Protein 5YYC (pdb70)

Secondary structure (DSSP, 8-state):
-----SSS-EEEE-HHHHHHHHHHHHHTSSSTTSEEEEE-HHHHHTT-HHHHHHHHHHTT--EEEESSHHHHHHHHHTT--S-EEE-S---GGGHHHHHHTT-EEEE-SHHHHHHHHHHHTT-SSPEEEEEEB-SSS-SSSB-SHHHHHHHHHHHHTSTTEEEEEEE---S-TT-TT-SHHHHHHHHHHHHHHHHHHTT---SEEEEE-HHHHHH-GGG-TTEEEE-GGGGT--SSTT---SS-----EEEEEE-SEEEEE-TT-EESGGG-EE-SS-EEEEEES--GGGT--GGGTTT-EEEETTEEEEEES---SS-EEEE-TT-TT--TT-EEEE-HHHHHHHTT--HHHHHHHS-TTSPEEE--/-----SSS-EEEE-HHHHHHHHHHHHHHSSSTTSEEEEE-HHHHHTT-HHHHHHHHHHTT--EEEESSHHHHHHHHHTT--S-EEE-S---GGGHHHHHHTT-EEEE-SHHHHHHHHHHHTS-SSPEEEEEEB-SSS-SSSB-SHHHHHHHHHHHHTSTTEEEEEEE---S-TT-TT-SHHHHHHHHHHHHHHHHHHTT---SEEEEE-HHHHHH-GGG-TTEEEE-GGGGT--SSTT---SS-----EEEEEE-SEEEEE-TT-EESGGG-EE-SS-EEEEEES--GGGT--GGGTTT-EEEETTEEEEEES---SS-EEEE-TT-TT--TT-EEEE-HHHHHHHTT--HHHHHHHS-TTSPEEE--

Organism: Alkalihalophilus pseudofirmus (strain ATCC BAA-2126 / JCM 17055 / OF4) (NCBI:txid398511)

CATH classification: 2.40.37.10 (+1 more: 3.20.20.10)

InterPro domains:
  IPR000821 Alanine racemase [MF_01201] (8-366)
  IPR000821 Alanine racemase [PR00992] (33-49)
  IPR000821 Alanine racemase [PR00992] (69-87)
  IPR000821 Alanine racemase [PR00992] (130-142)
  IPR000821 Alanine racemase [PR00992] (165-176)
  IPR000821 Alanine racemase [PR00992] (208-235)
  IPR000821 Alanine racemase [PR00992] (264-279)
  IPR000821 Alanine racemase [PR00992] (281-296)
  IPR000821 Alanine racemase [PR00992] (302-319)
  IPR000821 Alanine racemase [PTHR30511] (6-368)
  IPR000821 Alanine racemase [TIGR00492] (8-366)
  IPR001608 Alanine racemase, N-terminal [PF01168] (13-235)
  IPR009006 Alanine racemase/group IV decarboxylase, C-terminal [G3DSA:2.40.37.10] (12-366)
  IPR009006 Alanine racemase/group IV decarboxylase, C-terminal [SSF50621] (241-368)
  IPR011079 Alanine racemase, C-terminal [PF00842] (248-366)
  IPR011079 Alanine racemase, C-terminal [SM01005] (248-367)
  IPR020622 Alanine racemase, pyridoxal-phosphate attachment site [PS00395] (38-48)
  IPR029066 PLP-binding barrel [G3DSA:3.20.20.10] (15-230)
  IPR029066 PLP-binding barrel [SSF51419] (13-238)

Sequence (736 aa):
MKTSSFRNTYAQISLQALKENAASFKASLQSPACRLMAVVKGDGYGHGAVAAASSALNGGADYLGVAILDEAIELRDAGVEAPILVLGYTSPHALREAISRNITLTVFSTDVRDALLEVASEAESPIKVHIKTETGMGRVGVQTKEELLDVMTPLYHHNNIEVEGIFTHFAEADNLQSTYTDEQFARFLSFIEAIEKDDMHVPIKHCCNSAGTLFHKDKHLDMVRVGISLYGLRPDVSLEFPIELTQAMRLFSSIVSLRKLPEGSSISYGRTHKLSSEKVVATMPIGYADGLSRALSNKGFVTLHGQKAPILGRVCMDQTMIDVTDIPDAALGDHVEFPIDEMAELTGTINYEIVCAVSKRVPRYYEEMKTSSFRNTYAQISLQALKENAASFKASLQSPACRLMAVVKGDGYGHGAVAAASSALNGGADYLGVAILDEAIELRDAGVEAPILVLGYTSPHALREAISRNITLTVFSTDVRDALLEVASEAESPIKVHIKTETGMGRVGVQTKEELLDVMTPLYHHNNIEVEGIFTHFAEADNLQSTYTDEQFARFLSFIEAIEKDDMHVPIKHCCNSAGTLFHKDKHLDMVRVGISLYGLRPDVSLEFPIELTQAMRLFSSIVSLRKLPEGSSISYGRTHKLSSEKVVATMPIGYADGLSRALSNKGFVTLHGQKAPILGRVCMDQTMIDVTDIPDAALGDHVEFPIDEMAELTGTINYEIVCAVSKRVPRYYEE

B-factor: mean 27.38, std 13.4, range [13.58, 125.63]

Structure (mmCIF, N/CA/C/O backbone):
data_5YYC
#
_entry.id   5YYC
#
_cell.length_a   97.301
_cell.length_b   97.314
_cell.length_c   112.569
_cell.angle_alpha   90.00
_cell.angle_beta   90.00
_cell.angle_gamma   90.00
#
_symmetry.space_group_name_H-M   'P 21 21 21'
#
loop_
_entity.id
_entity.type
_entity.pdbx_description
1 polymer 'Alanine racemase'
2 non-polymer "PYRIDOXAL-5'-PHOSPHATE"
3 water water
#
loop_
_atom_site.group_PDB
_atom_site.id
_atom_site.type_symbol
_atom_site.label_atom_id
_atom_site.label_alt_id
_atom_site.label_comp_id
_atom_site.label_asym_id
_atom_site.label_entity_id
_atom_site.label_seq_id
_atom_site.pdbx_PDB_ins_code
_atom_site.Cartn_x
_atom_site.Cartn_y
_atom_site.Cartn_z
_atom_site.occupancy
_atom_site.B_iso_or_equiv
_atom_site.auth_seq_id
_atom_site.auth_comp_id
_atom_site.auth_asym_id
_atom_site.auth_atom_id
_atom_site.pdbx_PDB_model_num
ATOM 1 N N . MET A 1 1 ? -17.188 38.616 -9.520 1.00 45.05 1 MET A N 1
ATOM 2 C CA . MET A 1 1 ? -17.125 37.184 -9.249 1.00 40.24 1 MET A CA 1
ATOM 3 C C . MET A 1 1 ? -18.306 36.439 -9.819 1.00 29.57 1 MET A C 1
ATOM 4 O O . MET A 1 1 ? -19.450 36.764 -9.516 1.00 28.79 1 MET A O 1
ATOM 9 N N . LYS A 1 2 ? -18.030 35.409 -10.605 1.00 26.82 2 LYS A N 1
ATOM 10 C CA . LYS A 1 2 ? -19.098 34.566 -11.103 1.00 25.82 2 LYS A CA 1
ATOM 11 C C . LYS A 1 2 ? -19.687 33.757 -9.944 1.00 21.83 2 LYS A C 1
ATOM 12 O O . LYS A 1 2 ? -18.953 33.100 -9.205 1.00 23.97 2 LYS A O 1
ATOM 18 N N . THR A 1 3 ? -21.004 33.830 -9.767 1.00 20.25 3 THR A N 1
ATOM 19 C CA . THR A 1 3 ? -21.653 33.182 -8.630 1.00 19.16 3 THR A CA 1
ATOM 20 C C . THR A 1 3 ? -22.891 32.381 -9.029 1.00 23.32 3 THR A C 1
ATOM 21 O O . THR A 1 3 ? -23.644 31.932 -8.173 1.00 23.93 3 THR A O 1
ATOM 25 N N . SER A 1 4 ? -23.095 32.193 -10.329 1.00 22.65 4 SER A N 1
ATOM 26 C CA . SER A 1 4 ? -24.158 31.314 -10.801 1.00 24.40 4 SER A CA 1
ATOM 27 C C . SER A 1 4 ? -23.719 30.680 -12.114 1.00 23.06 4 SER A C 1
ATOM 28 O O . SER A 1 4 ? -22.819 31.186 -12.789 1.00 20.80 4 SER A O 1
ATOM 31 N N . SER A 1 5 ? -24.342 29.567 -12.465 1.00 20.82 5 SER A N 1
ATOM 32 C CA . SER A 1 5 ? -23.941 28.835 -13.660 1.00 17.60 5 SER A CA 1
ATOM 33 C C . SER A 1 5 ? -25.013 27.824 -14.013 1.00 21.52 5 SER A C 1
ATOM 34 O O . SER A 1 5 ? -25.749 27.375 -13.142 1.00 19.94 5 SER A O 1
ATOM 37 N N . PHE A 1 6 ? -25.097 27.465 -15.288 1.00 18.43 6 PHE A N 1
ATOM 38 C CA . PHE A 1 6 ? -26.008 26.404 -15.707 1.00 18.07 6 PHE A CA 1
ATOM 39 C C . PHE A 1 6 ? -25.302 25.047 -15.702 1.00 21.12 6 PHE A C 1
ATOM 40 O O . PHE A 1 6 ? -25.922 24.020 -15.966 1.00 21.40 6 PHE A O 1
ATOM 48 N N . ARG A 1 7 ? -24.008 25.059 -15.381 1.00 17.80 7 ARG A N 1
ATOM 49 C CA . ARG A 1 7 ? -23.168 23.858 -15.367 1.00 14.90 7 ARG A CA 1
ATOM 50 C C . ARG A 1 7 ? -22.806 23.469 -13.936 1.00 18.65 7 ARG A C 1
ATOM 51 O O . ARG A 1 7 ? -22.404 24.329 -13.150 1.00 18.17 7 ARG A O 1
ATOM 59 N N . ASN A 1 8 ? -22.925 22.184 -13.600 1.00 18.80 8 ASN A N 1
ATOM 60 C CA . ASN A 1 8 ? -22.564 21.733 -12.256 1.00 18.10 8 ASN A CA 1
ATOM 61 C C . ASN A 1 8 ? -21.067 21.461 -12.111 1.00 18.96 8 ASN A C 1
ATOM 62 O O . ASN A 1 8 ? -20.633 20.326 -11.934 1.00 19.81 8 ASN A O 1
ATOM 67 N N . THR A 1 9 ? -20.301 22.543 -12.209 1.00 17.65 9 THR A N 1
ATOM 68 C CA . THR A 1 9 ? -18.881 22.596 -11.887 1.00 18.61 9 THR A CA 1
ATOM 69 C C . THR A 1 9 ? -18.738 23.859 -11.056 1.00 16.55 9 THR A C 1
ATOM 70 O O . THR A 1 9 ? -19.148 24.920 -11.498 1.00 16.19 9 THR A O 1
ATOM 74 N N . TYR A 1 10 ? -18.235 23.748 -9.833 1.00 15.94 10 TYR A N 1
ATOM 75 C CA . TYR A 1 10 ? -18.329 24.880 -8.913 1.00 17.20 10 TYR A CA 1
ATOM 76 C C . TYR A 1 10 ? -17.368 24.760 -7.746 1.00 18.97 10 TYR A C 1
ATOM 77 O O . TYR A 1 10 ? -16.967 23.656 -7.372 1.00 18.80 10 TYR A O 1
ATOM 86 N N . ALA A 1 11 ? -17.008 25.909 -7.177 1.00 18.22 11 ALA A N 1
ATOM 87 C CA . ALA A 1 11 ? -16.267 25.949 -5.923 1.00 17.57 11 ALA A CA 1
ATOM 88 C C . ALA A 1 11 ? -17.185 26.388 -4.799 1.00 21.06 11 ALA A C 1
ATOM 89 O O . ALA A 1 11 ? -17.738 27.479 -4.833 1.00 22.33 11 ALA A O 1
ATOM 91 N N . GLN A 1 12 ? -17.361 25.521 -3.808 1.00 17.76 12 GLN A N 1
ATOM 92 C CA . GLN A 1 12 ? -18.146 25.862 -2.647 1.00 18.61 12 GLN A CA 1
ATOM 93 C C . GLN A 1 12 ? -17.237 26.531 -1.623 1.00 22.65 12 GLN A C 1
ATOM 94 O O . GLN A 1 12 ? -16.208 25.970 -1.240 1.00 21.27 12 GLN A O 1
ATOM 100 N N . ILE A 1 13 ? -17.606 27.739 -1.212 1.00 18.59 13 ILE A N 1
ATOM 101 C CA . ILE A 1 13 ? -16.800 28.515 -0.266 1.00 18.69 13 ILE A CA 1
ATOM 102 C C . ILE A 1 13 ? -17.543 28.706 1.050 1.00 21.26 13 ILE A C 1
ATOM 103 O O . ILE A 1 13 ? -18.611 29.307 1.062 1.00 22.23 13 ILE A O 1
ATOM 108 N N . SER A 1 14 ? -16.981 28.218 2.156 1.00 18.06 14 SER A N 1
ATOM 109 C CA . SER A 1 14 ? -17.616 28.402 3.464 1.00 19.98 14 SER A CA 1
ATOM 110 C C . SER A 1 14 ? -17.186 29.720 4.095 1.00 22.89 14 SER A C 1
ATOM 111 O O . SER A 1 14 ? -16.056 29.852 4.536 1.00 20.37 14 SER A O 1
ATOM 114 N N . LEU A 1 15 ? -18.105 30.682 4.163 1.00 19.68 15 LEU A N 1
ATOM 115 C CA . LEU A 1 15 ? -17.819 31.966 4.809 1.00 23.05 15 LEU A CA 1
ATOM 116 C C . LEU A 1 15 ? -17.658 31.796 6.313 1.00 21.10 15 LEU A C 1
ATOM 117 O O . LEU A 1 15 ? -16.883 32.507 6.961 1.00 22.31 15 LEU A O 1
ATOM 122 N N . GLN A 1 16 ? -18.397 30.853 6.881 1.00 21.54 16 GLN A N 1
ATOM 123 C CA . GLN A 1 16 ? -18.270 30.591 8.310 1.00 21.31 16 GLN A CA 1
ATOM 124 C C . GLN A 1 16 ? -16.870 30.057 8.607 1.00 22.24 16 GLN A C 1
ATOM 125 O O . GLN A 1 16 ? -16.287 30.393 9.627 1.00 22.20 16 GLN A O 1
ATOM 131 N N . ALA A 1 17 ? -16.327 29.235 7.713 1.00 19.93 17 ALA A N 1
ATOM 132 C CA . ALA A 1 17 ? -14.968 28.725 7.917 1.00 21.67 17 ALA A CA 1
ATOM 133 C C . ALA A 1 17 ? -13.974 29.877 7.961 1.00 23.13 17 ALA A C 1
ATOM 134 O O . ALA A 1 17 ? -13.121 29.931 8.847 1.00 21.50 17 ALA A O 1
ATOM 136 N N . LEU A 1 18 ? -14.094 30.799 7.005 1.00 19.27 18 LEU A N 1
ATOM 137 C CA . LEU A 1 18 ? -13.205 31.949 6.934 1.00 19.85 18 LEU A CA 1
ATOM 138 C C . LEU A 1 18 ? -13.309 32.803 8.190 1.00 22.06 18 LEU A C 1
ATOM 139 O O . LEU A 1 18 ? -12.299 33.206 8.767 1.00 19.39 18 LEU A O 1
ATOM 144 N N . LYS A 1 19 ? -14.539 33.091 8.609 1.00 20.47 19 LYS A N 1
ATOM 145 C CA . LYS A 1 19 ? -14.751 33.874 9.823 1.00 17.32 19 LYS A CA 1
ATOM 146 C C . LYS A 1 19 ? -14.141 33.185 11.037 1.00 21.77 19 LYS A C 1
ATOM 147 O O . LYS A 1 19 ? -13.422 33.812 11.823 1.00 22.37 19 LYS A O 1
ATOM 153 N N . GLU A 1 20 ? -14.428 31.895 11.191 1.00 20.88 20 GLU A N 1
ATOM 154 C CA . GLU A 1 20 ? -13.914 31.141 12.334 1.00 21.51 20 GLU A CA 1
ATOM 155 C C . GLU A 1 20 ? -12.394 30.976 12.297 1.00 22.11 20 GLU A C 1
ATOM 156 O O . GLU A 1 20 ? -11.743 30.943 13.353 1.00 21.49 20 GLU A O 1
ATOM 162 N N . ASN A 1 21 ? -11.827 30.878 11.095 1.00 21.13 21 ASN A N 1
ATOM 163 C CA . ASN A 1 21 ? -10.376 30.786 10.968 1.00 21.30 21 ASN A CA 1
ATOM 164 C C . ASN A 1 21 ? -9.717 32.092 11.402 1.00 21.57 21 ASN A C 1
ATOM 165 O O . ASN A 1 21 ? -8.693 32.083 12.092 1.00 18.41 21 ASN A O 1
ATOM 170 N N . ALA A 1 22 ? -10.306 33.218 11.010 1.00 19.43 22 ALA A N 1
ATOM 171 C CA . ALA A 1 22 ? -9.782 34.502 11.452 1.00 19.86 22 ALA A CA 1
ATOM 172 C C . ALA A 1 22 ? -9.860 34.600 12.977 1.00 21.43 22 ALA A C 1
ATOM 173 O O . ALA A 1 22 ? -8.910 35.039 13.628 1.00 23.74 22 ALA A O 1
ATOM 175 N N . ALA A 1 23 ? -10.995 34.198 13.549 1.00 20.84 23 ALA A N 1
ATOM 176 C CA . ALA A 1 23 ? -11.149 34.241 15.007 1.00 21.39 23 ALA A CA 1
ATOM 177 C C . ALA A 1 23 ? -10.140 33.331 15.704 1.00 22.98 23 ALA A C 1
ATOM 178 O O . ALA A 1 23 ? -9.576 33.687 16.740 1.00 21.68 23 ALA A O 1
ATOM 180 N N . SER A 1 24 ? -9.908 32.157 15.128 1.00 22.00 24 SER A N 1
ATOM 181 C CA . SER A 1 24 ? -8.960 31.208 15.698 1.00 22.31 24 SER A CA 1
ATOM 182 C C . SER A 1 24 ? -7.541 31.784 15.681 1.00 21.47 24 SER A C 1
ATOM 183 O O . SER A 1 24 ? -6.801 31.650 16.653 1.00 22.55 24 SER A O 1
ATOM 186 N N . PHE A 1 25 ? -7.171 32.428 14.577 1.00 20.03 25 PHE A N 1
ATOM 187 C CA . PHE A 1 25 ? -5.864 33.067 14.504 1.00 20.25 25 PHE A CA 1
ATOM 188 C C . PHE A 1 25 ? -5.734 34.221 15.484 1.00 22.51 25 PHE A C 1
ATOM 189 O O . PHE A 1 25 ? -4.708 34.353 16.150 1.00 22.18 25 PHE A O 1
ATOM 197 N N . LYS A 1 26 ? -6.765 35.059 15.560 1.00 20.65 26 LYS A N 1
ATOM 198 C CA . LYS A 1 26 ? -6.741 36.211 16.455 1.00 23.25 26 LYS A CA 1
ATOM 199 C C . LYS A 1 26 ? -6.530 35.781 17.900 1.00 22.89 26 LYS A C 1
ATOM 200 O O . LYS A 1 26 ? -5.765 36.408 18.652 1.00 24.64 26 LYS A O 1
ATOM 206 N N . ALA A 1 27 ? -7.198 34.697 18.282 1.00 20.69 27 ALA A N 1
ATOM 207 C CA . ALA A 1 27 ? -7.101 34.183 19.646 1.00 23.10 27 ALA A CA 1
ATOM 208 C C . ALA A 1 27 ? -5.696 33.651 19.950 1.00 28.29 27 ALA A C 1
ATOM 209 O O . ALA A 1 27 ? -5.286 33.588 21.109 1.00 24.34 27 ALA A O 1
ATOM 211 N N . SER A 1 28 ? -4.963 33.277 18.908 1.00 21.54 28 SER A N 1
ATOM 212 C CA . SER A 1 28 ? -3.681 32.596 19.084 1.00 25.15 28 SER A CA 1
ATOM 213 C C . SER A 1 28 ? -2.506 33.555 19.193 1.00 26.17 28 SER A C 1
ATOM 214 O O . SER A 1 28 ? -1.385 33.125 19.451 1.00 24.21 28 SER A O 1
ATOM 217 N N . LEU A 1 29 ? -2.750 34.846 18.987 1.00 20.96 29 LEU A N 1
ATOM 218 C CA . LEU A 1 29 ? -1.648 35.789 18.877 1.00 21.82 29 LEU A CA 1
ATOM 219 C C . LEU A 1 29 ? -0.981 36.004 20.221 1.00 25.51 29 LEU A C 1
ATOM 220 O O . LEU A 1 29 ? -1.608 35.860 21.270 1.00 23.25 29 LEU A O 1
ATOM 225 N N . GLN A 1 30 ? 0.304 36.342 20.167 1.00 24.08 30 GLN A N 1
ATOM 226 C CA . GLN A 1 30 ? 1.146 36.455 21.354 1.00 26.62 30 GLN A CA 1
ATOM 227 C C . GLN A 1 30 ? 0.584 37.435 22.384 1.00 30.97 30 GLN A C 1
ATOM 228 O O . GLN A 1 30 ? 0.606 37.162 23.582 1.00 33.76 30 GLN A O 1
ATOM 234 N N . SER A 1 31 ? 0.079 38.569 21.908 1.00 31.88 31 SER A N 1
ATOM 235 C CA . SER A 1 31 ? -0.504 39.587 22.776 1.00 37.41 31 SER A CA 1
ATOM 236 C C . SER A 1 31 ? -1.791 40.138 22.170 1.00 39.63 31 SER A C 1
ATOM 237 O O . SER A 1 31 ? -1.958 40.129 20.950 1.00 32.51 31 SER A O 1
ATOM 240 N N . PRO A 1 32 ? -2.707 40.630 23.019 1.00 46.55 32 PRO A N 1
ATOM 241 C CA . PRO A 1 32 ? -3.966 41.195 22.517 1.00 44.86 32 PRO A CA 1
ATOM 242 C C . PRO A 1 32 ? -3.761 42.474 21.703 1.00 33.45 32 PRO A C 1
ATOM 243 O O . PRO A 1 32 ? -4.644 42.851 20.941 1.00 39.69 32 PRO A O 1
ATOM 247 N N . ALA A 1 33 ? -2.617 43.130 21.869 1.00 33.00 33 ALA A N 1
ATOM 248 C CA . ALA A 1 33 ? -2.292 44.306 21.070 1.00 34.97 33 ALA A CA 1
ATOM 249 C C . ALA A 1 33 ? -1.866 43.939 19.645 1.00 35.93 33 ALA A C 1
ATOM 250 O O . ALA A 1 33 ? -1.845 44.792 18.757 1.00 33.51 33 ALA A O 1
ATOM 252 N N . CYS A 1 34 ? -1.496 42.679 19.429 1.00 26.87 34 CYS A N 1
ATOM 253 C CA . CYS A 1 34 ? -1.029 42.261 18.110 1.00 23.55 34 CYS A CA 1
ATOM 254 C C . CYS A 1 34 ? -2.182 42.249 17.101 1.00 22.24 34 CYS A C 1
ATOM 255 O O . CYS A 1 34 ? -3.236 41.660 17.358 1.00 24.85 34 CYS A O 1
ATOM 258 N N . ARG A 1 35 ? -1.975 42.882 15.950 1.00 23.35 35 ARG A N 1
ATOM 259 C CA . ARG A 1 35 ? -3.015 42.972 14.932 1.00 21.58 35 ARG A CA 1
ATOM 260 C C . ARG A 1 35 ? -3.032 41.764 14.010 1.00 20.32 35 ARG A C 1
ATOM 261 O O . ARG A 1 35 ? -1.986 41.242 13.639 1.00 19.51 35 ARG A O 1
ATOM 269 N N . LEU A 1 36 ? -4.229 41.326 13.630 1.00 17.28 36 LEU A N 1
ATOM 270 C CA . LEU A 1 36 ? -4.344 40.287 12.608 1.00 17.02 36 LEU A CA 1
ATOM 271 C C . LEU A 1 36 ? -4.604 40.917 11.245 1.00 18.94 36 LEU A C 1
ATOM 272 O O . LEU A 1 36 ? -5.671 41.507 11.024 1.00 20.91 36 LEU A O 1
ATOM 277 N N . MET A 1 37 ? -3.633 40.812 10.340 1.00 16.20 37 MET A N 1
ATOM 278 C CA . MET A 1 37 ? -3.882 41.192 8.951 1.00 17.34 37 MET A CA 1
ATOM 279 C C . MET A 1 37 ? -4.349 39.967 8.175 1.00 19.99 37 MET A C 1
ATOM 280 O O . MET A 1 37 ? -3.682 38.935 8.172 1.00 20.49 37 MET A O 1
ATOM 285 N N . ALA A 1 38 ? -5.515 40.073 7.544 1.00 16.22 38 ALA A N 1
ATOM 286 C CA . ALA A 1 38 ? -5.999 39.022 6.657 1.00 15.39 38 ALA A CA 1
ATOM 287 C C . ALA A 1 38 ? -5.475 39.299 5.259 1.00 18.94 38 ALA A C 1
ATOM 288 O O . ALA A 1 38 ? -5.748 40.353 4.685 1.00 19.22 38 ALA A O 1
ATOM 290 N N . VAL A 1 39 ? -4.716 38.357 4.712 1.00 17.32 39 VAL A N 1
ATOM 291 C CA . VAL A 1 39 ? -4.126 38.565 3.395 1.00 16.54 39 VAL A CA 1
ATOM 292 C C . VAL A 1 39 ? -5.076 37.983 2.349 1.00 17.51 39 VAL A C 1
ATOM 293 O O . VAL A 1 39 ? -5.370 36.788 2.352 1.00 18.23 39 VAL A O 1
ATOM 297 N N . VAL A 1 40 ? -5.608 38.857 1.522 1.00 16.51 40 VAL A N 1
ATOM 298 C CA . VAL A 1 40 ? -6.614 38.518 0.544 1.00 17.19 40 VAL A CA 1
ATOM 299 C C . VAL A 1 40 ? -6.218 38.819 -0.916 1.00 19.61 40 VAL A C 1
ATOM 300 O O . VAL A 1 40 ? -7.034 39.010 -1.747 1.00 19.70 40 VAL A O 1
ATOM 304 N N . LYS A 1 41 ? -4.935 38.835 -1.165 1.00 19.46 41 LYS A N 1
ATOM 305 C CA . LYS A 1 41 ? -4.431 38.950 -2.496 1.00 20.54 41 LYS A CA 1
ATOM 306 C C . LYS A 1 41 ? -4.870 37.793 -3.358 1.00 21.08 41 LYS A C 1
ATOM 307 O O . LYS A 1 41 ? -5.375 36.856 -2.882 1.00 18.93 41 LYS A O 1
ATOM 313 N N . GLY A 1 42 ? -4.669 37.921 -4.650 1.00 18.23 42 GLY A N 1
ATOM 314 C CA . GLY A 1 42 ? -5.126 36.925 -5.567 1.00 20.77 42 GLY A CA 1
ATOM 315 C C . GLY A 1 42 ? -6.602 36.610 -5.460 1.00 20.87 42 GLY A C 1
ATOM 316 O O . GLY A 1 42 ? -6.988 35.482 -5.476 1.00 20.76 42 GLY A O 1
ATOM 317 N N . ASP A 1 43 ? -7.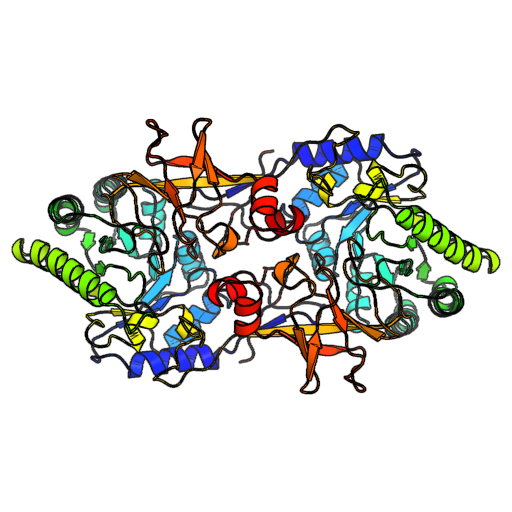395 37.651 -5.363 1.00 17.64 43 ASP A N 1
ATOM 318 C CA . ASP A 1 43 ? -8.810 37.525 -5.242 1.00 19.79 43 ASP A CA 1
ATOM 319 C C . ASP A 1 43 ? -9.164 36.608 -4.081 1.00 20.33 43 ASP A C 1
ATOM 320 O O . ASP A 1 43 ? -9.908 35.703 -4.201 1.00 16.59 43 ASP A O 1
ATOM 325 N N . GLY A 1 44 ? -8.588 36.908 -2.934 1.00 18.24 44 GLY A N 1
ATOM 326 C CA . GLY A 1 44 ? -8.835 36.073 -1.771 1.00 15.76 44 GLY A CA 1
ATOM 327 C C . GLY A 1 44 ? -8.353 34.641 -1.988 1.00 17.04 44 GLY A C 1
ATOM 328 O O . GLY A 1 44 ? -9.040 33.681 -1.611 1.00 17.87 44 GLY A O 1
ATOM 329 N N . TYR A 1 45 ? -7.175 34.498 -2.592 1.00 16.13 45 TYR A N 1
ATOM 330 C CA . TYR A 1 45 ? -6.598 33.183 -2.877 1.00 19.02 45 TYR A CA 1
ATOM 331 C C . TYR A 1 45 ? -7.611 32.320 -3.642 1.00 17.37 45 TYR A C 1
ATOM 332 O O . TYR A 1 45 ? -7.798 31.138 -3.343 1.00 18.34 45 TYR A O 1
ATOM 341 N N . GLY A 1 46 ? -8.295 32.939 -4.598 1.00 18.78 46 GLY A N 1
ATOM 342 C CA . GLY A 1 46 ? -9.272 32.244 -5.418 1.00 19.50 46 GLY A CA 1
ATOM 343 C C . GLY A 1 46 ? -10.631 32.030 -4.763 1.00 19.88 46 GLY A C 1
ATOM 344 O O . GLY A 1 46 ? -11.513 31.426 -5.377 1.00 19.82 46 GLY A O 1
ATOM 345 N N . HIS A 1 47 ? -10.805 32.500 -3.524 1.00 16.18 47 HIS A N 1
ATOM 346 C CA . HIS A 1 47 ? -12.074 32.332 -2.817 1.00 20.76 47 HIS A CA 1
ATOM 347 C C . HIS A 1 47 ? -13.012 33.491 -3.065 1.00 21.30 47 HIS A C 1
ATOM 348 O O . HIS A 1 47 ? -14.218 33.384 -2.805 1.00 20.61 47 HIS A O 1
ATOM 355 N N . GLY A 1 48 ? -12.453 34.605 -3.536 1.00 20.20 48 GLY A N 1
ATOM 356 C CA . GLY A 1 48 ? -13.205 35.848 -3.664 1.00 19.71 48 GLY A CA 1
ATOM 357 C C . GLY A 1 48 ? -12.730 36.878 -2.654 1.00 20.41 48 GLY A C 1
ATOM 358 O O . GLY A 1 48 ? -12.899 36.703 -1.442 1.00 20.64 48 GLY A O 1
ATOM 359 N N . ALA A 1 49 ? -12.141 37.959 -3.156 1.00 19.68 49 ALA A N 1
ATOM 360 C CA . ALA A 1 49 ? -11.518 38.972 -2.304 1.00 21.54 49 ALA A CA 1
ATOM 361 C C . ALA A 1 49 ? -12.505 39.617 -1.345 1.00 20.49 49 ALA A C 1
ATOM 362 O O . ALA A 1 49 ? -12.218 39.767 -0.161 1.00 19.47 49 ALA A O 1
ATOM 364 N N . VAL A 1 50 ? -13.661 40.019 -1.861 1.00 20.23 50 VAL A N 1
ATOM 365 C CA . VAL A 1 50 ? -14.616 40.727 -1.019 1.00 22.42 50 VAL A CA 1
ATOM 366 C C . VAL A 1 50 ? -15.193 39.788 0.035 1.00 21.62 50 VAL A C 1
ATOM 367 O O . VAL A 1 50 ? -15.322 40.164 1.201 1.00 23.92 50 VAL A O 1
ATOM 371 N N . ALA A 1 51 ? -15.518 38.561 -0.371 1.00 19.65 51 ALA A N 1
ATOM 372 C CA . ALA A 1 51 ? -16.062 37.580 0.566 1.00 22.27 51 ALA A CA 1
ATOM 373 C C . ALA A 1 51 ? -15.045 37.243 1.651 1.00 21.22 51 ALA A C 1
ATOM 374 O O . ALA A 1 51 ? -15.383 37.168 2.831 1.00 21.59 51 ALA A O 1
ATOM 376 N N . ALA A 1 52 ? -13.796 37.042 1.253 1.00 22.08 52 ALA A N 1
ATOM 377 C CA . ALA A 1 52 ? -12.759 36.693 2.222 1.00 21.78 52 ALA A CA 1
ATOM 378 C C . ALA A 1 52 ? -12.480 37.854 3.184 1.00 21.83 52 ALA A C 1
ATOM 379 O O . ALA A 1 52 ? -12.349 37.646 4.390 1.00 21.38 52 ALA A O 1
ATOM 381 N N . ALA A 1 53 ? -12.374 39.070 2.646 1.00 20.35 53 ALA A N 1
ATOM 382 C CA . ALA A 1 53 ? -12.127 40.241 3.481 1.00 21.72 53 ALA A CA 1
ATOM 383 C C . ALA A 1 53 ? -13.264 40.445 4.469 1.00 23.43 53 ALA A C 1
ATOM 384 O O . ALA A 1 53 ? -13.024 40.670 5.651 1.00 21.62 53 ALA A O 1
ATOM 386 N N . SER A 1 54 ? -14.501 40.377 3.979 1.00 18.78 54 SER A N 1
ATOM 387 C CA . SER A 1 54 ? -15.668 40.613 4.836 1.00 21.40 54 SER A CA 1
ATOM 388 C C . SER A 1 54 ? -15.725 39.601 5.972 1.00 21.39 54 SER A C 1
ATOM 389 O O . SER A 1 54 ? -15.973 39.948 7.140 1.00 21.73 54 SER A O 1
ATOM 392 N N . SER A 1 55 ? -15.499 38.341 5.614 1.00 21.65 55 SER A N 1
ATOM 393 C CA . SER A 1 55 ? -15.547 37.255 6.583 1.00 22.87 55 SER A CA 1
ATOM 394 C C . SER A 1 55 ? -14.450 37.394 7.622 1.00 21.65 55 SER A C 1
ATOM 395 O O . SER A 1 55 ? -14.680 37.200 8.814 1.00 23.23 55 SER A O 1
ATOM 398 N N . ALA A 1 56 ? -13.247 37.708 7.156 1.00 21.80 56 ALA A N 1
ATOM 399 C CA . ALA A 1 56 ? -12.106 37.837 8.044 1.00 23.29 56 ALA A CA 1
ATOM 400 C C . ALA A 1 56 ? -12.289 38.983 9.034 1.00 23.14 56 ALA A C 1
ATOM 401 O O . ALA A 1 56 ? -11.970 38.840 10.213 1.00 23.26 56 ALA A O 1
ATOM 403 N N . LEU A 1 57 ? -12.791 40.121 8.556 1.00 21.42 57 LEU A N 1
ATOM 404 C CA . LEU A 1 57 ? -13.091 41.251 9.446 1.00 20.69 57 LEU A CA 1
ATOM 405 C C . LEU A 1 57 ? -14.137 40.859 10.484 1.00 22.96 57 LEU A C 1
ATOM 406 O O . LEU A 1 57 ? -14.020 41.209 11.666 1.00 23.43 57 LEU A O 1
ATOM 411 N N . ASN A 1 58 ? -15.152 40.121 10.047 1.00 23.27 58 ASN A N 1
ATOM 412 C CA . ASN A 1 58 ? -16.207 39.684 10.963 1.00 22.95 58 ASN A CA 1
ATOM 413 C C . ASN A 1 58 ? -15.660 38.753 12.030 1.00 27.32 58 ASN A C 1
ATOM 414 O O . ASN A 1 58 ? -16.226 38.647 13.113 1.00 28.36 58 ASN A O 1
ATOM 419 N N . GLY A 1 59 ? -14.552 38.086 11.715 1.00 23.67 59 GLY A N 1
ATOM 420 C CA . GLY A 1 59 ? -13.911 37.173 12.645 1.00 21.86 59 GLY A CA 1
ATOM 421 C C . GLY A 1 59 ? -12.828 37.821 13.492 1.00 25.51 59 GLY A C 1
ATOM 422 O O . GLY A 1 59 ? -12.232 37.164 14.340 1.00 28.46 59 GLY A O 1
ATOM 423 N N . GLY A 1 60 ? -12.565 39.106 13.270 1.00 23.71 60 GLY A N 1
ATOM 424 C CA . GLY A 1 60 ? -11.641 39.829 14.124 1.00 25.68 60 GLY A CA 1
ATOM 425 C C . GLY A 1 60 ? -10.382 40.379 13.474 1.00 30.14 60 GLY A C 1
ATOM 426 O O . GLY A 1 60 ? -9.540 40.944 14.164 1.00 26.84 60 GLY A O 1
ATOM 427 N N . ALA A 1 61 ? -10.238 40.228 12.158 1.00 26.64 61 ALA A N 1
ATOM 428 C CA . ALA A 1 61 ? -9.085 40.810 11.470 1.00 20.46 61 ALA A CA 1
ATOM 429 C C . ALA A 1 61 ? -9.103 42.332 11.622 1.00 24.60 61 ALA A C 1
ATOM 430 O O . ALA A 1 61 ? -10.176 42.945 11.712 1.00 22.68 61 ALA A O 1
ATOM 432 N N . ASP A 1 62 ? -7.906 42.918 11.688 1.00 21.20 62 ASP A N 1
ATOM 433 C CA . ASP A 1 62 ? -7.705 44.342 11.943 1.00 23.59 62 ASP A CA 1
ATOM 434 C C . ASP A 1 62 ? -7.250 45.104 10.699 1.00 22.24 62 ASP A C 1
ATOM 435 O O . ASP A 1 62 ? -7.358 46.330 10.637 1.00 23.34 62 ASP A O 1
ATOM 440 N N . TYR A 1 63 ? -6.714 44.379 9.722 1.00 20.18 63 TYR A N 1
ATOM 441 C CA . TYR A 1 63 ? -6.089 45.003 8.561 1.00 20.69 63 TYR A CA 1
ATOM 442 C C . TYR A 1 63 ? -6.274 44.032 7.405 1.00 18.06 63 TYR A C 1
ATOM 443 O O . TYR A 1 63 ? -6.385 42.825 7.620 1.00 19.80 63 TYR A O 1
ATOM 452 N N . LEU A 1 64 ? -6.295 44.546 6.184 1.00 18.04 64 LEU A N 1
ATOM 453 C CA . LEU A 1 64 ? -6.289 43.676 5.013 1.00 18.18 64 LEU A CA 1
ATOM 454 C C . LEU A 1 64 ? -5.003 43.871 4.229 1.00 18.95 64 LEU A C 1
ATOM 455 O O . LEU A 1 64 ? -4.480 44.988 4.152 1.00 19.50 64 LEU A O 1
ATOM 460 N N . GLY A 1 65 ? -4.507 42.790 3.632 1.00 16.45 65 GLY A N 1
ATOM 461 C CA . GLY A 1 65 ? -3.358 42.881 2.752 1.00 16.05 65 GLY A CA 1
ATOM 462 C C . GLY A 1 65 ? -3.681 42.407 1.349 1.00 18.38 65 GLY A C 1
ATOM 463 O O . GLY A 1 65 ? -4.324 41.366 1.158 1.00 18.01 65 GLY A O 1
ATOM 464 N N . VAL A 1 66 ? -3.254 43.187 0.357 1.00 18.50 66 VAL A N 1
ATOM 465 C CA . VAL A 1 66 ? -3.372 42.763 -1.036 1.00 17.25 66 VAL A CA 1
ATOM 466 C C . VAL A 1 66 ? -2.008 42.854 -1.716 1.00 19.73 66 VAL A C 1
ATOM 467 O O . VAL A 1 66 ? -1.069 43.448 -1.174 1.00 18.55 66 VAL A O 1
ATOM 471 N N . ALA A 1 67 ? -1.903 42.278 -2.911 1.00 17.56 67 ALA A N 1
ATOM 472 C CA . ALA A 1 67 ? -0.639 42.292 -3.650 1.00 16.74 67 ALA A CA 1
ATOM 473 C C . ALA A 1 67 ? -0.393 43.586 -4.416 1.00 18.71 67 ALA A C 1
ATOM 474 O O . ALA A 1 67 ? 0.744 44.075 -4.473 1.00 18.86 67 ALA A O 1
ATOM 476 N N . ILE A 1 68 ? -1.452 44.114 -5.033 1.00 18.46 68 ILE A N 1
ATOM 477 C CA . ILE A 1 68 ? -1.331 45.257 -5.940 1.00 16.32 68 ILE A CA 1
ATOM 478 C C . ILE A 1 68 ? -2.465 46.252 -5.726 1.00 16.09 68 ILE A C 1
ATOM 479 O O . ILE A 1 68 ? -3.506 45.903 -5.175 1.00 18.46 68 ILE A O 1
ATOM 484 N N . LEU A 1 69 ? -2.263 47.488 -6.172 1.00 14.85 69 LEU A N 1
ATOM 485 C CA . LEU A 1 69 ? -3.263 48.544 -6.001 1.00 15.50 69 LEU A CA 1
ATOM 486 C C . LEU A 1 69 ? -4.630 48.177 -6.603 1.00 19.32 69 LEU A C 1
ATOM 487 O O . LEU A 1 69 ? -5.674 48.534 -6.032 1.00 19.05 69 LEU A O 1
ATOM 492 N N . ASP A 1 70 ? -4.638 47.478 -7.748 1.00 17.71 70 ASP A N 1
ATOM 493 C CA . ASP A 1 70 ? -5.902 47.101 -8.393 1.00 16.85 70 ASP A CA 1
ATOM 494 C C . ASP A 1 70 ? -6.799 46.392 -7.392 1.00 18.21 70 ASP A C 1
ATOM 495 O O . ASP A 1 70 ? -8.007 46.613 -7.352 1.00 17.63 70 ASP A O 1
ATOM 500 N N . GLU A 1 71 ? -6.194 45.508 -6.601 1.00 17.13 71 GLU A N 1
ATOM 501 C CA . GLU A 1 71 ? -6.952 44.699 -5.650 1.00 17.33 71 GLU A CA 1
ATOM 502 C C . GLU A 1 71 ? -7.487 45.554 -4.509 1.00 19.70 71 GLU A C 1
ATOM 503 O O . GLU A 1 71 ? -8.592 45.326 -4.006 1.00 18.70 71 GLU A O 1
ATOM 509 N N . ALA A 1 72 ? -6.704 46.542 -4.094 1.00 16.71 72 ALA A N 1
ATOM 510 C CA . ALA A 1 72 ? -7.155 47.455 -3.051 1.00 18.06 72 ALA A CA 1
ATOM 511 C C . ALA A 1 72 ? -8.329 48.308 -3.539 1.00 21.10 72 ALA A C 1
ATOM 512 O O . ALA A 1 72 ? -9.285 48.550 -2.807 1.00 19.46 72 ALA A O 1
ATOM 514 N N . ILE A 1 73 ? -8.244 48.775 -4.778 1.00 18.79 73 ILE A N 1
ATOM 515 C CA . ILE A 1 73 ? -9.315 49.580 -5.348 1.00 19.05 73 ILE A CA 1
ATOM 516 C C . ILE A 1 73 ? -10.593 48.744 -5.463 1.00 20.16 73 ILE A C 1
ATOM 517 O O . ILE A 1 73 ? -11.689 49.229 -5.189 1.00 20.95 73 ILE A O 1
ATOM 522 N N . GLU A 1 74 ? -10.448 47.483 -5.857 1.00 20.63 74 GLU A N 1
ATOM 523 C CA . GLU A 1 74 ? -11.601 46.593 -5.938 1.00 24.75 74 GLU A CA 1
ATOM 524 C C . GLU A 1 74 ? -12.334 46.477 -4.597 1.00 23.28 74 GLU A C 1
ATOM 525 O O . GLU A 1 74 ? -13.571 46.547 -4.547 1.00 22.79 74 GLU A O 1
ATOM 531 N N . LEU A 1 75 ? -11.578 46.281 -3.519 1.00 18.47 75 LEU A N 1
ATOM 532 C CA . LEU A 1 75 ? -12.170 46.222 -2.181 1.00 19.24 75 LEU A CA 1
ATOM 533 C C . LEU A 1 75 ? -12.887 47.519 -1.815 1.00 23.72 75 LEU A C 1
ATOM 534 O O . LEU A 1 75 ? -14.001 47.494 -1.290 1.00 21.14 75 LEU A O 1
ATOM 539 N N . ARG A 1 76 ? -12.246 48.654 -2.080 1.00 23.42 76 ARG A N 1
ATOM 540 C CA . ARG A 1 76 ? -12.862 49.942 -1.782 1.00 22.17 76 ARG A CA 1
ATOM 541 C C . ARG A 1 76 ? -14.139 50.150 -2.598 1.00 23.59 76 ARG A C 1
ATOM 542 O O . ARG A 1 76 ? -15.128 50.689 -2.092 1.00 23.82 76 ARG A O 1
ATOM 550 N N . ASP A 1 77 ? -14.119 49.726 -3.857 1.00 21.00 77 ASP A N 1
ATOM 551 C CA . ASP A 1 77 ? -15.295 49.893 -4.713 1.00 25.24 77 ASP A CA 1
ATOM 552 C C . ASP A 1 77 ? -16.463 49.019 -4.252 1.00 28.40 77 ASP A C 1
ATOM 553 O O . ASP A 1 77 ? -17.619 49.351 -4.499 1.00 27.60 77 ASP A O 1
ATOM 558 N N . ALA A 1 78 ? -16.157 47.907 -3.588 1.00 23.08 78 ALA A N 1
ATOM 559 C CA . ALA A 1 78 ? -17.189 47.027 -3.038 1.00 24.50 78 ALA A CA 1
ATOM 560 C C . ALA A 1 78 ? -17.682 47.512 -1.679 1.00 27.87 78 ALA A C 1
ATOM 561 O O . ALA A 1 78 ? -18.568 46.902 -1.077 1.00 31.75 78 ALA A O 1
ATOM 563 N N . GLY A 1 79 ? -17.096 48.595 -1.185 1.00 23.68 79 GLY A N 1
ATOM 564 C CA . GLY A 1 79 ? -17.560 49.208 0.047 1.00 24.98 79 GLY A CA 1
ATOM 565 C C . GLY A 1 79 ? -16.808 48.791 1.296 1.00 26.61 79 GLY A C 1
ATOM 566 O O . GLY A 1 79 ? -17.242 49.082 2.407 1.00 26.43 79 GLY A O 1
ATOM 567 N N . VAL A 1 80 ? -15.684 48.104 1.121 1.00 23.15 80 VAL A N 1
ATOM 568 C CA . VAL A 1 80 ? -14.830 47.749 2.255 1.00 23.99 80 VAL A CA 1
ATOM 569 C C . VAL A 1 80 ? -14.080 48.984 2.743 1.00 25.35 80 VAL A C 1
ATOM 570 O O . VAL A 1 80 ? -13.423 49.670 1.961 1.00 29.39 80 VAL A O 1
ATOM 574 N N . GLU A 1 81 ? -14.181 49.273 4.035 1.00 21.32 81 GLU A N 1
ATOM 575 C CA . GLU A 1 81 ? -13.629 50.508 4.586 1.00 25.54 81 GLU A CA 1
ATOM 576 C C . GLU A 1 81 ? -12.456 50.262 5.533 1.00 25.22 81 GLU A C 1
ATOM 577 O O . GLU A 1 81 ? -11.829 51.206 6.018 1.00 26.78 81 GLU A O 1
ATOM 583 N N . ALA A 1 82 ? -12.153 48.992 5.778 1.00 25.81 82 ALA A N 1
ATOM 584 C CA . ALA A 1 82 ? -11.058 48.606 6.667 1.00 24.58 82 ALA A CA 1
ATOM 585 C C . ALA A 1 82 ? -9.702 49.043 6.102 1.00 23.48 82 ALA A C 1
ATOM 586 O O . ALA A 1 82 ? -9.579 49.263 4.901 1.00 23.48 82 ALA A O 1
ATOM 588 N N . PRO A 1 83 ? -8.681 49.163 6.966 1.00 22.21 83 PRO A N 1
ATOM 589 C CA . PRO A 1 83 ? -7.357 49.495 6.424 1.00 20.48 83 PRO A CA 1
ATOM 590 C C . PRO A 1 83 ? -6.880 48.423 5.455 1.00 18.34 83 PRO A C 1
ATOM 591 O O . PRO A 1 83 ? -7.101 47.230 5.686 1.00 18.89 83 PRO A O 1
ATOM 595 N N . ILE A 1 84 ? -6.249 48.863 4.373 1.00 18.00 84 ILE A N 1
ATOM 596 C CA . ILE A 1 84 ? -5.705 47.968 3.361 1.00 16.69 84 ILE A CA 1
ATOM 597 C C . ILE A 1 84 ? -4.262 48.350 3.079 1.00 17.91 84 ILE A C 1
ATOM 598 O O . ILE A 1 84 ? -3.974 49.521 2.807 1.00 20.31 84 ILE A O 1
ATOM 603 N N . LEU A 1 85 ? -3.366 47.370 3.142 1.00 18.24 85 LEU A N 1
ATOM 604 C CA . LEU A 1 85 ? -1.971 47.572 2.759 1.00 17.28 85 LEU A CA 1
ATOM 605 C C . LEU A 1 85 ? -1.690 46.857 1.449 1.00 18.89 85 LEU A C 1
ATOM 606 O O . LEU A 1 85 ? -1.960 45.664 1.330 1.00 18.23 85 LEU A O 1
ATOM 611 N N . VAL A 1 86 ? -1.159 47.588 0.471 1.00 17.84 86 VAL A N 1
ATOM 612 C CA . VAL A 1 86 ? -0.608 46.965 -0.729 1.00 16.99 86 VAL A CA 1
ATOM 613 C C . VAL A 1 86 ? 0.784 46.462 -0.352 1.00 17.35 86 VAL A C 1
ATOM 614 O O . VAL A 1 86 ? 1.644 47.260 0.039 1.00 18.51 86 VAL A O 1
ATOM 618 N N . LEU A 1 87 ? 0.984 45.146 -0.434 1.00 16.51 87 LEU A N 1
ATOM 619 C CA . LEU A 1 87 ? 2.211 44.494 0.037 1.00 16.07 87 LEU A CA 1
ATOM 620 C C . LEU A 1 87 ? 3.351 44.572 -0.958 1.00 20.41 87 LEU A C 1
ATOM 621 O O . LEU A 1 87 ? 4.528 44.518 -0.579 1.00 19.69 87 LEU A O 1
ATOM 626 N N . GLY A 1 88 ? 2.999 44.655 -2.237 1.00 17.62 88 GLY A N 1
ATOM 627 C CA . GLY A 1 88 ? 3.989 44.723 -3.296 1.00 17.66 88 GLY A CA 1
ATOM 628 C C . GLY A 1 88 ? 4.275 46.146 -3.755 1.00 18.13 88 GLY A C 1
ATOM 629 O O . GLY A 1 88 ? 3.983 47.124 -3.062 1.00 18.11 88 GLY A O 1
ATOM 630 N N . TYR A 1 89 ? 4.841 46.264 -4.950 1.00 18.32 89 TYR A N 1
ATOM 631 C CA . TYR A 1 89 ? 5.214 47.570 -5.504 1.00 19.31 89 TYR A CA 1
ATOM 632 C C . TYR A 1 89 ? 4.010 48.357 -6.017 1.00 19.34 89 TYR A C 1
ATOM 633 O O . TYR A 1 89 ? 3.095 47.786 -6.605 1.00 18.78 89 TYR A O 1
ATOM 642 N N . THR A 1 90 ? 4.020 49.664 -5.772 1.00 16.43 90 THR A N 1
ATOM 643 C CA . THR A 1 90 ? 3.086 50.607 -6.396 1.00 15.46 90 THR A CA 1
ATOM 644 C C . THR A 1 90 ? 3.912 51.674 -7.084 1.00 21.13 90 THR A C 1
ATOM 645 O O . THR A 1 90 ? 4.779 52.272 -6.458 1.00 20.65 90 THR A O 1
ATOM 649 N N . SER A 1 91 ? 3.648 51.917 -8.363 1.00 17.39 91 SER A N 1
ATOM 650 C CA . SER A 1 91 ? 4.485 52.834 -9.132 1.00 19.60 91 SER A CA 1
ATOM 651 C C . SER A 1 91 ? 4.142 54.298 -8.855 1.00 22.12 91 SER A C 1
ATOM 652 O O . SER A 1 91 ? 3.058 54.598 -8.363 1.00 20.23 91 SER A O 1
ATOM 655 N N . PRO A 1 92 ? 5.073 55.219 -9.167 1.00 20.55 92 PRO A N 1
ATOM 656 C CA . PRO A 1 92 ? 4.805 56.643 -8.932 1.00 20.95 92 PRO A CA 1
ATOM 657 C C . PRO A 1 92 ? 3.505 57.157 -9.550 1.00 21.82 92 PRO A C 1
ATOM 658 O O . PRO A 1 92 ? 2.853 57.998 -8.918 1.00 21.34 92 PRO A O 1
ATOM 662 N N . HIS A 1 93 ? 3.117 56.669 -10.728 1.00 18.91 93 HIS A N 1
ATOM 663 C CA . HIS A 1 93 ? 1.954 57.243 -11.420 1.00 18.82 93 HIS A CA 1
ATOM 664 C C . HIS A 1 93 ? 0.637 56.851 -10.735 1.00 22.28 93 HIS A C 1
ATOM 665 O O . HIS A 1 93 ? -0.410 57.452 -11.004 1.00 23.17 93 HIS A O 1
ATOM 672 N N . ALA A 1 94 ? 0.701 55.856 -9.854 1.00 19.34 94 ALA A N 1
ATOM 673 C CA . ALA A 1 94 ? -0.489 55.302 -9.204 1.00 20.39 94 ALA A CA 1
ATOM 674 C C . ALA A 1 94 ? -0.720 55.862 -7.799 1.00 22.63 94 ALA A C 1
ATOM 675 O O . ALA A 1 94 ? -1.745 55.575 -7.176 1.00 22.28 94 ALA A O 1
ATOM 677 N N . LEU A 1 95 ? 0.228 56.655 -7.301 1.00 19.63 95 LEU A N 1
ATOM 678 C CA . LEU A 1 95 ? 0.205 57.070 -5.896 1.00 19.50 95 LEU A CA 1
ATOM 679 C C . LEU A 1 95 ? -0.993 57.956 -5.537 1.00 22.33 95 LEU A C 1
ATOM 680 O O . LEU A 1 95 ? -1.603 57.779 -4.482 1.00 25.43 95 LEU A O 1
ATOM 685 N N . ARG A 1 96 ? -1.322 58.913 -6.399 1.00 19.01 96 ARG A N 1
ATOM 686 C CA . ARG A 1 96 ? -2.447 59.809 -6.118 1.00 22.98 96 ARG A CA 1
ATOM 687 C C . ARG A 1 96 ? -3.764 59.037 -6.025 1.00 22.71 96 ARG A C 1
ATOM 688 O O . ARG A 1 96 ? -4.584 59.301 -5.135 1.00 23.44 96 ARG A O 1
ATOM 696 N N . GLU A 1 97 ? -3.961 58.076 -6.928 1.00 22.41 97 GLU A N 1
ATOM 697 C CA . GLU A 1 97 ? -5.146 57.217 -6.867 1.00 23.76 97 GLU A CA 1
ATOM 698 C C . GLU A 1 97 ? -5.195 56.450 -5.541 1.00 22.83 97 GLU A C 1
ATOM 699 O O . GLU A 1 97 ? -6.245 56.366 -4.896 1.00 24.80 9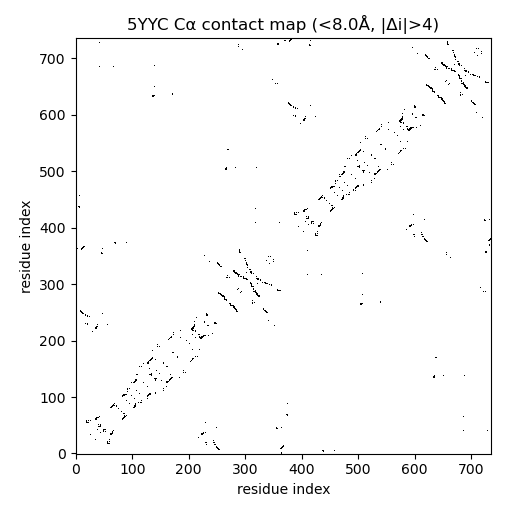7 GLU A O 1
ATOM 705 N N . ALA A 1 98 ? -4.062 55.880 -5.139 1.00 20.05 98 ALA A N 1
ATOM 706 C CA . ALA A 1 98 ? -4.006 55.116 -3.902 1.00 21.42 98 ALA A CA 1
ATOM 707 C C . ALA A 1 98 ? -4.347 55.989 -2.702 1.00 21.73 98 ALA A C 1
ATOM 708 O O . ALA A 1 98 ? -5.119 55.585 -1.824 1.00 22.82 98 ALA A O 1
ATOM 710 N N . ILE A 1 99 ? -3.772 57.185 -2.654 1.00 21.86 99 ILE A N 1
ATOM 711 C CA . ILE A 1 99 ? -3.968 58.017 -1.474 1.00 23.35 99 ILE A CA 1
ATOM 712 C C . ILE A 1 99 ? -5.401 58.546 -1.453 1.00 23.98 99 ILE A C 1
ATOM 713 O O . ILE A 1 99 ? -5.976 58.753 -0.384 1.00 24.66 99 ILE A O 1
ATOM 718 N N . SER A 1 100 ? -5.999 58.716 -2.624 1.00 22.70 100 SER A N 1
ATOM 719 C CA . SER A 1 100 ? -7.360 59.235 -2.674 1.00 26.71 100 SER A CA 1
ATOM 720 C C . SER A 1 100 ? -8.372 58.193 -2.170 1.00 28.26 100 SER A C 1
ATOM 721 O O . SER A 1 100 ? -9.459 58.553 -1.726 1.00 27.94 100 SER A O 1
ATOM 724 N N . ARG A 1 101 ? -8.007 56.911 -2.228 1.00 26.46 101 ARG A N 1
ATOM 725 C CA . ARG A 1 101 ? -8.881 55.838 -1.744 1.00 28.91 101 ARG A CA 1
ATOM 726 C C . ARG A 1 101 ? -8.433 55.300 -0.384 1.00 27.01 101 ARG A C 1
ATOM 727 O O . ARG A 1 101 ? -8.847 54.210 0.018 1.00 26.15 101 ARG A O 1
ATOM 735 N N . ASN A 1 102 ? -7.575 56.052 0.300 1.00 20.67 102 ASN A N 1
ATOM 736 C CA . ASN A 1 102 ? -7.121 55.721 1.654 1.00 21.18 102 ASN A CA 1
ATOM 737 C C . ASN A 1 102 ? -6.478 54.337 1.738 1.00 23.05 102 ASN A C 1
ATOM 738 O O . ASN A 1 102 ? -6.789 53.530 2.616 1.00 22.89 102 ASN A O 1
ATOM 743 N N . ILE A 1 103 ? -5.574 54.079 0.803 1.00 19.80 103 ILE A N 1
ATOM 744 C CA . ILE A 1 103 ? -4.869 52.812 0.741 1.00 20.05 103 ILE A CA 1
ATOM 745 C C . ILE A 1 103 ? -3.461 53.001 1.273 1.00 22.56 103 ILE A C 1
ATOM 746 O O . ILE A 1 103 ? -2.768 53.951 0.907 1.00 20.77 103 ILE A O 1
ATOM 751 N N . THR A 1 104 ? -3.056 52.118 2.178 1.00 19.14 104 THR A N 1
ATOM 752 C CA . THR A 1 104 ? -1.715 52.159 2.747 1.00 20.01 104 THR A CA 1
ATOM 753 C C . THR A 1 104 ? -0.741 51.541 1.753 1.00 18.62 104 THR A C 1
ATOM 754 O O . THR A 1 104 ? -1.049 50.515 1.154 1.00 19.21 104 THR A O 1
ATOM 758 N N . LEU A 1 105 ? 0.417 52.173 1.573 1.00 18.08 105 LEU A N 1
ATOM 759 C CA . LEU A 1 105 ? 1.351 51.755 0.528 1.00 19.66 105 LEU A CA 1
ATOM 760 C C . LEU A 1 105 ? 2.677 51.233 1.054 1.00 18.65 105 LEU A C 1
ATOM 761 O O . LEU A 1 105 ? 3.258 51.788 1.980 1.00 21.59 105 LEU A O 1
ATOM 766 N N . THR A 1 106 ? 3.158 50.162 0.435 1.00 15.63 106 THR A N 1
ATOM 767 C CA . THR A 1 106 ? 4.519 49.698 0.679 1.00 17.66 106 THR A CA 1
ATOM 768 C C . THR A 1 106 ? 5.490 50.497 -0.188 1.00 20.28 106 THR A C 1
ATOM 769 O O . THR A 1 106 ? 5.218 50.756 -1.363 1.00 18.64 106 THR A O 1
ATOM 773 N N . VAL A 1 107 ? 6.609 50.902 0.413 1.00 18.01 107 VAL A N 1
ATOM 774 C CA . VAL A 1 107 ? 7.633 51.673 -0.267 1.00 17.15 107 VAL A CA 1
ATOM 775 C C . VAL A 1 107 ? 8.977 51.012 -0.011 1.00 20.55 107 VAL A C 1
ATOM 776 O O . VAL A 1 107 ? 9.269 50.638 1.122 1.00 18.45 107 VAL A O 1
ATOM 780 N N . PHE A 1 108 ? 9.795 50.862 -1.049 1.00 20.46 108 PHE A N 1
ATOM 781 C CA . PHE A 1 108 ? 11.165 50.389 -0.835 1.00 19.59 108 PHE A CA 1
ATOM 782 C C . PHE A 1 108 ? 12.174 50.969 -1.831 1.00 22.95 108 PHE A C 1
ATOM 783 O O . PHE A 1 108 ? 13.303 50.492 -1.916 1.00 23.45 108 PHE A O 1
ATOM 791 N N . SER A 1 109 ? 11.784 52.003 -2.573 1.00 19.05 109 SER A N 1
ATOM 792 C CA . SER A 1 109 ? 12.669 52.539 -3.605 1.00 19.67 109 SER A CA 1
ATOM 793 C C . SER A 1 109 ? 12.550 54.060 -3.723 1.00 19.86 109 SER A C 1
ATOM 794 O O . SER A 1 109 ? 11.559 54.664 -3.292 1.00 20.42 109 SER A O 1
ATOM 797 N N . THR A 1 110 ? 13.580 54.683 -4.293 1.00 21.06 110 THR A N 1
ATOM 798 C CA . THR A 1 110 ? 13.668 56.136 -4.296 1.00 19.50 110 THR A CA 1
ATOM 799 C C . THR A 1 110 ? 12.734 56.798 -5.298 1.00 21.21 110 THR A C 1
ATOM 800 O O . THR A 1 110 ? 12.349 57.952 -5.102 1.00 21.79 110 THR A O 1
ATOM 804 N N . ASP A 1 111 ? 12.382 56.099 -6.377 1.00 21.05 111 ASP A N 1
ATOM 805 C CA . ASP A 1 111 ? 11.455 56.681 -7.353 1.00 21.47 111 ASP A CA 1
ATOM 806 C C . ASP A 1 111 ? 10.113 56.990 -6.678 1.00 23.29 111 ASP A C 1
ATOM 807 O O . ASP A 1 111 ? 9.530 58.069 -6.854 1.00 22.13 111 ASP A O 1
ATOM 812 N N . VAL A 1 112 ? 9.642 56.034 -5.891 1.00 19.78 112 VAL A N 1
ATOM 813 C CA . VAL A 1 112 ? 8.380 56.166 -5.179 1.00 18.43 112 VAL A CA 1
ATOM 814 C C . VAL A 1 112 ? 8.543 57.110 -3.999 1.00 20.12 112 VAL A C 1
ATOM 815 O O . VAL A 1 112 ? 7.666 57.948 -3.739 1.00 21.86 112 VAL A O 1
ATOM 819 N N . ARG A 1 113 ? 9.653 56.987 -3.274 1.00 17.96 113 ARG A N 1
ATOM 820 C CA . ARG A 1 113 ? 9.937 57.968 -2.215 1.00 20.19 113 ARG A CA 1
ATOM 821 C C . ARG A 1 113 ? 9.831 59.405 -2.727 1.00 22.12 113 ARG A C 1
ATOM 822 O O . ARG A 1 113 ? 9.151 60.246 -2.132 1.00 20.56 113 ARG A O 1
ATOM 830 N N . ASP A 1 114 ? 10.503 59.698 -3.834 1.00 20.06 114 ASP A N 1
ATOM 831 C CA . ASP A 1 114 ? 10.555 61.083 -4.290 1.00 18.99 114 ASP A CA 1
ATOM 832 C C . ASP A 1 114 ? 9.223 61.573 -4.838 1.00 20.57 114 ASP A C 1
ATOM 833 O O . ASP A 1 114 ? 8.888 62.747 -4.683 1.00 23.95 114 ASP A O 1
ATOM 838 N N . ALA A 1 115 ? 8.471 60.688 -5.481 1.00 21.44 115 ALA A N 1
ATOM 839 C CA . ALA A 1 115 ? 7.156 61.071 -5.984 1.00 21.74 115 ALA A CA 1
ATOM 840 C C . ALA A 1 115 ? 6.230 61.370 -4.814 1.00 23.10 115 ALA A C 1
ATOM 841 O O . ALA A 1 115 ? 5.474 62.346 -4.818 1.00 23.70 115 ALA A O 1
ATOM 843 N N . LEU A 1 116 ? 6.299 60.507 -3.806 1.00 21.74 116 LEU A N 1
ATOM 844 C CA . LEU A 1 116 ? 5.502 60.666 -2.594 1.00 25.81 116 LEU A CA 1
ATOM 845 C C . LEU A 1 116 ? 5.766 62.003 -1.893 1.00 28.05 116 LEU A C 1
ATOM 846 O O . LEU A 1 116 ? 4.829 62.650 -1.423 1.00 26.01 116 LEU A O 1
ATOM 851 N N . LEU A 1 117 ? 7.032 62.416 -1.826 1.00 22.33 117 LEU A N 1
ATOM 852 C CA . LEU A 1 117 ? 7.376 63.689 -1.205 1.00 24.35 117 LEU A CA 1
ATOM 853 C C . LEU A 1 117 ? 6.739 64.864 -1.943 1.00 26.76 117 LEU A C 1
ATOM 854 O O . LEU A 1 117 ? 6.377 65.863 -1.326 1.00 25.46 117 LEU A O 1
ATOM 859 N N . GLU A 1 118 ? 6.602 64.752 -3.261 1.00 26.59 118 GLU A N 1
ATOM 860 C CA . GLU A 1 118 ? 5.974 65.827 -4.027 1.00 29.16 118 GLU A CA 1
ATOM 861 C C . GLU A 1 118 ? 4.452 65.784 -3.883 1.00 27.20 118 GLU A C 1
ATOM 862 O O . GLU A 1 118 ? 3.800 66.818 -3.794 1.00 31.46 118 GLU A O 1
ATOM 868 N N . VAL A 1 119 ? 3.896 64.578 -3.869 1.00 25.60 119 VAL A N 1
ATOM 869 C CA . VAL A 1 119 ? 2.449 64.387 -3.827 1.00 28.76 119 VAL A CA 1
ATOM 870 C C . VAL A 1 119 ? 1.877 64.685 -2.440 1.00 31.37 119 VAL A C 1
ATOM 871 O O . VAL A 1 119 ? 0.798 65.268 -2.314 1.00 30.89 119 VAL A O 1
ATOM 875 N N . ALA A 1 120 ? 2.614 64.294 -1.405 1.00 26.95 120 ALA A N 1
ATOM 876 C CA . ALA A 1 120 ? 2.147 64.441 -0.029 1.00 34.38 120 ALA A CA 1
ATOM 877 C C . ALA A 1 120 ? 1.903 65.899 0.296 1.00 45.05 120 ALA A C 1
ATOM 878 O O . ALA A 1 120 ? 0.984 66.240 1.034 1.00 44.00 120 ALA A O 1
ATOM 880 N N . SER A 1 121 ? 2.731 66.758 -0.285 1.00 54.74 121 SER A N 1
ATOM 881 C CA . SER A 1 121 ? 2.608 68.197 -0.111 1.00 63.04 121 SER A CA 1
ATOM 882 C C . SER A 1 121 ? 1.269 68.729 -0.635 1.00 66.12 121 SER A C 1
ATOM 883 O O . SER A 1 121 ? 1.003 69.920 -0.542 1.00 63.35 121 SER A O 1
ATOM 886 N N . GLU A 1 122 ? 0.438 67.840 -1.182 1.00 78.15 122 GLU A N 1
ATOM 887 C CA . GLU A 1 122 ? -0.835 68.213 -1.792 1.00 80.46 122 GLU A CA 1
ATOM 888 C C . GLU A 1 122 ? -1.978 67.242 -1.452 1.00 77.80 122 GLU A C 1
ATOM 889 O O . GLU A 1 122 ? -2.745 66.858 -2.335 1.00 83.92 122 GLU A O 1
ATOM 895 N N . ALA A 1 123 ? -2.098 66.846 -0.187 1.00 72.01 123 ALA A N 1
ATOM 896 C CA . ALA A 1 123 ? -3.146 65.900 0.209 1.00 67.74 123 ALA A CA 1
ATOM 897 C C . ALA A 1 123 ? -3.833 66.293 1.523 1.00 72.58 123 ALA A C 1
ATOM 898 O O . ALA A 1 123 ? -3.274 67.044 2.323 1.00 71.07 123 ALA A O 1
ATOM 900 N N . GLU A 1 124 ? -5.037 65.767 1.746 1.00 75.85 124 GLU A N 1
ATOM 901 C CA . GLU A 1 124 ? -5.852 66.174 2.890 1.00 79.70 124 GLU A CA 1
ATOM 902 C C . GLU A 1 124 ? -5.336 65.596 4.210 1.00 78.87 124 GLU A C 1
ATOM 903 O O . GLU A 1 124 ? -4.745 66.316 5.015 1.00 87.14 124 GLU A O 1
ATOM 909 N N . SER A 1 125 ? -5.563 64.305 4.435 1.00 64.63 125 SER A N 1
ATOM 910 C CA . SER A 1 125 ? -5.075 63.647 5.646 1.00 55.48 125 SER A CA 1
ATOM 911 C C . SER A 1 125 ? -3.721 63.000 5.362 1.00 46.48 125 SER A C 1
ATOM 912 O O . SER A 1 125 ? -3.374 62.786 4.202 1.00 45.46 125 SER A O 1
ATOM 915 N N . PRO A 1 126 ? -2.942 62.709 6.416 1.00 43.96 126 PRO A N 1
ATOM 916 C CA . PRO A 1 126 ? -1.634 62.083 6.190 1.00 43.01 126 PRO A CA 1
ATOM 917 C C . PRO A 1 126 ? -1.698 60.774 5.413 1.00 41.02 126 PRO A C 1
ATOM 918 O O . PRO A 1 126 ? -2.582 59.941 5.610 1.00 45.38 126 PRO A O 1
ATOM 922 N N . ILE A 1 127 ? -0.733 60.625 4.519 1.00 29.92 127 ILE A N 1
ATOM 923 C CA . ILE A 1 127 ? -0.518 59.411 3.747 1.00 25.91 127 ILE A CA 1
ATOM 924 C C . ILE A 1 127 ? 0.173 58.373 4.617 1.00 27.05 127 ILE A C 1
ATOM 925 O O . ILE A 1 127 ? 1.115 58.711 5.330 1.00 29.45 127 ILE A O 1
ATOM 930 N N . LYS A 1 128 ? -0.294 57.126 4.571 1.00 23.36 128 LYS A N 1
ATOM 931 C CA . LYS A 1 128 ? 0.309 56.055 5.357 1.00 21.12 128 LYS A CA 1
ATOM 932 C C . LYS A 1 128 ? 1.152 55.135 4.491 1.00 21.08 128 LYS A C 1
ATOM 933 O O . LYS A 1 128 ? 0.698 54.679 3.441 1.00 21.22 128 LYS A O 1
ATOM 939 N N . VAL A 1 129 ? 2.371 54.847 4.945 1.00 18.65 129 VAL A N 1
ATOM 940 C CA . VAL A 1 129 ? 3.253 53.938 4.225 1.00 21.18 129 VAL A CA 1
ATOM 941 C C . VAL A 1 129 ? 3.894 52.938 5.181 1.00 20.81 129 VAL A C 1
ATOM 942 O O . VAL A 1 129 ? 4.035 53.203 6.385 1.00 19.24 129 VAL A O 1
ATOM 946 N N . HIS A 1 130 ? 4.233 51.775 4.634 1.00 18.85 130 HIS A N 1
ATOM 947 C CA . HIS A 1 130 ? 5.058 50.789 5.316 1.00 20.27 130 HIS A CA 1
ATOM 948 C C . HIS A 1 130 ? 6.326 50.620 4.493 1.00 20.53 130 HIS A C 1
ATOM 949 O O . HIS A 1 130 ? 6.272 50.589 3.261 1.00 22.09 130 HIS A O 1
ATOM 956 N N . ILE A 1 131 ? 7.468 50.519 5.163 1.00 17.39 131 ILE A N 1
ATOM 957 C CA . ILE A 1 131 ? 8.723 50.300 4.461 1.00 17.97 131 ILE A CA 1
ATOM 958 C C . ILE A 1 131 ? 9.065 48.814 4.441 1.00 19.21 131 ILE A C 1
ATOM 959 O O . ILE A 1 131 ? 9.049 48.167 5.488 1.00 18.48 131 ILE A O 1
ATOM 964 N N . LYS A 1 132 ? 9.368 48.288 3.256 1.00 17.19 132 LYS A N 1
ATOM 965 C CA . LYS A 1 132 ? 9.780 46.888 3.093 1.00 18.72 132 LYS A CA 1
ATOM 966 C C . LYS A 1 132 ? 11.281 46.732 3.240 1.00 21.85 132 LYS A C 1
ATOM 967 O O . LYS A 1 132 ? 12.057 47.475 2.622 1.00 20.51 132 LYS A O 1
ATOM 973 N N . THR A 1 133 ? 11.690 45.764 4.057 1.00 18.09 133 THR A N 1
ATOM 974 C CA . THR A 1 133 ? 13.110 45.476 4.213 1.00 17.79 133 THR A CA 1
ATOM 975 C C . THR A 1 133 ? 13.429 44.074 3.727 1.00 20.34 133 THR A C 1
ATOM 976 O O . THR A 1 133 ? 12.642 43.149 3.921 1.00 18.45 133 THR A O 1
ATOM 980 N N . GLU A 1 134 ? 14.603 43.935 3.115 1.00 18.90 134 GLU A N 1
ATOM 981 C CA . GLU A 1 134 ? 15.115 42.650 2.628 1.00 20.62 134 GLU A CA 1
ATOM 982 C C . GLU A 1 134 ? 15.910 41.931 3.714 1.00 22.47 134 GLU A C 1
ATOM 983 O O . GLU A 1 134 ? 16.930 42.451 4.165 1.00 20.27 134 GLU A O 1
ATOM 989 N N . THR A 1 135 ? 15.470 40.737 4.116 1.00 17.33 135 THR A N 1
ATOM 990 C CA . THR A 1 135 ? 16.212 39.973 5.117 1.00 20.33 135 THR A CA 1
ATOM 991 C C . THR A 1 135 ? 16.538 38.545 4.687 1.00 20.43 135 THR A C 1
ATOM 992 O O . THR A 1 135 ? 17.037 37.762 5.492 1.00 21.25 135 THR A O 1
ATOM 996 N N . GLY A 1 136 ? 16.240 38.184 3.443 1.00 18.32 136 GLY A N 1
ATOM 997 C CA . GLY A 1 136 ? 16.600 36.852 3.002 1.00 19.94 136 GLY A CA 1
ATOM 998 C C . GLY A 1 136 ? 15.645 36.167 2.045 1.00 20.65 136 GLY A C 1
ATOM 999 O O . GLY A 1 136 ? 15.947 35.089 1.549 1.00 22.36 136 GLY A O 1
ATOM 1000 N N . MET A 1 137 ? 14.499 36.779 1.780 1.00 17.69 137 MET A N 1
ATOM 1001 C CA . MET A 1 137 ? 13.583 36.239 0.772 1.00 20.14 137 MET A CA 1
ATOM 1002 C C . MET A 1 137 ? 14.141 36.469 -0.643 1.00 23.78 137 MET A C 1
ATOM 1003 O O . MET A 1 137 ? 13.847 35.708 -1.577 1.00 23.11 137 MET A O 1
ATOM 1008 N N . GLY A 1 138 ? 14.955 37.511 -0.793 1.00 22.88 138 GLY A N 1
ATOM 1009 C CA . GLY A 1 138 ? 15.606 37.795 -2.065 1.00 24.37 138 GLY A CA 1
ATOM 1010 C C . GLY A 1 138 ? 14.602 38.267 -3.100 1.00 28.42 138 GLY A C 1
ATOM 1011 O O . GLY A 1 138 ? 14.693 37.916 -4.276 1.00 25.59 138 GLY A O 1
ATOM 1012 N N . ARG A 1 139 ? 13.643 39.076 -2.660 1.00 22.58 139 ARG A N 1
ATOM 1013 C CA . ARG A 1 139 ? 12.514 39.455 -3.510 1.00 21.90 139 ARG A CA 1
ATOM 1014 C C . ARG A 1 139 ? 12.450 40.976 -3.696 1.00 26.58 139 ARG A C 1
ATOM 1015 O O . ARG A 1 139 ? 12.866 41.501 -4.728 1.00 23.69 139 ARG A O 1
ATOM 1023 N N . VAL A 1 140 ? 11.950 41.681 -2.687 1.00 22.44 140 VAL A N 1
ATOM 1024 C CA . VAL A 1 140 ? 12.008 43.141 -2.677 1.00 18.77 140 VAL A CA 1
ATOM 1025 C C . VAL A 1 140 ? 12.386 43.636 -1.287 1.00 19.85 140 VAL A C 1
ATOM 1026 O O . VAL A 1 140 ? 12.318 42.879 -0.317 1.00 22.38 140 VAL A O 1
ATOM 1030 N N . GLY A 1 141 ? 12.778 44.906 -1.203 1.00 21.55 141 GLY A N 1
ATOM 1031 C CA . GLY A 1 141 ? 13.035 45.546 0.073 1.00 17.69 141 GLY A CA 1
ATOM 1032 C C . GLY A 1 141 ? 14.394 46.213 0.110 1.00 20.04 141 GLY A C 1
ATOM 1033 O O . GLY A 1 141 ? 15.319 45.822 -0.613 1.00 22.26 141 GLY A O 1
ATOM 1034 N N . VAL A 1 142 ? 14.523 47.237 0.946 1.00 18.57 142 VAL A N 1
ATOM 1035 C CA . VAL A 1 142 ? 15.822 47.888 1.105 1.00 19.82 142 VAL A CA 1
ATOM 1036 C C . VAL A 1 142 ? 16.813 46.888 1.709 1.00 22.17 142 VAL A C 1
ATOM 1037 O O . VAL A 1 142 ? 16.424 46.007 2.477 1.00 20.36 142 VAL A O 1
ATOM 1041 N N . GLN A 1 143 ? 18.090 47.023 1.365 1.00 18.77 143 GLN A N 1
ATOM 1042 C CA . GLN A 1 143 ? 19.053 45.956 1.647 1.00 23.10 143 GLN A CA 1
ATOM 1043 C C . GLN A 1 143 ? 20.031 46.254 2.770 1.00 22.43 143 GLN A C 1
ATOM 1044 O O . GLN A 1 143 ? 20.617 45.335 3.347 1.00 23.84 143 GLN A O 1
ATOM 1050 N N . THR A 1 144 ? 20.238 47.533 3.059 1.00 21.52 144 THR A N 1
ATOM 1051 C CA . THR A 1 144 ? 21.215 47.938 4.067 1.00 20.39 144 THR A CA 1
ATOM 1052 C C . THR A 1 144 ? 20.621 48.986 4.996 1.00 22.16 144 THR A C 1
ATOM 1053 O O . THR A 1 144 ? 19.622 49.630 4.664 1.00 22.95 144 THR A O 1
ATOM 1057 N N . LYS A 1 145 ? 21.236 49.154 6.162 1.00 22.08 145 LYS A N 1
ATOM 1058 C CA . LYS A 1 145 ? 20.823 50.208 7.079 1.00 23.35 145 LYS A CA 1
ATOM 1059 C C . LYS A 1 145 ? 20.862 51.566 6.382 1.00 23.80 145 LYS A C 1
ATOM 1060 O O . LYS A 1 145 ? 19.958 52.389 6.546 1.00 22.87 145 LYS A O 1
ATOM 1066 N N . GLU A 1 146 ? 21.925 51.789 5.617 1.00 23.94 146 GLU A N 1
ATOM 1067 C CA . GLU A 1 146 ? 22.096 53.045 4.898 1.00 26.75 146 GLU A CA 1
ATOM 1068 C C . GLU A 1 146 ? 20.935 53.298 3.925 1.00 24.57 146 GLU A C 1
ATOM 1069 O O . GLU A 1 146 ? 20.386 54.403 3.860 1.00 24.95 146 GLU A O 1
ATOM 1075 N N . GLU A 1 147 ? 20.564 52.272 3.170 1.00 20.91 147 GLU A N 1
ATOM 1076 C CA . GLU A 1 147 ? 19.461 52.411 2.227 1.00 22.21 147 GLU A CA 1
ATOM 1077 C C . GLU A 1 147 ? 18.131 52.623 2.955 1.00 23.41 147 GLU A C 1
ATOM 1078 O O . GLU A 1 147 ? 17.309 53.443 2.538 1.00 21.33 147 GLU A O 1
ATOM 1084 N N . LEU A 1 148 ? 17.916 51.883 4.040 1.00 23.11 148 LEU A N 1
ATOM 1085 C CA . LEU A 1 148 ? 16.717 52.084 4.851 1.00 22.20 148 LEU A CA 1
ATOM 1086 C C . LEU A 1 148 ? 16.627 53.529 5.331 1.00 19.09 148 LEU A C 1
ATOM 1087 O O . LEU A 1 148 ? 15.580 54.164 5.217 1.00 21.96 148 LEU A O 1
ATOM 1092 N N . LEU A 1 149 ? 17.721 54.042 5.879 1.00 20.94 149 LEU A N 1
ATOM 1093 C CA . LEU A 1 149 ? 17.733 55.419 6.362 1.00 21.95 149 LEU A CA 1
ATOM 1094 C C . LEU A 1 149 ? 17.506 56.410 5.217 1.00 25.14 149 LEU A C 1
ATOM 1095 O O . LEU A 1 149 ? 16.787 57.394 5.374 1.00 24.12 149 LEU A O 1
ATOM 1100 N N . ASP A 1 150 ? 18.103 56.146 4.061 1.00 23.23 150 ASP A N 1
ATOM 1101 C CA . ASP A 1 150 ? 17.957 57.058 2.921 1.00 20.44 150 ASP A CA 1
ATOM 1102 C C . ASP A 1 150 ? 16.517 57.094 2.404 1.00 24.37 150 ASP A C 1
ATOM 1103 O O . ASP A 1 150 ? 16.008 58.154 2.036 1.00 24.17 150 ASP A O 1
ATOM 1108 N N . VAL A 1 151 ? 15.866 55.934 2.379 1.00 21.69 151 VAL A N 1
ATOM 1109 C CA . VAL A 1 151 ? 14.500 55.841 1.867 1.00 23.09 151 VAL A CA 1
ATOM 1110 C C . VAL A 1 151 ? 13.505 56.370 2.890 1.00 25.05 151 VAL A C 1
ATOM 1111 O O . VAL A 1 151 ? 12.596 57.131 2.553 1.00 24.35 151 VAL A O 1
ATOM 1115 N N . MET A 1 152 ? 13.682 55.986 4.151 1.00 20.66 152 MET A N 1
ATOM 1116 C CA . MET A 1 152 ? 12.646 56.261 5.136 1.00 21.63 152 MET A CA 1
ATOM 1117 C C . MET A 1 152 ? 12.693 57.665 5.738 1.00 23.50 152 MET A C 1
ATOM 1118 O O . MET A 1 152 ? 11.650 58.256 6.015 1.00 22.79 152 MET A O 1
ATOM 1123 N N . THR A 1 153 ? 13.891 58.201 5.953 1.00 20.48 153 THR A N 1
ATOM 1124 C CA . THR A 1 153 ? 14.006 59.440 6.725 1.00 19.79 153 THR A CA 1
ATOM 1125 C C . THR A 1 153 ? 13.224 60.630 6.145 1.00 25.65 153 THR A C 1
ATOM 1126 O O . THR A 1 153 ? 12.514 61.309 6.896 1.00 24.82 153 THR A O 1
ATOM 1130 N N . PRO A 1 154 ? 13.319 60.877 4.818 1.00 25.56 154 PRO A N 1
ATOM 1131 C CA . PRO A 1 154 ? 12.545 62.016 4.300 1.00 25.21 154 PRO A CA 1
ATOM 1132 C C . PRO A 1 154 ? 11.039 61.799 4.419 1.00 22.59 154 PRO A C 1
ATOM 1133 O O . PRO A 1 154 ? 10.303 62.758 4.640 1.00 24.15 154 PRO A O 1
ATOM 1137 N N . LEU A 1 155 ? 10.588 60.556 4.274 1.00 19.15 155 LEU A N 1
ATOM 1138 C CA . LEU A 1 155 ? 9.171 60.250 4.459 1.00 21.74 155 LEU A CA 1
ATOM 1139 C C . LEU A 1 155 ? 8.743 60.445 5.912 1.00 23.66 155 LEU A C 1
ATOM 1140 O O . LEU A 1 155 ? 7.699 61.028 6.187 1.00 22.92 155 LEU A O 1
ATOM 1145 N N . TYR A 1 156 ? 9.551 59.947 6.841 1.00 22.43 156 TYR A N 1
ATOM 1146 C CA . TYR A 1 156 ? 9.247 60.070 8.266 1.00 24.76 156 TYR A CA 1
ATOM 1147 C C . TYR A 1 156 ? 9.070 61.528 8.698 1.00 29.85 156 TYR A C 1
ATOM 1148 O O . TYR A 1 156 ? 8.216 61.845 9.525 1.00 30.36 156 TYR A O 1
ATOM 1157 N N . HIS A 1 157 ? 9.873 62.418 8.134 1.00 28.44 157 HIS A N 1
ATOM 1158 C CA . HIS A 1 157 ? 9.857 63.802 8.593 1.00 32.80 157 HIS A CA 1
ATOM 1159 C C . HIS A 1 157 ? 9.016 64.727 7.718 1.00 34.48 157 HIS A C 1
ATOM 1160 O O . HIS A 1 157 ? 8.963 65.936 7.956 1.00 32.60 157 HIS A O 1
ATOM 1167 N N . HIS A 1 158 ? 8.340 64.168 6.720 1.00 25.37 158 HIS A N 1
ATOM 1168 C CA . HIS A 1 158 ? 7.373 64.955 5.967 1.00 26.70 158 HIS A CA 1
ATOM 1169 C C . HIS A 1 158 ? 6.121 65.124 6.823 1.00 29.63 158 HIS A C 1
ATOM 1170 O O . HIS A 1 158 ? 5.598 64.148 7.354 1.00 25.69 158 HIS A O 1
ATOM 1177 N N . ASN A 1 159 ? 5.636 66.354 6.952 1.00 29.96 159 ASN A N 1
ATOM 1178 C CA . ASN A 1 159 ? 4.531 66.625 7.868 1.00 33.60 159 ASN A CA 1
ATOM 1179 C C . ASN A 1 159 ? 3.211 65.962 7.479 1.00 30.91 159 ASN A C 1
ATOM 1180 O O . ASN A 1 159 ? 2.298 65.879 8.296 1.00 31.34 159 ASN A O 1
ATOM 1185 N N . ASN A 1 160 ? 3.105 65.474 6.248 1.00 24.98 160 ASN A N 1
ATOM 1186 C CA . ASN A 1 160 ? 1.869 64.837 5.825 1.00 26.39 160 ASN A CA 1
ATOM 1187 C C . ASN A 1 160 ? 2.048 63.380 5.424 1.00 23.54 160 ASN A C 1
ATOM 1188 O O . ASN A 1 160 ? 1.259 62.856 4.650 1.00 25.56 160 ASN A O 1
ATOM 1193 N N . ILE A 1 161 ? 3.086 62.732 5.949 1.00 21.48 161 ILE A N 1
ATOM 1194 C CA . ILE A 1 161 ? 3.293 61.296 5.728 1.00 24.10 161 ILE A CA 1
ATOM 1195 C C . ILE A 1 161 ? 3.497 60.597 7.068 1.00 26.90 161 ILE A C 1
ATOM 1196 O O . ILE A 1 161 ? 4.250 61.077 7.910 1.00 26.26 161 ILE A O 1
ATOM 1201 N N . GLU A 1 162 ? 2.812 59.480 7.266 1.00 24.01 162 GLU A N 1
ATOM 1202 C CA . GLU A 1 162 ? 3.053 58.643 8.437 1.00 25.89 162 GLU A CA 1
ATOM 1203 C C . GLU A 1 162 ? 3.737 57.356 8.011 1.00 23.87 162 GLU A C 1
ATOM 1204 O O . GLU A 1 162 ? 3.196 56.608 7.196 1.00 21.02 162 GLU A O 1
ATOM 1210 N N . VAL A 1 163 ? 4.924 57.096 8.546 1.00 22.01 163 VAL A N 1
ATOM 1211 C CA . VAL A 1 163 ? 5.520 55.789 8.350 1.00 20.24 163 VAL A CA 1
ATOM 1212 C C . VAL A 1 163 ? 4.916 54.881 9.412 1.00 22.89 163 VAL A C 1
ATOM 1213 O O . VAL A 1 163 ? 5.415 54.788 10.546 1.00 20.75 163 VAL A O 1
ATOM 1217 N N . GLU A 1 164 ? 3.800 54.258 9.043 1.00 19.47 164 GLU A N 1
ATOM 1218 C CA . GLU A 1 164 ? 3.009 53.471 9.976 1.00 19.37 164 GLU A CA 1
ATOM 1219 C C . GLU A 1 164 ? 3.665 52.131 10.258 1.00 23.06 164 GLU A C 1
ATOM 1220 O O . GLU A 1 164 ? 3.515 51.569 11.347 1.00 19.62 164 GLU A O 1
ATOM 1226 N N . GLY A 1 165 ? 4.381 51.611 9.267 1.00 18.13 165 GLY A N 1
ATOM 1227 C CA . GLY A 1 165 ? 4.853 50.239 9.362 1.00 19.59 165 GLY A CA 1
ATOM 1228 C C . GLY A 1 165 ? 6.237 50.000 8.804 1.00 20.30 165 GLY A C 1
ATOM 1229 O O . GLY A 1 165 ? 6.753 50.785 8.012 1.00 19.48 165 GLY A O 1
ATOM 1230 N N . ILE A 1 166 ? 6.840 48.899 9.241 1.00 16.65 166 ILE A N 1
ATOM 1231 C CA . ILE A 1 166 ? 8.076 48.406 8.652 1.00 16.56 166 ILE A CA 1
ATOM 1232 C C . ILE A 1 166 ? 8.009 46.891 8.698 1.00 19.93 166 ILE A C 1
ATOM 1233 O O . ILE A 1 166 ? 7.538 46.317 9.691 1.00 18.59 166 ILE A O 1
ATOM 1238 N N . PHE A 1 167 ? 8.392 46.225 7.610 1.00 18.01 167 PHE A N 1
ATOM 1239 C CA . PHE A 1 167 ? 8.219 44.778 7.610 1.00 18.77 167 PHE A CA 1
ATOM 1240 C C . PHE A 1 167 ? 9.237 44.030 6.778 1.00 18.49 167 PHE A C 1
ATOM 1241 O O . PHE A 1 167 ? 10.029 44.621 6.049 1.00 18.42 167 PHE A O 1
ATOM 1249 N N . THR A 1 168 ? 9.231 42.748 6.953 1.00 19.17 168 THR A N 1
ATOM 1250 C CA . THR A 1 168 ? 9.980 41.827 6.122 1.00 17.13 168 THR A CA 1
ATOM 1251 C C . THR A 1 168 ? 9.145 40.564 5.877 1.00 17.21 168 THR A C 1
ATOM 1252 O O . THR A 1 168 ? 8.079 40.425 6.392 1.00 17.62 168 THR A O 1
ATOM 1256 N N . HIS A 1 169 ? 9.689 39.660 5.090 1.00 17.50 169 HIS A N 1
ATOM 1257 C CA . HIS A 1 169 ? 9.002 38.439 4.721 1.00 17.44 169 HIS A CA 1
ATOM 1258 C C . HIS A 1 169 ? 9.936 37.242 4.768 1.00 18.33 169 HIS A C 1
ATOM 1259 O O . HIS A 1 169 ? 11.032 37.341 4.334 1.00 18.12 169 HIS A O 1
ATOM 1266 N N . PHE A 1 170 ? 9.427 36.136 5.283 1.00 17.15 170 PHE A N 1
ATOM 1267 C CA . PHE A 1 170 ? 10.183 34.920 5.481 1.00 15.62 170 PHE A CA 1
ATOM 1268 C C . PHE A 1 170 ? 10.202 33.926 4.322 1.00 18.97 170 PHE A C 1
ATOM 1269 O O . PHE A 1 170 ? 9.204 33.597 3.837 1.00 19.21 170 PHE A O 1
ATOM 1277 N N . ALA A 1 171 ? 11.373 33.400 3.997 1.00 15.65 171 ALA A N 1
ATOM 1278 C CA . ALA A 1 171 ? 11.478 32.428 2.906 1.00 18.38 171 ALA A CA 1
ATOM 1279 C C . ALA A 1 171 ? 11.100 30.990 3.279 1.00 18.77 171 ALA A C 1
ATOM 1280 O O . ALA A 1 171 ? 10.696 30.210 2.409 1.00 20.30 171 ALA A O 1
ATOM 1282 N N . GLU A 1 172 ? 11.259 30.607 4.545 1.00 17.49 172 GLU A N 1
ATOM 1283 C CA . GLU A 1 172 ? 10.965 29.219 4.917 1.00 19.82 172 GLU A CA 1
ATOM 1284 C C . GLU A 1 172 ? 10.609 29.089 6.396 1.00 20.48 172 GLU A C 1
ATOM 1285 O O . GLU A 1 172 ? 11.162 28.260 7.114 1.00 18.43 172 GLU A O 1
ATOM 1291 N N . ALA A 1 173 ? 9.653 29.900 6.839 1.00 18.96 173 ALA A N 1
ATOM 1292 C CA . ALA A 1 173 ? 9.170 29.799 8.215 1.00 19.47 173 ALA A CA 1
ATOM 1293 C C . ALA A 1 173 ? 8.429 28.476 8.438 1.00 21.33 173 ALA A C 1
ATOM 1294 O O . ALA A 1 173 ? 8.193 28.090 9.573 1.00 22.89 173 ALA A O 1
ATOM 1296 N N . ASP A 1 174 ? 8.090 27.779 7.355 1.00 20.08 174 ASP A N 1
ATOM 1297 C CA . ASP A 1 174 ? 7.424 26.478 7.458 1.00 22.17 174 ASP A CA 1
ATOM 1298 C C . ASP A 1 174 ? 8.429 25.333 7.617 1.00 27.70 174 ASP A C 1
ATOM 1299 O O . ASP A 1 174 ? 8.048 24.179 7.830 1.00 25.59 174 ASP A O 1
ATOM 1304 N N . ASN A 1 175 ? 9.712 25.655 7.511 1.00 23.50 175 ASN A N 1
ATOM 1305 C CA . ASN A 1 175 ? 10.769 24.675 7.728 1.00 20.47 175 ASN A CA 1
ATOM 1306 C C . ASN A 1 175 ? 11.251 24.759 9.165 1.00 21.42 175 ASN A C 1
ATOM 1307 O O . ASN A 1 175 ? 12.072 25.613 9.513 1.00 21.79 175 ASN A O 1
ATOM 1312 N N . LEU A 1 176 ? 10.749 23.863 10.008 1.00 22.19 176 LEU A N 1
ATOM 1313 C CA . LEU A 1 176 ? 10.982 23.986 11.437 1.00 27.08 176 LEU A CA 1
ATOM 1314 C C . LEU A 1 176 ? 12.350 23.450 11.856 1.00 32.26 176 LEU A C 1
ATOM 1315 O O . LEU A 1 176 ? 12.713 23.513 13.031 1.00 33.68 176 LEU A O 1
ATOM 1320 N N . GLN A 1 177 ? 13.116 22.937 10.896 1.00 25.15 177 GLN A N 1
ATOM 1321 C CA . GLN A 1 177 ? 14.468 22.471 11.183 1.00 23.59 177 GLN A CA 1
ATOM 1322 C C . GLN A 1 177 ? 15.528 23.486 10.773 1.00 22.35 177 GLN A C 1
ATOM 1323 O O . GLN A 1 177 ? 16.718 23.255 10.960 1.00 25.24 177 GLN A O 1
ATOM 1329 N N . SER A 1 178 ? 15.081 24.607 10.223 1.00 19.84 178 SER A N 1
ATOM 1330 C CA . SER A 1 178 ? 15.969 25.628 9.689 1.00 23.14 178 SER A CA 1
ATOM 1331 C C . SER A 1 178 ? 16.210 26.762 10.695 1.00 23.47 178 SER A C 1
ATOM 1332 O O . SER A 1 178 ? 15.311 27.124 11.463 1.00 23.84 178 SER A O 1
ATOM 1335 N N . THR A 1 179 ? 17.422 27.313 10.684 1.00 19.23 179 THR A N 1
ATOM 1336 C CA . THR A 1 179 ? 17.735 28.523 11.453 1.00 19.83 179 THR A CA 1
ATOM 1337 C C . THR A 1 179 ? 17.421 29.794 10.670 1.00 18.47 179 THR A C 1
ATOM 1338 O O . THR A 1 179 ? 17.584 30.893 11.185 1.00 19.54 179 THR A O 1
ATOM 1342 N N . TYR A 1 180 ? 16.985 29.654 9.417 1.00 19.17 180 TYR A N 1
ATOM 1343 C CA . TYR A 1 180 ? 16.909 30.819 8.531 1.00 18.63 180 TYR A CA 1
ATOM 1344 C C . TYR A 1 180 ? 15.896 31.847 9.012 1.00 20.68 180 TYR A C 1
ATOM 1345 O O . TYR A 1 180 ? 16.110 33.050 8.868 1.00 17.79 180 TYR A O 1
ATOM 1354 N N . THR A 1 181 ? 14.786 31.379 9.574 1.00 18.21 181 THR A N 1
ATOM 1355 C CA . THR A 1 181 ? 13.761 32.314 10.028 1.00 19.42 181 THR A CA 1
ATOM 1356 C C . THR A 1 181 ? 14.285 33.144 11.204 1.00 19.06 181 THR A C 1
ATOM 1357 O O . THR A 1 181 ? 14.054 34.353 11.273 1.00 19.99 181 THR A O 1
ATOM 1361 N N . ASP A 1 182 ? 15.004 32.506 12.121 1.00 17.92 182 ASP A N 1
ATOM 1362 C CA . ASP A 1 182 ? 15.623 33.263 13.215 1.00 18.22 182 ASP A CA 1
ATOM 1363 C C . ASP A 1 182 ? 16.689 34.229 12.688 1.00 20.83 182 ASP A C 1
ATOM 1364 O O . ASP A 1 182 ? 16.833 35.341 13.198 1.00 19.68 182 ASP A O 1
ATOM 1369 N N . GLU A 1 183 ? 17.436 33.812 11.667 1.00 18.42 183 GLU A N 1
ATOM 1370 C CA . GLU A 1 183 ? 18.436 34.698 11.053 1.00 18.45 183 GLU A CA 1
ATOM 1371 C C . GLU A 1 183 ? 17.775 35.913 10.389 1.00 20.34 183 GLU A C 1
ATOM 1372 O O . GLU A 1 183 ? 18.236 37.049 10.561 1.00 18.36 183 GLU A O 1
ATOM 1378 N N . GLN A 1 184 ? 16.687 35.683 9.656 1.00 17.49 184 GLN A N 1
ATOM 1379 C CA . GLN A 1 184 ? 15.945 36.786 9.044 1.00 17.83 184 GLN A CA 1
ATOM 1380 C C . GLN A 1 184 ? 15.392 37.742 10.097 1.00 19.61 184 GLN A C 1
ATOM 1381 O O . GLN A 1 184 ? 15.442 38.964 9.933 1.00 17.74 184 GLN A O 1
ATOM 1387 N N . PHE A 1 185 ? 14.851 37.172 11.167 1.00 17.34 185 PHE A N 1
ATOM 1388 C CA . PHE A 1 185 ? 14.294 37.962 12.260 1.00 17.99 185 PHE A CA 1
ATOM 1389 C C . PHE A 1 185 ? 15.367 38.847 12.889 1.00 19.05 185 PHE A C 1
ATOM 1390 O O . PHE A 1 185 ? 15.121 40.022 13.175 1.00 18.01 185 PHE A O 1
ATOM 1398 N N . ALA A 1 186 ? 16.557 38.288 13.107 1.00 19.47 186 ALA A N 1
ATOM 1399 C CA . ALA A 1 186 ? 17.665 39.075 13.652 1.00 18.37 186 ALA A CA 1
ATOM 1400 C C . ALA A 1 186 ? 18.040 40.234 12.725 1.00 18.69 186 ALA A C 1
ATOM 1401 O O . ALA A 1 186 ? 18.325 41.336 13.186 1.00 19.27 186 ALA A O 1
ATOM 1403 N N . ARG A 1 187 ? 18.062 39.984 11.421 1.00 17.98 187 ARG A N 1
ATOM 1404 C CA . ARG A 1 187 ? 18.368 41.048 10.481 1.00 18.43 187 ARG A CA 1
ATOM 1405 C C . ARG A 1 187 ? 17.267 42.092 10.479 1.00 20.05 187 ARG A C 1
ATOM 1406 O O . ARG A 1 187 ? 17.541 43.285 10.368 1.00 19.18 187 ARG A O 1
ATOM 1414 N N . PHE A 1 188 ? 16.021 41.646 10.615 1.00 19.49 188 PHE A N 1
ATOM 1415 C CA . PHE A 1 188 ? 14.900 42.583 10.688 1.00 18.12 188 PHE A CA 1
ATOM 1416 C C . PHE A 1 188 ? 15.054 43.502 11.908 1.00 21.14 188 PHE A C 1
ATOM 1417 O O . PHE A 1 188 ? 14.920 44.719 11.802 1.00 19.79 188 PHE A O 1
ATOM 1425 N N . LEU A 1 189 ? 15.347 42.917 13.068 1.00 18.97 189 LEU A N 1
ATOM 1426 C CA . LEU A 1 189 ? 15.535 43.720 14.276 1.00 20.73 189 LEU A CA 1
ATOM 1427 C C . LEU A 1 189 ? 16.738 44.654 14.153 1.00 25.11 189 LEU A C 1
ATOM 1428 O O . LEU A 1 189 ? 16.762 45.733 14.752 1.00 20.84 189 LEU A O 1
ATOM 1433 N N . SER A 1 190 ? 17.742 44.222 13.394 1.00 20.53 190 SER A N 1
ATOM 1434 C CA . SER A 1 190 ? 18.908 45.053 13.129 1.00 22.27 190 SER A CA 1
ATOM 1435 C C . SER A 1 190 ? 18.543 46.309 12.315 1.00 20.67 190 SER A C 1
ATOM 1436 O O . SER A 1 190 ? 19.028 47.408 12.615 1.00 20.29 190 SER A O 1
ATOM 1439 N N . PHE A 1 191 ? 17.700 46.152 11.295 1.00 20.39 191 PHE A N 1
ATOM 1440 C CA . PHE A 1 191 ? 17.135 47.311 10.597 1.00 20.44 191 PHE A CA 1
ATOM 1441 C C . PHE A 1 191 ? 16.405 48.238 11.570 1.00 24.76 191 PHE A C 1
ATOM 1442 O O . PHE A 1 191 ? 16.574 49.454 11.541 1.00 24.86 191 PHE A O 1
ATOM 1450 N N . ILE A 1 192 ? 15.562 47.654 12.413 1.00 19.20 192 ILE A N 1
ATOM 1451 C CA . ILE A 1 192 ? 14.757 48.442 13.350 1.00 20.58 192 ILE A CA 1
ATOM 1452 C C . ILE A 1 192 ? 15.648 49.200 14.342 1.00 25.96 192 ILE A C 1
ATOM 1453 O O . ILE A 1 192 ? 15.395 50.368 14.665 1.00 22.83 192 ILE A O 1
ATOM 1458 N N . GLU A 1 193 ? 16.699 48.544 14.818 1.00 23.27 193 GLU A N 1
ATOM 1459 C CA . GLU A 1 193 ? 17.643 49.212 15.707 1.00 24.22 193 GLU A CA 1
ATOM 1460 C C . GLU A 1 193 ? 18.233 50.454 15.036 1.00 25.12 193 GLU A C 1
ATOM 1461 O O . GLU A 1 193 ? 18.425 51.484 15.681 1.00 25.40 193 GLU A O 1
ATOM 1467 N N . ALA A 1 194 ? 18.488 50.373 13.734 1.00 24.54 194 ALA A N 1
ATOM 1468 C CA . ALA A 1 194 ? 19.098 51.495 13.029 1.00 24.10 194 ALA A CA 1
ATOM 1469 C C . ALA A 1 194 ? 18.156 52.694 12.970 1.00 25.79 194 ALA A C 1
ATOM 1470 O O . ALA A 1 194 ? 18.586 53.834 13.149 1.00 27.31 194 ALA A O 1
ATOM 1472 N N . ILE A 1 195 ? 16.870 52.461 12.733 1.00 24.22 195 ILE A N 1
ATOM 1473 C CA . ILE A 1 195 ? 15.981 53.611 12.650 1.00 22.91 195 ILE A CA 1
ATOM 1474 C C . ILE A 1 195 ? 15.659 54.155 14.039 1.00 25.47 195 ILE A C 1
ATOM 1475 O O . ILE A 1 195 ? 15.415 55.352 14.195 1.00 26.37 195 ILE A O 1
ATOM 1480 N N . GLU A 1 196 ? 15.690 53.300 15.058 1.00 22.55 196 GLU A N 1
ATOM 1481 C CA . GLU A 1 196 ? 15.394 53.787 16.400 1.00 24.36 196 GLU A CA 1
ATOM 1482 C C . GLU A 1 196 ? 16.584 54.558 16.991 1.00 29.55 196 GLU A C 1
ATOM 1483 O O . GLU A 1 196 ? 16.390 55.454 17.811 1.00 25.92 196 GLU A O 1
ATOM 1489 N N . LYS A 1 197 ? 17.802 54.252 16.552 1.00 25.11 197 LYS A N 1
ATOM 1490 C CA . LYS A 1 197 ? 18.955 55.072 16.944 1.00 27.01 197 LYS A CA 1
ATOM 1491 C C . LYS A 1 197 ? 18.855 56.487 16.360 1.00 32.08 197 LYS A C 1
ATOM 1492 O O . LYS A 1 197 ? 19.424 57.441 16.896 1.00 27.81 197 LYS A O 1
ATOM 1498 N N . ASP A 1 198 ? 18.130 56.617 15.256 1.00 28.47 198 ASP A N 1
ATOM 1499 C CA . ASP A 1 198 ? 17.850 57.921 14.657 1.00 32.46 198 ASP A CA 1
ATOM 1500 C C . ASP A 1 198 ? 16.515 58.465 15.144 1.00 30.14 198 ASP A C 1
ATOM 1501 O O . ASP A 1 198 ? 15.934 59.352 14.520 1.00 30.66 198 ASP A O 1
ATOM 1506 N N . ASP A 1 199 ? 16.026 57.907 16.248 1.00 28.33 199 ASP A N 1
ATOM 1507 C CA . ASP A 1 199 ? 14.794 58.358 16.898 1.00 32.40 199 ASP A CA 1
ATOM 1508 C C . ASP A 1 199 ? 13.566 58.318 15.997 1.00 34.13 199 ASP A C 1
ATOM 1509 O O . ASP A 1 199 ? 12.700 59.187 16.091 1.00 35.57 199 ASP A O 1
ATOM 1514 N N . MET A 1 200 ? 13.480 57.316 15.127 1.00 26.13 200 MET A N 1
ATOM 1515 C CA . MET A 1 200 ? 12.272 57.141 14.336 1.00 24.72 200 MET A CA 1
ATOM 1516 C C . MET A 1 200 ? 11.491 55.952 14.875 1.00 28.23 200 MET A C 1
ATOM 1517 O O . MET A 1 200 ? 11.969 54.823 14.854 1.00 29.81 200 MET A O 1
ATOM 1522 N N . HIS A 1 201 ? 10.301 56.229 15.385 1.00 27.02 201 HIS A N 1
ATOM 1523 C CA . HIS A 1 201 ? 9.450 55.201 15.963 1.00 30.16 201 HIS A CA 1
ATOM 1524 C C . HIS A 1 201 ? 8.350 54.809 14.998 1.00 26.65 201 HIS A C 1
ATOM 1525 O O . HIS A 1 201 ? 7.584 55.658 14.527 1.00 29.85 201 HIS A O 1
ATOM 1532 N N . VAL A 1 202 ? 8.268 53.513 14.725 1.00 23.63 202 VAL A N 1
ATOM 1533 C CA . VAL A 1 202 ? 7.269 52.980 13.817 1.00 25.11 202 VAL A CA 1
ATOM 1534 C C . VAL A 1 202 ? 6.317 52.083 14.595 1.00 22.14 202 VAL A C 1
ATOM 1535 O O . VAL A 1 202 ? 6.747 51.131 15.251 1.00 22.76 202 VAL A O 1
ATOM 1539 N N . PRO A 1 203 ? 5.016 52.391 14.539 1.00 23.82 203 PRO A N 1
ATOM 1540 C CA . PRO A 1 203 ? 4.070 51.682 15.408 1.00 22.73 203 PRO A CA 1
ATOM 1541 C C . PRO A 1 203 ? 3.714 50.252 14.983 1.00 22.59 203 PRO A C 1
ATOM 1542 O O . PRO A 1 203 ? 3.267 49.494 15.838 1.00 24.38 203 PRO A O 1
ATOM 1546 N N . ILE A 1 204 ? 3.881 49.876 13.718 1.00 20.20 204 ILE A N 1
ATOM 1547 C CA . ILE A 1 204 ? 3.553 48.504 13.336 1.00 18.34 204 ILE A CA 1
ATOM 1548 C C . ILE A 1 204 ? 4.751 47.803 12.700 1.00 22.19 204 ILE A C 1
ATOM 1549 O O . ILE A 1 204 ? 5.011 47.950 11.511 1.00 21.50 204 ILE A O 1
ATOM 1554 N N . LYS A 1 205 ? 5.483 47.046 13.513 1.00 18.89 205 LYS A N 1
ATOM 1555 C CA . LYS A 1 205 ? 6.568 46.202 13.018 1.00 18.22 205 LYS A CA 1
ATOM 1556 C C . LYS A 1 205 ? 5.995 44.817 12.756 1.00 18.42 205 LYS A C 1
ATOM 1557 O O . LYS A 1 205 ? 5.319 44.273 13.623 1.00 19.20 205 LYS A O 1
ATOM 1563 N N . HIS A 1 206 ? 6.223 44.243 11.571 1.00 18.26 206 HIS A N 1
ATOM 1564 C CA . HIS A 1 206 ? 5.636 42.931 11.296 1.00 19.67 206 HIS A CA 1
ATOM 1565 C C . HIS A 1 206 ? 6.482 42.075 10.354 1.00 19.39 206 HIS A C 1
ATOM 1566 O O . HIS A 1 206 ? 7.207 42.598 9.510 1.00 17.99 206 HIS A O 1
ATOM 1573 N N . CYS A 1 207 ? 6.405 40.756 10.517 1.00 16.59 207 CYS A N 1
ATOM 1574 C CA . CYS A 1 207 ? 7.213 39.857 9.700 1.00 18.21 207 CYS A CA 1
ATOM 1575 C C . CYS A 1 207 ? 6.563 38.505 9.386 1.00 17.35 207 CYS A C 1
ATOM 1576 O O . CYS A 1 207 ? 6.979 37.862 8.437 1.00 18.84 207 CYS A O 1
ATOM 1579 N N . CYS A 1 208 ? 5.576 38.073 10.175 1.00 16.76 208 CYS A N 1
ATOM 1580 C CA . CYS A 1 208 ? 5.023 36.714 10.042 1.00 16.90 208 CYS A CA 1
ATOM 1581 C C . CYS A 1 208 ? 3.980 36.542 8.948 1.00 17.99 208 CYS A C 1
ATOM 1582 O O . CYS A 1 208 ? 3.075 37.360 8.820 1.00 19.92 208 CYS A O 1
ATOM 1585 N N . ASN A 1 209 ? 4.130 35.456 8.179 1.00 17.35 209 ASN A N 1
ATOM 1586 C CA . ASN A 1 209 ? 3.110 34.919 7.285 1.00 18.72 209 ASN A CA 1
ATOM 1587 C C . ASN A 1 209 ? 2.337 33.832 8.045 1.00 18.22 209 ASN A C 1
ATOM 1588 O O . ASN A 1 209 ? 2.444 33.768 9.272 1.00 17.27 209 ASN A O 1
ATOM 1593 N N . SER A 1 210 ? 1.568 32.978 7.356 1.00 15.85 210 SER A N 1
ATOM 1594 C CA . SER A 1 210 ? 0.847 31.912 8.076 1.00 15.73 210 SER A CA 1
ATOM 1595 C C . SER A 1 210 ? 1.791 31.038 8.908 1.00 18.80 210 SER A C 1
ATOM 1596 O O . SER A 1 210 ? 1.539 30.773 10.092 1.00 16.96 210 SER A O 1
ATOM 1599 N N . ALA A 1 211 ? 2.866 30.570 8.285 1.00 19.36 211 ALA A N 1
ATOM 1600 C CA . ALA A 1 211 ? 3.797 29.677 8.975 1.00 19.74 211 ALA A CA 1
ATOM 1601 C C . ALA A 1 211 ? 4.467 30.389 10.160 1.00 18.03 211 ALA A C 1
ATOM 1602 O O . ALA A 1 211 ? 4.618 29.815 11.244 1.00 20.43 211 ALA A O 1
ATOM 1604 N N . GLY A 1 212 ? 4.869 31.639 9.961 1.00 18.33 212 GLY A N 1
ATOM 1605 C CA . GLY A 1 212 ? 5.462 32.390 11.060 1.00 19.31 212 GLY A CA 1
ATOM 1606 C C . GLY A 1 212 ? 4.469 32.557 12.198 1.00 19.00 212 GLY A C 1
ATOM 1607 O O . GLY A 1 212 ? 4.809 32.415 13.380 1.00 19.68 212 GLY A O 1
ATOM 1608 N N . THR A 1 213 ? 3.223 32.853 11.841 1.00 18.69 213 THR A N 1
ATOM 1609 C CA . THR A 1 213 ? 2.188 33.082 12.842 1.00 16.65 213 THR A CA 1
ATOM 1610 C C . THR A 1 213 ? 1.925 31.816 13.655 1.00 17.50 213 THR A C 1
ATOM 1611 O O . THR A 1 213 ? 1.785 31.866 14.880 1.00 18.72 213 THR A O 1
ATOM 1615 N N . LEU A 1 214 ? 1.878 30.678 12.973 1.00 18.81 214 LEU A N 1
ATOM 1616 C CA . LEU A 1 214 ? 1.578 29.407 13.631 1.00 18.71 214 LEU A CA 1
ATOM 1617 C C . LEU A 1 214 ? 2.716 28.859 14.481 1.00 19.64 214 LEU A C 1
ATOM 1618 O O . LEU A 1 214 ? 2.480 28.280 15.547 1.00 18.86 214 LEU A O 1
ATOM 1623 N N . PHE A 1 215 ? 3.946 29.015 14.004 1.00 19.27 215 PHE A N 1
ATOM 1624 C CA . PHE A 1 215 ? 5.067 28.275 14.574 1.00 19.24 215 PHE A CA 1
ATOM 1625 C C . PHE A 1 215 ? 6.171 29.146 15.154 1.00 18.32 215 PHE A C 1
ATOM 1626 O O . PHE A 1 215 ? 7.117 28.628 15.755 1.00 22.25 215 PHE A O 1
ATOM 1634 N N . HIS A 1 216 ? 6.044 30.459 14.999 1.00 19.81 216 HIS A N 1
ATOM 1635 C CA . HIS A 1 216 ? 7.033 31.392 15.535 1.00 19.57 216 HIS A CA 1
ATOM 1636 C C . HIS A 1 216 ? 6.360 32.498 16.353 1.00 20.47 216 HIS A C 1
ATOM 1637 O O . HIS A 1 216 ? 6.433 33.672 15.988 1.00 19.30 216 HIS A O 1
ATOM 1644 N N . LYS A 1 217 ? 5.713 32.134 17.457 1.00 20.62 217 LYS A N 1
ATOM 1645 C CA . LYS A 1 217 ? 4.946 33.118 18.211 1.00 22.54 217 LYS A CA 1
ATOM 1646 C C . LYS A 1 217 ? 5.829 34.207 18.799 1.00 21.90 217 LYS A C 1
ATOM 1647 O O . LYS A 1 217 ? 5.359 35.316 19.065 1.00 20.28 217 LYS A O 1
ATOM 1653 N N . ASP A 1 218 ? 7.112 33.905 18.982 1.00 20.54 218 ASP A N 1
ATOM 1654 C CA . ASP A 1 218 ? 8.046 34.922 19.462 1.00 20.91 218 ASP A CA 1
ATOM 1655 C C . ASP A 1 218 ? 8.239 36.056 18.451 1.00 20.69 218 ASP A C 1
ATOM 1656 O O . ASP A 1 218 ? 8.780 37.111 18.789 1.00 21.72 218 ASP A O 1
ATOM 1661 N N . LYS A 1 219 ? 7.783 35.859 17.218 1.00 19.03 219 LYS A N 1
ATOM 1662 C CA . LYS A 1 219 ? 8.002 36.854 16.166 1.00 17.67 219 LYS A CA 1
ATOM 1663 C C . LYS A 1 219 ? 6.723 37.593 15.740 1.00 20.10 219 LYS A C 1
ATOM 1664 O O . LYS A 1 219 ? 6.710 38.285 14.726 1.00 21.09 219 LYS A O 1
ATOM 1670 N N . HIS A 1 220 ? 5.655 37.450 16.524 1.00 18.68 220 HIS A N 1
ATOM 1671 C CA . HIS A 1 220 ? 4.388 38.094 16.182 1.00 19.19 220 HIS A CA 1
ATOM 1672 C C . HIS A 1 220 ? 4.482 39.619 16.141 1.00 19.06 220 HIS A C 1
ATOM 1673 O O . HIS A 1 220 ? 3.807 40.256 15.338 1.00 19.80 220 HIS A O 1
ATOM 1680 N N . LEU A 1 221 ? 5.319 40.196 17.001 1.00 18.41 221 LEU A N 1
ATOM 1681 C CA . LEU A 1 221 ? 5.495 41.659 17.050 1.00 18.51 221 LEU A CA 1
ATOM 1682 C C . LEU A 1 221 ? 4.142 42.397 17.062 1.00 18.53 221 LEU A C 1
ATOM 1683 O O . LEU A 1 221 ? 3.246 42.054 17.845 1.00 19.87 221 LEU A O 1
ATOM 1688 N N . ASP A 1 222 ? 3.982 43.397 16.199 1.00 17.56 222 ASP A N 1
ATOM 1689 C CA . ASP A 1 222 ? 2.789 44.253 16.242 1.00 20.87 222 ASP A CA 1
ATOM 1690 C C . ASP A 1 222 ? 1.659 43.780 15.329 1.00 23.03 222 ASP A C 1
ATOM 1691 O O . ASP A 1 222 ? 0.515 44.208 15.476 1.00 21.05 222 ASP A O 1
ATOM 1696 N N . MET A 1 223 ? 1.984 42.910 14.379 1.00 18.82 223 MET A N 1
ATOM 1697 C CA . MET A 1 223 ? 1.000 42.456 13.398 1.00 17.77 223 MET A CA 1
ATOM 1698 C C . MET A 1 223 ? 1.504 41.187 12.719 1.00 16.64 223 MET A C 1
ATOM 1699 O O . MET A 1 223 ? 2.715 41.024 12.507 1.00 20.05 223 MET A O 1
ATOM 1704 N N . VAL A 1 224 ? 0.579 40.279 12.413 1.00 16.96 224 VAL A N 1
ATOM 1705 C CA . VAL A 1 224 ? 0.891 39.098 11.609 1.00 18.79 224 VAL A CA 1
ATOM 1706 C C . VAL A 1 224 ? 0.060 39.144 10.323 1.00 19.20 224 VAL A C 1
ATOM 1707 O O . VAL A 1 224 ? -1.021 39.739 10.297 1.00 17.97 224 VAL A O 1
ATOM 1711 N N . ARG A 1 225 ? 0.581 38.536 9.257 1.00 16.06 225 ARG A N 1
ATOM 1712 C CA . ARG A 1 225 ? -0.043 38.609 7.935 1.00 15.82 225 ARG A CA 1
ATOM 1713 C C . ARG A 1 225 ? -0.427 37.200 7.498 1.00 19.19 225 ARG A C 1
ATOM 1714 O O . ARG A 1 225 ? 0.380 36.469 6.924 1.00 18.64 225 ARG A O 1
ATOM 1722 N N . VAL A 1 226 ? -1.669 36.826 7.773 1.00 16.00 226 VAL A N 1
ATOM 1723 C CA . VAL A 1 226 ? -2.118 35.461 7.526 1.00 16.82 226 VAL A CA 1
ATOM 1724 C C . VAL A 1 226 ? -2.853 35.338 6.197 1.00 16.78 226 VAL A C 1
ATOM 1725 O O . VAL A 1 226 ? -3.929 35.919 6.011 1.00 17.97 226 VAL A O 1
ATOM 1729 N N . GLY A 1 227 ? -2.269 34.552 5.292 1.00 19.52 227 GLY A N 1
ATOM 1730 C CA . GLY A 1 227 ? -2.852 34.278 3.990 1.00 19.62 227 GLY A CA 1
ATOM 1731 C C . GLY A 1 227 ? -3.383 32.853 3.912 1.00 17.95 227 GLY A C 1
ATOM 1732 O O . GLY A 1 227 ? -4.518 32.603 4.307 1.00 19.03 227 GLY A O 1
ATOM 1733 N N . ILE A 1 228 ? -2.548 31.918 3.459 1.00 16.97 228 ILE A N 1
ATOM 1734 C CA . ILE A 1 228 ? -3.015 30.568 3.109 1.00 17.72 228 ILE A CA 1
ATOM 1735 C C . ILE A 1 228 ? -3.840 29.890 4.225 1.00 19.25 228 ILE A C 1
ATOM 1736 O O . ILE A 1 228 ? -4.859 29.244 3.941 1.00 16.07 228 ILE A O 1
ATOM 1741 N N . SER A 1 229 ? -3.454 30.067 5.490 1.00 17.27 229 SER A N 1
ATOM 1742 C CA . SER A 1 229 ? -4.142 29.352 6.559 1.00 15.38 229 SER A CA 1
ATOM 1743 C C . SER A 1 229 ? -5.420 30.066 7.021 1.00 16.66 229 SER A C 1
ATOM 1744 O O . SER A 1 229 ? -6.242 29.482 7.738 1.00 19.52 229 SER A O 1
ATOM 1747 N N . LEU A 1 230 ? -5.609 31.305 6.590 1.00 19.59 230 LEU A N 1
ATOM 1748 C CA . LEU A 1 230 ? -6.919 31.948 6.741 1.00 18.63 230 LEU A CA 1
ATOM 1749 C C . LEU A 1 230 ? -7.979 31.117 5.998 1.00 18.10 230 LEU A C 1
ATOM 1750 O O . LEU A 1 230 ? -9.134 31.029 6.420 1.00 19.36 230 LEU A O 1
ATOM 1755 N N . TYR A 1 231 ? -7.558 30.479 4.908 1.00 19.49 231 TYR A N 1
ATOM 1756 C CA . TYR A 1 231 ? -8.449 29.651 4.090 1.00 17.61 231 TYR A CA 1
ATOM 1757 C C . TYR A 1 231 ? -8.459 28.199 4.570 1.00 18.84 231 TYR A C 1
ATOM 1758 O O . TYR A 1 231 ? -9.043 27.320 3.931 1.00 18.35 231 TYR A O 1
ATOM 1767 N N . GLY A 1 232 ? -7.820 27.956 5.712 1.00 17.18 232 GLY A N 1
ATOM 1768 C CA . GLY A 1 232 ? -7.754 26.622 6.279 1.00 16.52 232 GLY A CA 1
ATOM 1769 C C . GLY A 1 232 ? -6.855 25.672 5.513 1.00 20.02 232 GLY A C 1
ATOM 1770 O O . GLY A 1 232 ? -7.026 24.459 5.602 1.00 20.51 232 GLY A O 1
ATOM 1771 N N . LEU A 1 233 ? -5.909 26.223 4.757 1.00 17.32 233 LEU A N 1
ATOM 1772 C CA . LEU A 1 233 ? -4.939 25.415 4.022 1.00 16.89 233 LEU A CA 1
ATOM 1773 C C . LEU A 1 233 ? -3.564 25.523 4.674 1.00 18.50 233 LEU A C 1
ATOM 1774 O O . LEU A 1 233 ? -3.184 26.583 5.163 1.00 17.79 233 LEU A O 1
ATOM 1779 N N . ARG A 1 234 ? -2.836 24.416 4.696 1.00 18.21 234 ARG A N 1
ATOM 1780 C CA . ARG A 1 234 ? -1.523 24.370 5.342 1.00 19.26 234 ARG A CA 1
ATOM 1781 C C . ARG A 1 234 ? -0.444 25.010 4.472 1.00 20.67 234 ARG A C 1
ATOM 1782 O O . ARG A 1 234 ? -0.423 24.805 3.262 1.00 22.08 234 ARG A O 1
ATOM 1790 N N . PRO A 1 235 ? 0.475 25.770 5.092 1.00 20.98 235 PRO A N 1
ATOM 1791 C CA . PRO A 1 235 ? 1.620 26.348 4.373 1.00 18.63 235 PRO A CA 1
ATOM 1792 C C . PRO A 1 235 ? 2.444 25.272 3.685 1.00 22.30 235 PRO A C 1
ATOM 1793 O O . PRO A 1 235 ? 2.971 25.486 2.592 1.00 27.30 235 PRO A O 1
ATOM 1797 N N . ASP A 1 236 ? 2.557 24.126 4.344 1.00 22.65 236 ASP A N 1
ATOM 1798 C CA . ASP A 1 236 ? 3.199 22.956 3.759 1.00 29.53 236 ASP A CA 1
ATOM 1799 C C . ASP A 1 236 ? 2.471 21.730 4.286 1.00 27.49 236 ASP A C 1
ATOM 1800 O O . ASP A 1 236 ? 2.191 21.634 5.474 1.00 29.18 236 ASP A O 1
ATOM 1805 N N . VAL A 1 237 ? 2.157 20.794 3.400 1.00 27.29 237 VAL A N 1
ATOM 1806 C CA . VAL A 1 237 ? 1.335 19.656 3.786 1.00 32.93 237 VAL A CA 1
ATOM 1807 C C . VAL A 1 237 ? 2.022 18.724 4.789 1.00 38.34 237 VAL A C 1
ATOM 1808 O O . VAL A 1 237 ? 1.372 17.856 5.362 1.00 38.97 237 VAL A O 1
ATOM 1812 N N . SER A 1 238 ? 3.319 18.911 5.027 1.00 35.65 238 SER A N 1
ATOM 1813 C CA . SER A 1 238 ? 4.001 18.101 6.042 1.00 38.33 238 SER A CA 1
ATOM 1814 C C . SER A 1 238 ? 3.652 18.572 7.459 1.00 39.22 238 SER A C 1
ATOM 1815 O O . SER A 1 238 ? 3.867 17.855 8.432 1.00 41.28 238 SER A O 1
ATOM 1818 N N . LEU A 1 239 ? 3.110 19.781 7.569 1.00 28.06 239 LEU A N 1
ATOM 1819 C CA . LEU A 1 239 ? 2.806 20.366 8.868 1.00 30.37 239 LEU A CA 1
ATOM 1820 C C . LEU A 1 239 ? 1.416 19.968 9.354 1.00 32.53 239 LEU A C 1
ATOM 1821 O O . LEU A 1 239 ? 0.523 19.668 8.562 1.00 36.81 239 LEU A O 1
ATOM 1826 N N . GLU A 1 240 ? 1.253 19.957 10.669 1.00 27.59 240 GLU A N 1
ATOM 1827 C CA . GLU A 1 240 ? -0.057 19.815 11.292 1.00 28.64 240 GLU A CA 1
ATOM 1828 C C . GLU A 1 240 ? -0.415 21.145 11.957 1.00 27.84 240 GLU A C 1
ATOM 1829 O O . GLU A 1 240 ? 0.432 21.757 12.606 1.00 27.61 240 GLU A O 1
ATOM 1835 N N . PHE A 1 241 ? -1.659 21.592 11.790 1.00 25.45 241 PHE A N 1
ATOM 1836 C CA . PHE A 1 241 ? -2.121 22.841 12.400 1.00 19.97 241 PHE A CA 1
ATOM 1837 C C . PHE A 1 241 ? -2.103 22.755 13.922 1.00 22.63 241 PHE A C 1
ATOM 1838 O O . PHE A 1 241 ? -2.641 21.810 14.483 1.00 24.39 241 PHE A O 1
ATOM 1846 N N . PRO A 1 242 ? -1.506 23.749 14.597 1.00 22.40 242 PRO A N 1
ATOM 1847 C CA . PRO A 1 242 ? -1.529 23.775 16.064 1.00 24.99 242 PRO A CA 1
ATOM 1848 C C . PRO A 1 242 ? -2.754 24.503 16.627 1.00 25.68 242 PRO A C 1
ATOM 1849 O O . PRO A 1 242 ? -2.962 24.509 17.845 1.00 26.37 242 PRO A O 1
ATOM 1853 N N . ILE A 1 243 ? -3.549 25.112 15.753 1.00 23.62 243 ILE A N 1
ATOM 1854 C CA . ILE A 1 243 ? -4.828 25.701 16.157 1.00 21.67 243 ILE A CA 1
ATOM 1855 C C . ILE A 1 243 ? -5.965 25.146 15.297 1.00 22.50 243 ILE A C 1
ATOM 1856 O O . ILE A 1 243 ? -5.724 24.517 14.272 1.00 24.85 243 ILE A O 1
ATOM 1861 N N . GLU A 1 244 ? -7.201 25.388 15.722 1.00 23.51 244 GLU A N 1
ATOM 1862 C CA . GLU A 1 244 ? -8.374 24.847 15.037 1.00 22.63 244 GLU A CA 1
ATOM 1863 C C . GLU A 1 244 ? -8.708 25.641 13.786 1.00 22.50 244 GLU A C 1
ATOM 1864 O O . GLU A 1 244 ? -9.014 26.832 13.872 1.00 22.23 244 GLU A O 1
ATOM 1870 N N . LEU A 1 245 ? -8.656 24.984 12.631 1.00 21.52 245 LEU A N 1
ATOM 1871 C CA . LEU A 1 245 ? -8.909 25.647 11.349 1.00 21.04 245 LEU A CA 1
ATOM 1872 C C . LEU A 1 245 ? -9.693 2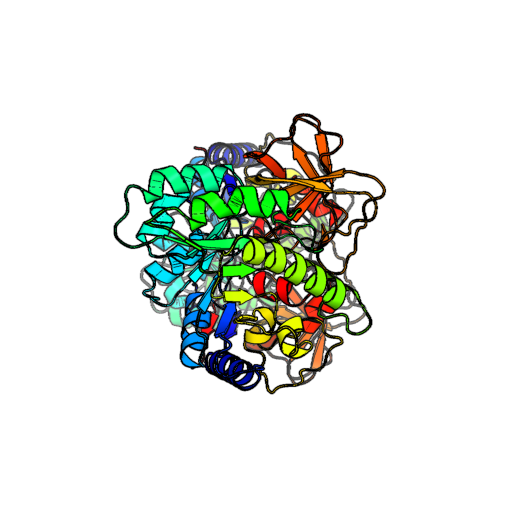4.734 10.427 1.00 23.81 245 LEU A C 1
ATOM 1873 O O . LEU A 1 245 ? -9.596 23.519 10.532 1.00 23.10 245 LEU A O 1
ATOM 1878 N N . THR A 1 246 ? -10.453 25.326 9.512 1.00 23.10 246 THR A N 1
ATOM 1879 C CA . THR A 1 246 ? -11.290 24.555 8.593 1.00 22.49 246 THR A CA 1
ATOM 1880 C C . THR A 1 246 ? -11.050 24.999 7.150 1.00 19.28 246 THR A C 1
ATOM 1881 O O . THR A 1 246 ? -11.101 26.193 6.846 1.00 20.20 246 THR A O 1
ATOM 1885 N N . GLN A 1 247 ? -10.800 24.040 6.261 1.00 19.35 247 GLN A N 1
ATOM 1886 C CA . GLN A 1 247 ? -10.609 24.359 4.844 1.00 17.38 247 GLN A CA 1
ATOM 1887 C C . GLN A 1 247 ? -11.880 24.957 4.263 1.00 22.47 247 GLN A C 1
ATOM 1888 O O . GLN A 1 247 ? -12.960 24.355 4.353 1.00 22.12 247 GLN A O 1
ATOM 1894 N N . ALA A 1 248 ? -11.747 26.129 3.651 1.00 17.84 248 ALA A N 1
ATOM 1895 C CA . ALA A 1 248 ? -12.904 26.910 3.242 1.00 17.75 248 ALA A CA 1
ATOM 1896 C C . ALA A 1 248 ? -13.414 26.577 1.846 1.00 18.56 248 ALA A C 1
ATOM 1897 O O . ALA A 1 248 ? -14.607 26.743 1.576 1.00 22.75 248 ALA A O 1
ATOM 1899 N N . MET A 1 249 ? -12.519 26.146 0.959 1.00 18.94 249 MET A N 1
ATOM 1900 C CA . MET A 1 249 ? -12.900 25.856 -0.428 1.00 18.53 249 MET A CA 1
ATOM 1901 C C . MET A 1 249 ? -13.005 24.364 -0.670 1.00 20.20 249 MET A C 1
ATOM 1902 O O . MET A 1 249 ? -12.120 23.616 -0.270 1.00 19.18 249 MET A O 1
ATOM 1907 N N . ARG A 1 250 ? -14.075 23.946 -1.345 1.00 18.90 250 ARG A N 1
ATOM 1908 C CA . ARG A 1 250 ? -14.170 22.593 -1.875 1.00 18.00 250 ARG A CA 1
ATOM 1909 C C . ARG A 1 250 ? -14.579 22.687 -3.344 1.00 18.24 250 ARG A C 1
ATOM 1910 O O . ARG A 1 250 ? -15.463 23.468 -3.694 1.00 20.11 250 ARG A O 1
ATOM 1918 N N . LEU A 1 251 ? -13.907 21.916 -4.193 1.00 16.46 251 LEU A N 1
ATOM 1919 C CA . LEU A 1 251 ? -14.095 21.987 -5.647 1.00 15.92 251 LEU A CA 1
ATOM 1920 C C . LEU A 1 251 ? -14.846 20.768 -6.168 1.00 19.21 251 LEU A C 1
ATOM 1921 O O . LEU A 1 251 ? -14.455 19.636 -5.884 1.00 18.22 251 LEU A O 1
ATOM 1926 N N . PHE A 1 252 ? -15.913 20.997 -6.933 1.00 16.68 252 PHE A N 1
ATOM 1927 C CA . PHE A 1 252 ? -16.769 19.906 -7.397 1.00 16.34 252 PHE A CA 1
ATOM 1928 C C . PHE A 1 252 ? -17.011 19.966 -8.895 1.00 22.15 252 PHE A C 1
ATOM 1929 O O . PHE A 1 252 ? -17.044 21.048 -9.486 1.00 19.28 252 PHE A O 1
ATOM 1937 N N . SER A 1 253 ? -17.217 18.802 -9.501 1.00 19.25 253 SER A N 1
ATOM 1938 C CA . SER A 1 253 ? -17.832 18.757 -10.820 1.00 15.19 253 SER A CA 1
ATOM 1939 C C . SER A 1 253 ? -18.875 17.650 -10.780 1.00 18.13 253 SER A C 1
ATOM 1940 O O . SER A 1 253 ? -19.352 17.277 -9.707 1.00 18.08 253 SER A O 1
ATOM 1943 N N . SER A 1 254 ? -19.230 17.126 -11.945 1.00 18.33 254 SER A N 1
ATOM 1944 C CA . SER A 1 254 ? -20.324 16.169 -12.009 1.00 16.00 254 SER A CA 1
ATOM 1945 C C . SER A 1 254 ? -20.177 15.285 -13.231 1.00 15.39 254 SER A C 1
ATOM 1946 O O . SER A 1 254 ? -19.366 15.563 -14.106 1.00 18.93 254 SER A O 1
ATOM 1949 N N . ILE A 1 255 ? -20.958 14.213 -13.279 1.00 18.79 255 ILE A N 1
ATOM 1950 C CA . ILE A 1 255 ? -20.942 13.308 -14.421 1.00 15.75 255 ILE A CA 1
ATOM 1951 C C . ILE A 1 255 ? -22.004 13.755 -15.438 1.00 16.65 255 ILE A C 1
ATOM 1952 O O . ILE A 1 255 ? -23.195 13.814 -15.105 1.00 20.05 255 ILE A O 1
ATOM 1957 N N . VAL A 1 256 ? -21.579 14.092 -16.658 1.00 17.67 256 VAL A N 1
ATOM 1958 C CA . VAL A 1 256 ? -22.541 14.470 -17.700 1.00 20.45 256 VAL A CA 1
ATOM 1959 C C . VAL A 1 256 ? -22.624 13.424 -18.810 1.00 20.72 256 VAL A C 1
ATOM 1960 O O . VAL A 1 256 ? -23.427 13.543 -19.732 1.00 22.44 256 VAL A O 1
ATOM 1964 N N . SER A 1 257 ? -21.801 12.393 -18.706 1.00 17.88 257 SER A N 1
ATOM 1965 C CA . SER A 1 257 ? -21.866 11.273 -19.633 1.00 18.35 257 SER A CA 1
ATOM 1966 C C . SER A 1 257 ? -21.306 10.037 -18.961 1.00 21.05 257 SER A C 1
ATOM 1967 O O . SER A 1 257 ? -20.269 10.110 -18.294 1.00 19.65 257 SER A O 1
ATOM 1970 N N . LEU A 1 258 ? -21.994 8.909 -19.124 1.00 20.36 258 LEU A N 1
ATOM 1971 C CA . LEU A 1 258 ? -21.575 7.647 -18.514 1.00 19.58 258 LEU A CA 1
ATOM 1972 C C . LEU A 1 258 ? -21.720 6.529 -19.536 1.00 23.97 258 LEU A C 1
ATOM 1973 O O . LEU A 1 258 ? -22.830 6.214 -19.964 1.00 23.61 258 LEU A O 1
ATOM 1978 N N . ARG A 1 259 ? -20.602 5.945 -19.950 1.00 19.81 259 ARG A N 1
ATOM 1979 C CA . ARG A 1 259 ? -20.616 5.056 -21.111 1.00 19.85 259 ARG A CA 1
ATOM 1980 C C . ARG A 1 259 ? -19.699 3.876 -20.871 1.00 22.98 259 ARG A C 1
ATOM 1981 O O . ARG A 1 259 ? -18.692 4.003 -20.181 1.00 23.94 259 ARG A O 1
ATOM 1989 N N . LYS A 1 260 ? -20.046 2.723 -21.427 1.00 23.21 260 LYS A N 1
ATOM 1990 C CA . LYS A 1 260 ? -19.110 1.611 -21.400 1.00 23.09 260 LYS A CA 1
ATOM 1991 C C . LYS A 1 260 ? -18.318 1.640 -22.687 1.00 26.44 260 LYS A C 1
ATOM 1992 O O . LYS A 1 260 ? -18.891 1.773 -23.773 1.00 25.69 260 LYS A O 1
ATOM 1998 N N . LEU A 1 261 ? -17.001 1.543 -22.556 1.00 25.17 261 LEU A N 1
ATOM 1999 C CA . LEU A 1 261 ? -16.120 1.519 -23.715 1.00 26.24 261 LEU A CA 1
ATOM 2000 C C . LEU A 1 261 ? -15.324 0.217 -23.715 1.00 26.08 261 LEU A C 1
ATOM 2001 O O . LEU A 1 261 ? -14.912 -0.263 -22.661 1.00 28.08 261 LEU A O 1
ATOM 2006 N N . PRO A 1 262 ? -15.107 -0.366 -24.903 1.00 28.36 262 PRO A N 1
ATOM 2007 C CA . PRO A 1 262 ? -14.434 -1.669 -24.982 1.00 28.32 262 PRO A CA 1
ATOM 2008 C C . PRO A 1 262 ? -12.924 -1.606 -24.756 1.00 26.73 262 PRO A C 1
ATOM 2009 O O . PRO A 1 262 ? -12.296 -0.548 -24.903 1.00 25.10 262 PRO A O 1
ATOM 2013 N N . GLU A 1 263 ? -12.352 -2.753 -24.401 1.00 27.16 263 GLU A N 1
ATOM 2014 C CA . GLU A 1 263 ? -10.905 -2.903 -24.300 1.00 31.47 263 GLU A CA 1
ATOM 2015 C C . GLU A 1 263 ? -10.245 -2.382 -25.571 1.00 30.26 263 GLU A C 1
ATOM 2016 O O . GLU A 1 263 ? -10.769 -2.572 -26.667 1.00 28.71 263 GLU A O 1
ATOM 2022 N N . GLY A 1 264 ? -9.112 -1.709 -25.417 1.00 30.13 264 GLY A N 1
ATOM 2023 C CA . GLY A 1 264 ? -8.410 -1.156 -26.559 1.00 31.04 264 GLY A CA 1
ATOM 2024 C C . GLY A 1 264 ? -8.830 0.247 -26.968 1.00 34.91 264 GLY A C 1
ATOM 2025 O O . GLY A 1 264 ? -8.109 0.899 -27.719 1.00 34.59 264 GLY A O 1
ATOM 2026 N N . SER A 1 265 ? -9.990 0.709 -26.498 1.00 28.07 265 SER A N 1
ATOM 2027 C CA . SER A 1 265 ? -10.423 2.086 -26.755 1.00 28.60 265 SER A CA 1
ATOM 2028 C C . SER A 1 265 ? -9.417 3.071 -26.198 1.00 26.80 265 SER A C 1
ATOM 2029 O O . SER A 1 265 ? -8.933 2.895 -25.086 1.00 28.31 265 SER A O 1
ATOM 2032 N N . SER A 1 266 ? -9.120 4.127 -26.947 1.00 23.70 266 SER A N 1
ATOM 2033 C CA . SER A 1 266 ? -8.245 5.155 -26.413 1.00 24.97 266 SER A CA 1
ATOM 2034 C C . SER A 1 266 ? -9.068 6.327 -25.896 1.00 23.93 266 SER A C 1
ATOM 2035 O O . SER A 1 266 ? -10.165 6.604 -26.384 1.00 25.64 266 SER A O 1
ATOM 2038 N N . ILE A 1 267 ? -8.537 7.008 -24.891 1.00 19.97 267 ILE A N 1
ATOM 2039 C CA . ILE A 1 267 ? -9.267 8.090 -24.242 1.00 18.36 267 ILE A CA 1
ATOM 2040 C C . ILE A 1 267 ? -8.519 9.395 -24.437 1.00 21.34 267 ILE A C 1
ATOM 2041 O O . ILE A 1 267 ? -7.339 9.507 -24.062 1.00 20.93 267 ILE A O 1
ATOM 2046 N N . SER A 1 268 ? -9.213 10.354 -25.050 1.00 19.61 268 SER A N 1
ATOM 2047 C CA . SER A 1 268 ? -8.797 11.751 -25.175 1.00 21.29 268 SER A CA 1
ATOM 2048 C C . SER A 1 268 ? -7.623 11.980 -26.125 1.00 22.14 268 SER A C 1
ATOM 2049 O O . SER A 1 268 ? -7.193 11.075 -26.843 1.00 20.74 268 SER A O 1
ATOM 2052 N N . TYR A 1 269 ? -7.117 13.211 -26.128 1.00 18.32 269 TYR A N 1
ATOM 2053 C CA . TYR A 1 269 ? -6.140 13.642 -27.135 1.00 21.85 269 TYR A CA 1
ATOM 2054 C C . TYR A 1 269 ? -4.865 12.818 -27.123 1.00 24.44 269 TYR A C 1
ATOM 2055 O O . TYR A 1 269 ? -4.360 12.464 -26.062 1.00 22.77 269 TYR A O 1
ATOM 2064 N N . GLY A 1 270 ? -4.332 12.533 -28.305 1.00 23.25 270 GLY A N 1
ATOM 2065 C CA . GLY A 1 270 ? -3.071 11.818 -28.412 1.00 22.29 270 GLY A CA 1
ATOM 2066 C C . GLY A 1 270 ? -3.159 10.345 -28.052 1.00 25.80 270 GLY A C 1
ATOM 2067 O O . GLY A 1 270 ? -2.145 9.649 -28.044 1.00 22.16 270 GLY A O 1
ATOM 2068 N N . ARG A 1 271 ? -4.368 9.870 -27.751 1.00 22.33 271 ARG A N 1
ATOM 2069 C CA . ARG A 1 271 ? -4.592 8.472 -27.384 1.00 20.53 271 ARG A CA 1
ATOM 2070 C C . ARG A 1 271 ? -3.647 7.989 -26.278 1.00 24.06 271 ARG A C 1
ATOM 2071 O O . ARG A 1 271 ? -3.117 6.873 -26.353 1.00 25.29 271 ARG A O 1
ATOM 2079 N N . THR A 1 272 ? -3.433 8.819 -25.260 1.00 20.84 272 THR A N 1
ATOM 2080 C CA . THR A 1 272 ? -2.373 8.544 -24.290 1.00 20.69 272 THR A CA 1
ATOM 2081 C C . THR A 1 272 ? -2.768 7.459 -23.306 1.00 27.62 272 THR A C 1
ATOM 2082 O O . THR A 1 272 ? -1.925 6.951 -22.566 1.00 26.18 272 THR A O 1
ATOM 2086 N N . HIS A 1 273 ? -4.051 7.120 -23.283 1.00 22.88 273 HIS A N 1
ATOM 2087 C CA . HIS A 1 273 ? -4.517 6.016 -22.457 1.00 26.10 273 HIS A CA 1
ATOM 2088 C C . HIS A 1 273 ? -5.379 5.069 -23.276 1.00 26.39 273 HIS A C 1
ATOM 2089 O O . HIS A 1 273 ? -6.310 5.505 -23.956 1.00 24.73 273 HIS A O 1
ATOM 2096 N N . LYS A 1 274 ? -5.072 3.778 -23.212 1.00 21.79 274 LYS A N 1
ATOM 2097 C CA . LYS A 1 274 ? -5.902 2.772 -23.866 1.00 24.43 274 LYS A CA 1
ATOM 2098 C C . LYS A 1 274 ? -6.430 1.801 -22.819 1.00 27.07 274 LYS A C 1
ATOM 2099 O O . LYS A 1 274 ? -5.680 1.344 -21.963 1.00 28.10 274 LYS A O 1
ATOM 2105 N N . LEU A 1 275 ? -7.727 1.511 -22.878 1.00 28.79 275 LEU A N 1
ATOM 2106 C CA . LEU A 1 275 ? -8.361 0.678 -21.861 1.00 30.02 275 LEU A CA 1
ATOM 2107 C C . LEU A 1 275 ? -7.820 -0.755 -21.892 1.00 28.80 275 LEU A C 1
ATOM 2108 O O . LEU A 1 275 ? -7.739 -1.372 -22.955 1.00 31.16 275 LEU A O 1
ATOM 2113 N N . SER A 1 276 ? -7.445 -1.273 -20.722 1.00 31.41 276 SER A N 1
ATOM 2114 C CA . SER A 1 276 ? -6.881 -2.624 -20.630 1.00 33.98 276 SER A CA 1
ATOM 2115 C C . SER A 1 276 ? -7.987 -3.669 -20.561 1.00 36.36 276 SER A C 1
ATOM 2116 O O . SER A 1 276 ? -7.733 -4.866 -20.675 1.00 30.83 276 SER A O 1
ATOM 2119 N N . SER A 1 277 ? -9.216 -3.204 -20.367 1.00 29.87 277 SER A N 1
ATOM 2120 C CA . SER A 1 277 ? -10.397 -4.057 -20.425 1.00 29.69 277 SER A CA 1
ATOM 2121 C C . SER A 1 277 ? -11.610 -3.160 -20.609 1.00 27.41 277 SER A C 1
ATOM 2122 O O . SER A 1 277 ? -11.466 -1.941 -20.684 1.00 27.99 277 SER A O 1
ATOM 2125 N N . GLU A 1 278 ? -12.797 -3.752 -20.703 1.00 25.34 278 GLU A N 1
ATOM 2126 C CA . GLU A 1 278 ? -14.008 -2.953 -20.826 1.00 26.17 278 GLU A CA 1
ATOM 2127 C C . GLU A 1 278 ? -14.132 -2.100 -19.568 1.00 29.20 278 GLU A C 1
ATOM 2128 O O . GLU A 1 278 ? -13.986 -2.615 -18.459 1.00 26.44 278 GLU A O 1
ATOM 2134 N N . LYS A 1 279 ? -14.356 -0.801 -19.739 1.00 27.29 279 LYS A N 1
ATOM 2135 C CA . LYS A 1 279 ? -14.459 0.107 -18.594 1.00 25.39 279 LYS A CA 1
ATOM 2136 C C . LYS A 1 279 ? -15.704 0.966 -18.669 1.00 26.31 279 LYS A C 1
ATOM 2137 O O . LYS A 1 279 ? -16.220 1.235 -19.753 1.00 24.18 279 LYS A O 1
ATOM 2143 N N . VAL A 1 280 ? -16.171 1.414 -17.507 1.00 20.93 280 VAL A N 1
ATOM 2144 C CA . VAL A 1 280 ? -17.231 2.405 -17.474 1.00 21.66 280 VAL A CA 1
ATOM 2145 C C . VAL A 1 280 ? -16.546 3.746 -17.293 1.00 19.59 280 VAL A C 1
ATOM 2146 O O . VAL A 1 280 ? -15.894 3.985 -16.274 1.00 22.41 280 VAL A O 1
ATOM 2150 N N . VAL A 1 281 ? -16.663 4.589 -18.312 1.00 21.17 281 VAL A N 1
ATOM 2151 C CA . VAL A 1 281 ? -15.983 5.875 -18.349 1.00 21.85 281 VAL A CA 1
ATOM 2152 C C . VAL A 1 281 ? -16.983 6.997 -18.169 1.00 18.04 281 VAL A C 1
ATOM 2153 O O . VAL A 1 281 ? -17.955 7.095 -18.924 1.00 20.54 281 VAL A O 1
ATOM 2157 N N . ALA A 1 282 ? -16.734 7.841 -17.171 1.00 18.46 282 ALA A N 1
ATOM 2158 C CA . ALA A 1 282 ? -17.563 9.011 -16.938 1.00 18.35 282 ALA A CA 1
ATOM 2159 C C . ALA A 1 282 ? -16.865 10.261 -17.454 1.00 19.49 282 ALA A C 1
ATOM 2160 O O . ALA A 1 282 ? -15.649 10.408 -17.304 1.00 21.77 282 ALA A O 1
ATOM 2162 N N . THR A 1 283 ? -17.637 11.168 -18.043 1.00 17.27 283 THR A N 1
ATOM 2163 C CA . THR A 1 283 ? -17.075 12.428 -18.529 1.00 15.17 283 THR A CA 1
ATOM 2164 C C . THR A 1 283 ? -17.620 13.562 -17.675 1.00 18.91 283 THR A C 1
ATOM 2165 O O . THR A 1 283 ? -18.823 13.604 -17.384 1.00 17.39 283 THR A O 1
ATOM 2169 N N . MET A 1 284 ? -16.727 14.453 -17.261 1.00 18.58 284 MET A N 1
ATOM 2170 C CA . MET A 1 284 ? -17.075 15.597 -16.424 1.00 17.91 284 MET A CA 1
ATOM 2171 C C . MET A 1 284 ? -16.939 16.892 -17.211 1.00 17.70 284 MET A C 1
ATOM 2172 O O . MET A 1 284 ? -16.036 17.014 -18.036 1.00 18.14 284 MET A O 1
ATOM 2177 N N . PRO A 1 285 ? -17.820 17.872 -16.943 1.00 17.07 285 PRO A N 1
ATOM 2178 C CA . PRO A 1 285 ? -17.721 19.171 -17.611 1.00 14.24 285 PRO A CA 1
ATOM 2179 C C . PRO A 1 285 ? -16.753 20.090 -16.859 1.00 17.12 285 PRO A C 1
ATOM 2180 O O . PRO A 1 285 ? -17.150 21.103 -16.292 1.00 16.88 285 PRO A O 1
ATOM 2184 N N . ILE A 1 286 ? -15.484 19.697 -16.842 1.00 16.64 286 ILE A N 1
ATOM 2185 C CA . ILE A 1 286 ? -14.432 20.502 -16.237 1.00 15.60 286 ILE A CA 1
ATOM 2186 C C . ILE A 1 286 ? -13.129 20.184 -16.950 1.00 20.07 286 ILE A C 1
ATOM 2187 O O . ILE A 1 286 ? -12.869 19.027 -17.313 1.00 17.39 286 ILE A O 1
ATOM 2192 N N . GLY A 1 287 ? -12.309 21.208 -17.162 1.00 15.46 287 GLY A N 1
ATOM 2193 C CA . GLY A 1 287 ? -11.018 20.993 -17.796 1.00 15.17 287 GLY A CA 1
ATOM 2194 C C . GLY A 1 287 ? -10.070 22.118 -17.446 1.00 16.32 287 GLY A C 1
ATOM 2195 O O . GLY A 1 287 ? -10.338 22.870 -16.503 1.00 17.11 287 GLY A O 1
ATOM 2196 N N . TYR A 1 288 ? -8.972 22.262 -18.187 1.00 18.42 288 TYR A N 1
ATOM 2197 C CA . TYR A 1 288 ? -7.942 23.188 -17.730 1.00 20.41 288 TYR A CA 1
ATOM 2198 C C . TYR A 1 288 ? -8.325 24.657 -17.929 1.00 21.88 288 TYR A C 1
ATOM 2199 O O . TYR A 1 288 ? -7.721 25.540 -17.302 1.00 19.63 288 TYR A O 1
ATOM 2208 N N . ALA A 1 289 ? -9.357 24.941 -18.725 1.00 17.44 289 ALA A N 1
ATOM 2209 C CA . ALA A 1 289 ? -9.855 26.318 -18.780 1.00 17.07 289 ALA A CA 1
ATOM 2210 C C . ALA A 1 289 ? -10.666 26.683 -17.539 1.00 19.22 289 ALA A C 1
ATOM 2211 O O . ALA A 1 289 ? -11.034 27.845 -17.354 1.00 19.75 289 ALA A O 1
ATOM 2213 N N . ASP A 1 290 ? -10.969 25.683 -16.712 1.00 17.05 290 ASP A N 1
ATOM 2214 C CA . ASP A 1 290 ? -11.536 25.916 -15.387 1.00 16.12 290 ASP A CA 1
ATOM 2215 C C . ASP A 1 290 ? -10.463 25.944 -14.320 1.00 18.80 290 ASP A C 1
ATOM 2216 O O . ASP A 1 290 ? -10.748 26.173 -13.143 1.00 17.53 290 ASP A O 1
ATOM 2221 N N . GLY A 1 291 ? -9.224 25.709 -14.734 1.00 19.34 291 GLY A N 1
ATOM 2222 C CA . GLY A 1 291 ? -8.115 25.699 -13.796 1.00 19.44 291 GLY A CA 1
ATOM 2223 C C . GLY A 1 291 ? -7.775 24.318 -13.281 1.00 21.45 291 GLY A C 1
ATOM 2224 O O . GLY A 1 291 ? -6.934 24.173 -12.397 1.00 20.41 291 GLY A O 1
ATOM 2225 N N . LEU A 1 292 ? -8.420 23.292 -13.825 1.00 16.82 292 LEU A N 1
ATOM 2226 C CA . LEU A 1 292 ? -8.019 21.925 -13.485 1.00 16.83 292 LEU A CA 1
ATOM 2227 C C . LEU A 1 292 ? -6.708 21.631 -14.201 1.00 20.84 292 LEU A C 1
ATOM 2228 O O . LEU A 1 292 ? -6.674 21.594 -15.428 1.00 22.58 292 LEU A O 1
ATOM 2233 N N . SER A 1 293 ? -5.627 21.431 -13.452 1.00 18.46 293 SER A N 1
ATOM 2234 C CA . SER A 1 293 ? -4.302 21.319 -14.072 1.00 15.86 293 SER A CA 1
ATOM 2235 C C . SER A 1 293 ? -4.210 20.190 -15.096 1.00 19.26 293 SER A C 1
ATOM 2236 O O . SER A 1 293 ? -4.554 19.045 -14.798 1.00 17.89 293 SER A O 1
ATOM 2239 N N . ARG A 1 294 ? -3.730 20.498 -16.298 1.00 17.92 294 ARG A N 1
ATOM 2240 C CA . ARG A 1 294 ? -3.527 19.443 -17.303 1.00 14.61 294 ARG A CA 1
ATOM 2241 C C . ARG A 1 294 ? -2.474 18.422 -16.845 1.00 20.84 294 ARG A C 1
ATOM 2242 O O . ARG A 1 294 ? -2.450 17.282 -17.318 1.00 18.82 294 ARG A O 1
ATOM 2250 N N . ALA A 1 295 ? -1.625 18.808 -15.894 1.00 18.26 295 ALA A N 1
ATOM 2251 C CA . ALA A 1 295 ? -0.630 17.868 -15.363 1.00 17.76 295 ALA A CA 1
ATOM 2252 C C . ALA A 1 295 ? -1.293 16.720 -14.599 1.00 20.05 295 ALA A C 1
ATOM 2253 O O . ALA A 1 295 ? -0.647 15.724 -14.294 1.00 18.47 295 ALA A O 1
ATOM 2255 N N . LEU A 1 296 ? -2.588 16.841 -14.312 1.00 17.56 296 LEU A N 1
ATOM 2256 C CA . LEU A 1 296 ? -3.317 15.732 -13.692 1.00 15.80 296 LEU A CA 1
ATOM 2257 C C . LEU A 1 296 ? -3.700 14.661 -14.725 1.00 17.47 296 LEU A C 1
ATOM 2258 O O . LEU A 1 296 ? -4.206 13.599 -14.356 1.00 20.75 296 LEU A O 1
ATOM 2263 N N . SER A 1 297 ? -3.444 14.928 -16.007 1.00 20.06 297 SER A N 1
ATOM 2264 C CA . SER A 1 297 ? -3.659 13.917 -17.061 1.00 18.90 297 SER A CA 1
ATOM 2265 C C . SER A 1 297 ? -3.036 12.573 -16.694 1.00 20.75 297 SER A C 1
ATOM 2266 O O . SER A 1 297 ? -1.852 12.498 -16.348 1.00 20.84 297 SER A O 1
ATOM 2269 N N . ASN A 1 298 ? -3.843 11.519 -16.760 1.00 17.95 298 ASN A N 1
ATOM 2270 C CA . ASN A 1 298 ? -3.403 10.166 -16.438 1.00 19.82 298 ASN A CA 1
ATOM 2271 C C . ASN A 1 298 ? -2.817 9.988 -15.047 1.00 24.16 298 ASN A C 1
ATOM 2272 O O . ASN A 1 298 ? -2.104 9.014 -14.799 1.00 24.01 298 ASN A O 1
ATOM 2277 N N . LYS A 1 299 ? -3.093 10.902 -14.128 1.00 22.40 299 LYS A N 1
ATOM 2278 C CA . LYS A 1 299 ? -2.552 10.683 -12.789 1.00 25.29 299 LYS A CA 1
ATOM 2279 C C . LYS A 1 299 ? -3.415 11.167 -11.624 1.00 23.07 299 LYS A C 1
ATOM 2280 O O . LYS A 1 299 ? -3.318 10.624 -10.525 1.00 23.70 299 LYS A O 1
ATOM 2286 N N . GLY A 1 300 ? -4.248 12.177 -11.841 1.00 22.07 300 GLY A N 1
ATOM 2287 C CA . GLY A 1 300 ? -5.129 12.637 -10.779 1.00 21.10 300 GLY A CA 1
ATOM 2288 C C . GLY A 1 300 ? -6.357 11.759 -10.578 1.00 24.40 300 GLY A C 1
ATOM 2289 O O . GLY A 1 300 ? -6.557 10.743 -11.261 1.00 19.25 300 GLY A O 1
ATOM 2290 N N . PHE A 1 301 ? -7.180 12.150 -9.612 1.00 21.87 301 PHE A N 1
ATOM 2291 C CA . PHE A 1 301 ? -8.396 11.414 -9.311 1.00 19.95 301 PHE A CA 1
ATOM 2292 C C . PHE A 1 301 ? -9.436 12.352 -8.723 1.00 22.40 301 PHE A C 1
ATOM 2293 O O . PHE A 1 301 ? -9.108 13.454 -8.270 1.00 20.54 301 PHE A O 1
ATOM 2301 N N . VAL A 1 302 ? -10.688 11.908 -8.743 1.00 20.75 302 VAL A N 1
ATOM 2302 C CA . VAL A 1 302 ? -11.752 12.581 -8.020 1.00 19.06 302 VAL A CA 1
ATOM 2303 C C . VAL A 1 302 ? -12.337 11.591 -7.033 1.00 19.07 302 VAL A C 1
ATOM 2304 O O . VAL A 1 302 ? -12.065 10.387 -7.115 1.00 21.40 302 VAL A O 1
ATOM 2308 N N . THR A 1 303 ? -13.156 12.078 -6.105 1.00 18.72 303 THR A N 1
ATOM 2309 C CA . THR A 1 303 ? -13.816 11.159 -5.191 1.00 17.46 303 THR A CA 1
ATOM 2310 C C . THR A 1 303 ? -15.320 11.151 -5.441 1.00 20.95 303 THR A C 1
ATOM 2311 O O . THR A 1 303 ? -15.919 12.180 -5.755 1.00 22.53 303 THR A O 1
ATOM 2315 N N . LEU A 1 304 ? -15.914 9.970 -5.333 1.00 19.52 304 LEU A N 1
ATOM 2316 C CA . LEU A 1 304 ? -17.363 9.836 -5.365 1.00 24.08 304 LEU A CA 1
ATOM 2317 C C . LEU A 1 304 ? -17.724 8.504 -4.743 1.00 23.23 304 LEU A C 1
ATOM 2318 O O . LEU A 1 304 ? -16.981 7.526 -4.877 1.00 24.77 304 LEU A O 1
ATOM 2323 N N . HIS A 1 305 ? -18.864 8.478 -4.056 1.00 22.28 305 HIS A N 1
ATOM 2324 C CA . HIS A 1 305 ? -19.335 7.278 -3.362 1.00 21.63 305 HIS A CA 1
ATOM 2325 C C . HIS A 1 305 ? -18.258 6.657 -2.475 1.00 26.94 305 HIS A C 1
ATOM 2326 O O . HIS A 1 305 ? -18.190 5.434 -2.342 1.00 25.26 305 HIS A O 1
ATOM 2333 N N . GLY A 1 306 ? -17.417 7.499 -1.879 1.00 25.27 306 GLY A N 1
ATOM 2334 C CA . GLY A 1 306 ? -16.419 7.033 -0.927 1.00 30.22 306 GLY A CA 1
ATOM 2335 C C . GLY A 1 306 ? -15.216 6.363 -1.570 1.00 33.36 306 GLY A C 1
ATOM 2336 O O . GLY A 1 306 ? -14.403 5.727 -0.890 1.00 30.39 306 GLY A O 1
ATOM 2337 N N . GLN A 1 307 ? -15.098 6.500 -2.885 1.00 24.44 307 GLN A N 1
ATOM 2338 C CA . GLN A 1 307 ? -13.999 5.880 -3.621 1.00 25.94 307 GLN A CA 1
ATOM 2339 C C . GLN A 1 307 ? -13.266 6.890 -4.494 1.00 24.96 307 GLN A C 1
ATOM 2340 O O . GLN A 1 307 ? -13.783 7.967 -4.786 1.00 24.67 307 GLN A O 1
ATOM 2346 N N . LYS A 1 308 ? -12.059 6.525 -4.916 1.00 23.29 308 LYS A N 1
ATOM 2347 C CA . LYS A 1 308 ? -11.298 7.348 -5.848 1.00 22.95 308 LYS A CA 1
ATOM 2348 C C . LYS A 1 308 ? -11.522 6.857 -7.267 1.00 22.59 308 LYS A C 1
ATOM 2349 O O . LYS A 1 308 ? -11.439 5.658 -7.529 1.00 26.95 308 LYS A O 1
ATOM 2355 N N . ALA A 1 309 ? -11.791 7.788 -8.176 1.00 19.34 309 ALA A N 1
ATOM 2356 C CA . ALA A 1 309 ? -11.924 7.480 -9.592 1.00 18.65 309 ALA A CA 1
ATOM 2357 C C . ALA A 1 309 ? -10.788 8.173 -10.354 1.00 21.00 309 ALA A C 1
ATOM 2358 O O . ALA A 1 309 ? -10.728 9.394 -10.400 1.00 20.22 309 ALA A O 1
ATOM 2360 N N . PRO A 1 310 ? -9.886 7.391 -10.959 1.00 21.81 310 PRO A N 1
ATOM 2361 C CA . PRO A 1 310 ? -8.745 8.030 -11.621 1.00 19.11 310 PRO A CA 1
ATOM 2362 C C . PRO A 1 310 ? -9.088 8.690 -12.952 1.00 20.91 310 PRO A C 1
ATOM 2363 O O . PRO A 1 310 ? -9.915 8.192 -13.725 1.00 18.38 310 PRO A O 1
ATOM 2367 N N . ILE A 1 311 ? -8.417 9.806 -13.221 1.00 17.51 311 ILE A N 1
ATOM 2368 C CA . ILE A 1 311 ? -8.511 10.484 -14.497 1.00 17.67 311 ILE A CA 1
ATOM 2369 C C . ILE A 1 311 ? -7.862 9.631 -15.590 1.00 23.34 311 ILE A C 1
ATOM 2370 O O . ILE A 1 311 ? -6.745 9.131 -15.412 1.00 21.54 311 ILE A O 1
ATOM 2375 N N . LEU A 1 312 ? -8.574 9.464 -16.703 1.00 19.63 312 LEU A N 1
ATOM 2376 C CA . LEU A 1 312 ? -8.091 8.701 -17.860 1.00 20.51 312 LEU A CA 1
ATOM 2377 C C . LEU A 1 312 ? -7.660 9.621 -18.994 1.00 24.03 312 LEU A C 1
ATOM 2378 O O . LEU A 1 312 ? -8.438 10.451 -19.450 1.00 21.61 312 LEU A O 1
ATOM 2383 N N . GLY A 1 313 ? -6.419 9.469 -19.446 1.00 21.81 313 GLY A N 1
ATOM 2384 C CA . GLY A 1 313 ? -5.937 10.232 -20.580 1.00 21.37 313 GLY A CA 1
ATOM 2385 C C . GLY A 1 313 ? -5.809 11.701 -20.259 1.00 21.28 313 GLY A C 1
ATOM 2386 O O . GLY A 1 313 ? -5.730 12.094 -19.093 1.00 20.60 313 GLY A O 1
ATOM 2387 N N . ARG A 1 314 ? -5.796 12.521 -21.302 1.00 18.93 314 ARG A N 1
ATOM 2388 C CA . ARG A 1 314 ? -5.530 13.932 -21.119 1.00 17.86 314 ARG A CA 1
ATOM 2389 C C . ARG A 1 314 ? -6.762 14.711 -20.692 1.00 20.12 314 ARG A C 1
ATOM 2390 O O . ARG A 1 314 ? -7.859 14.507 -21.220 1.00 21.48 314 ARG A O 1
ATOM 2398 N N . VAL A 1 315 ? -6.548 15.594 -19.721 1.00 16.96 315 VAL A N 1
ATOM 2399 C CA . VAL A 1 315 ? -7.491 16.648 -19.373 1.00 14.10 315 VAL A CA 1
ATOM 2400 C C . VAL A 1 315 ? -7.641 17.568 -20.578 1.00 17.90 315 VAL A C 1
ATOM 2401 O O . VAL A 1 315 ? -6.637 18.028 -21.126 1.00 19.60 315 VAL A O 1
ATOM 2405 N N . CYS A 1 316 ? -8.878 17.829 -21.003 1.00 17.68 316 CYS A N 1
ATOM 2406 C CA . CYS A 1 316 ? -9.111 18.750 -22.121 1.00 18.62 316 CYS A CA 1
ATOM 2407 C C . CYS A 1 316 ? -9.415 20.136 -21.592 1.00 18.27 316 CYS A C 1
ATOM 2408 O O . CYS A 1 316 ? -9.458 20.350 -20.381 1.00 18.01 316 CYS A O 1
ATOM 2411 N N . MET A 1 317 ? -9.641 21.082 -22.497 1.00 17.04 317 MET A N 1
ATOM 2412 C CA . MET A 1 317 ? -9.964 22.432 -22.062 1.00 16.28 317 MET A CA 1
ATOM 2413 C C . MET A 1 317 ? -11.201 22.479 -21.156 1.00 18.24 317 MET A C 1
ATOM 2414 O O . MET A 1 317 ? -11.213 23.236 -20.179 1.00 17.80 317 MET A O 1
ATOM 2419 N N . ASP A 1 318 ? -12.228 21.672 -21.460 1.00 16.07 318 ASP A N 1
ATOM 2420 C CA . ASP A 1 318 ? -13.522 21.788 -20.773 1.00 16.14 318 ASP A CA 1
ATOM 2421 C C . ASP A 1 318 ? -14.067 20.467 -20.252 1.00 17.13 318 ASP A C 1
ATOM 2422 O O . ASP A 1 318 ? -15.139 20.429 -19.639 1.00 15.99 318 ASP A O 1
ATOM 2427 N N . GLN A 1 319 ? -13.375 19.377 -20.558 1.00 17.00 319 GLN A N 1
ATOM 2428 C CA . GLN A 1 319 ? -13.892 18.038 -20.255 1.00 14.82 319 GLN A CA 1
ATOM 2429 C C . GLN A 1 319 ? -12.765 17.148 -19.773 1.00 19.35 319 GLN A C 1
ATOM 2430 O O . GLN A 1 319 ? -11.639 17.262 -20.253 1.00 17.71 319 GLN A O 1
ATOM 2436 N N . THR A 1 320 ? -13.085 16.266 -18.833 1.00 17.78 320 THR A N 1
ATOM 2437 C CA . THR A 1 320 ? -12.133 15.321 -18.265 1.00 16.91 320 THR A CA 1
ATOM 2438 C C . THR A 1 320 ? -12.839 13.988 -18.055 1.00 18.03 320 THR A C 1
ATOM 2439 O O . THR A 1 320 ? -13.985 13.959 -17.595 1.00 17.95 320 THR A O 1
ATOM 2443 N N . MET A 1 321 ? -12.160 12.893 -18.385 1.00 16.98 321 MET A N 1
ATOM 2444 C CA . MET A 1 321 ? -12.733 11.557 -18.231 1.00 16.76 321 MET A CA 1
ATOM 2445 C C . MET A 1 321 ? -12.166 10.818 -17.020 1.00 17.72 321 MET A C 1
ATOM 2446 O O . MET A 1 321 ? -10.975 10.925 -16.719 1.00 18.13 321 MET A O 1
ATOM 2451 N N . ILE A 1 322 ? -13.018 10.056 -16.334 1.00 18.27 322 ILE A N 1
ATOM 2452 C CA . ILE A 1 322 ? -12.587 9.253 -15.192 1.00 16.30 322 ILE A CA 1
ATOM 2453 C C . ILE A 1 322 ? -13.084 7.815 -15.303 1.00 20.91 322 ILE A C 1
ATOM 2454 O O . ILE A 1 322 ? -14.094 7.531 -15.954 1.00 20.17 322 ILE A O 1
ATOM 2459 N N . ASP A 1 323 ? -12.369 6.910 -14.647 1.00 19.10 323 ASP A N 1
ATOM 2460 C CA . ASP A 1 323 ? -12.726 5.493 -14.637 1.00 18.43 323 ASP A CA 1
ATOM 2461 C C . ASP A 1 323 ? -13.600 5.174 -13.424 1.00 19.75 323 ASP A C 1
ATOM 2462 O O . ASP A 1 323 ? -13.119 5.222 -12.299 1.00 20.61 323 ASP A O 1
ATOM 2467 N N . VAL A 1 324 ? -14.878 4.856 -13.643 1.00 18.71 324 VAL A N 1
ATOM 2468 C CA . VAL A 1 324 ? -15.748 4.511 -12.515 1.00 20.81 324 VAL A CA 1
ATOM 2469 C C . VAL A 1 324 ? -16.156 3.042 -12.532 1.00 20.61 324 VAL A C 1
ATOM 2470 O O . VAL A 1 324 ? -17.120 2.656 -11.874 1.00 22.99 324 VAL A O 1
ATOM 2474 N N . THR A 1 325 ? -15.401 2.218 -13.262 1.00 20.56 325 THR A N 1
ATOM 2475 C CA . THR A 1 325 ? -15.683 0.781 -13.342 1.00 21.72 325 THR A CA 1
ATOM 2476 C C . THR A 1 325 ? -15.806 0.101 -11.968 1.00 21.17 325 THR A C 1
ATOM 2477 O O . THR A 1 325 ? -16.632 -0.788 -11.777 1.00 22.76 325 THR A O 1
ATOM 2481 N N . ASP A 1 326 ? -14.992 0.515 -11.004 1.00 23.37 326 ASP A N 1
ATOM 2482 C CA . ASP A 1 326 ? -15.043 -0.106 -9.681 1.00 25.21 326 ASP A CA 1
ATOM 2483 C C . ASP A 1 326 ? -15.996 0.607 -8.724 1.00 24.34 326 ASP A C 1
ATOM 2484 O O . ASP A 1 326 ? -15.988 0.346 -7.518 1.00 25.33 326 ASP A O 1
ATOM 2489 N N . ILE A 1 327 ? -16.807 1.506 -9.268 1.00 21.91 327 ILE A N 1
ATOM 2490 C CA . ILE A 1 327 ? -17.779 2.259 -8.480 1.00 22.43 327 ILE A CA 1
ATOM 2491 C C . ILE A 1 327 ? -19.154 2.006 -9.088 1.00 21.71 327 ILE A C 1
ATOM 2492 O O . ILE A 1 327 ? -19.650 2.802 -9.882 1.00 24.36 327 ILE A O 1
ATOM 2497 N N . PRO A 1 328 ? -19.757 0.861 -8.739 1.00 29.35 328 PRO A N 1
ATOM 2498 C CA . PRO A 1 328 ? -20.933 0.357 -9.456 1.00 35.40 328 PRO A CA 1
ATOM 2499 C C . PRO A 1 328 ? -22.132 1.301 -9.390 1.00 31.27 328 PRO A C 1
ATOM 2500 O O . PRO A 1 328 ? -22.949 1.302 -10.313 1.00 29.36 328 PRO A O 1
ATOM 2504 N N . ASP A 1 329 ? -22.225 2.118 -8.345 1.00 28.79 329 ASP A N 1
ATOM 2505 C CA . ASP A 1 329 ? -23.372 3.015 -8.238 1.00 28.90 329 ASP A CA 1
ATOM 2506 C C . ASP A 1 329 ? -23.171 4.397 -8.854 1.00 27.31 329 ASP A C 1
ATOM 2507 O O . ASP A 1 329 ? -24.049 5.254 -8.740 1.00 24.19 329 ASP A O 1
ATOM 2512 N N . ALA A 1 330 ? -22.043 4.610 -9.528 1.00 22.90 330 ALA A N 1
ATOM 2513 C CA . ALA A 1 330 ? -21.861 5.833 -10.310 1.00 20.56 330 ALA A CA 1
ATOM 2514 C C . ALA A 1 330 ? -22.993 5.982 -11.314 1.00 25.50 330 ALA A C 1
ATOM 2515 O O . ALA A 1 330 ? -23.398 5.014 -11.963 1.00 23.40 330 ALA A O 1
ATOM 2517 N N . ALA A 1 331 ? -23.516 7.197 -11.422 1.00 20.61 331 ALA A N 1
ATOM 2518 C CA . ALA A 1 331 ? -24.639 7.471 -12.303 1.00 21.58 331 ALA A CA 1
ATOM 2519 C C . ALA A 1 331 ? -24.499 8.845 -12.936 1.00 20.61 331 ALA A C 1
ATOM 2520 O O . ALA A 1 331 ? -23.874 9.739 -12.361 1.00 21.61 331 ALA A O 1
ATOM 2522 N N . LEU A 1 332 ? -25.079 9.005 -14.123 1.00 19.80 332 LEU A N 1
ATOM 2523 C CA . LEU A 1 332 ? -25.266 10.321 -14.706 1.00 18.80 332 LEU A CA 1
ATOM 2524 C C . LEU A 1 332 ? -25.803 11.279 -13.635 1.00 21.46 332 LEU A C 1
ATOM 2525 O O . LEU A 1 332 ? -26.736 10.937 -12.918 1.00 22.65 332 LEU A O 1
ATOM 2530 N N . GLY A 1 333 ? -25.170 12.438 -13.491 1.00 20.89 333 GLY A N 1
ATOM 2531 C CA . GLY A 1 333 ? -25.647 13.445 -12.554 1.00 21.18 333 GLY A CA 1
ATOM 2532 C C . GLY A 1 333 ? -24.935 13.454 -11.213 1.00 24.02 333 GLY A C 1
ATOM 2533 O O . GLY A 1 333 ? -25.109 14.390 -10.438 1.00 22.74 333 GLY A O 1
ATOM 2534 N N . ASP A 1 334 ? -24.140 12.423 -10.925 1.00 19.76 334 ASP A N 1
ATOM 2535 C CA . ASP A 1 334 ? -23.401 12.370 -9.652 1.00 21.69 334 ASP A CA 1
ATOM 2536 C C . ASP A 1 334 ? -22.441 13.542 -9.528 1.00 22.38 334 ASP A C 1
ATOM 2537 O O . ASP A 1 334 ? -21.714 13.839 -10.469 1.00 19.46 334 ASP A O 1
ATOM 2542 N N . HIS A 1 335 ? -22.385 14.175 -8.361 1.00 18.01 335 HIS A N 1
ATOM 2543 C CA . HIS A 1 335 ? -21.363 15.192 -8.159 1.00 17.63 335 HIS A CA 1
ATOM 2544 C C . HIS A 1 335 ? -20.123 14.528 -7.580 1.00 20.96 335 HIS A C 1
ATOM 2545 O O . HIS A 1 335 ? -20.227 13.552 -6.837 1.00 21.89 335 HIS A O 1
ATOM 2552 N N . VAL A 1 336 ? -18.958 15.049 -7.950 1.00 16.62 336 VAL A N 1
ATOM 2553 C CA . VAL A 1 336 ? -17.679 14.459 -7.557 1.00 17.42 336 VAL A CA 1
ATOM 2554 C C . VAL A 1 336 ? -16.802 15.558 -6.989 1.00 16.28 336 VAL A C 1
ATOM 2555 O O . VAL A 1 336 ? -16.973 16.720 -7.333 1.00 18.37 336 VAL A O 1
ATOM 2559 N N . GLU A 1 337 ? -15.861 15.198 -6.130 1.00 15.76 337 GLU A N 1
ATOM 2560 C CA . GLU A 1 337 ? -15.021 16.207 -5.494 1.00 16.72 337 GLU A CA 1
ATOM 2561 C C . GLU A 1 337 ? -13.548 16.059 -5.876 1.00 19.51 337 GLU A C 1
ATOM 2562 O O . GLU A 1 337 ? -13.048 14.944 -6.062 1.00 21.73 337 GLU A O 1
ATOM 2568 N N . PHE A 1 338 ? -12.873 17.198 -6.010 1.00 17.46 338 PHE A N 1
ATOM 2569 C CA . PHE A 1 338 ? -11.446 17.254 -6.326 1.00 17.98 338 PHE A CA 1
ATOM 2570 C C . PHE A 1 338 ? -10.669 17.599 -5.065 1.00 20.96 338 PHE A C 1
ATOM 2571 O O . PHE A 1 338 ? -10.928 18.631 -4.449 1.00 21.97 338 PHE A O 1
ATOM 2579 N N . PRO A 1 339 ? -9.712 16.740 -4.672 1.00 23.05 339 PRO A N 1
ATOM 2580 C CA . PRO A 1 339 ? -8.924 16.997 -3.456 1.00 19.50 339 PRO A CA 1
ATOM 2581 C C . PRO A 1 339 ? -7.826 18.020 -3.714 1.00 20.85 339 PRO A C 1
ATOM 2582 O O . PRO A 1 339 ? -6.929 17.769 -4.521 1.00 20.57 339 PRO A O 1
ATOM 2586 N N . ILE A 1 340 ? -7.889 19.158 -3.024 1.00 18.30 340 ILE A N 1
ATOM 2587 C CA . ILE A 1 340 ? -7.010 20.280 -3.350 1.00 17.77 340 ILE A CA 1
ATOM 2588 C C . ILE A 1 340 ? -5.533 19.989 -3.027 1.00 17.96 340 ILE A C 1
ATOM 2589 O O . ILE A 1 340 ? -4.680 20.124 -3.906 1.00 17.39 340 ILE A O 1
ATOM 2594 N N . ASP A 1 341 ? -5.224 19.570 -1.800 1.00 18.52 341 ASP A N 1
ATOM 2595 C CA . ASP A 1 341 ? -3.829 19.259 -1.467 1.00 19.42 341 ASP A CA 1
ATOM 2596 C C . ASP A 1 341 ? -3.273 18.111 -2.309 1.00 20.84 341 ASP A C 1
ATOM 2597 O O . ASP A 1 341 ? -2.120 18.145 -2.727 1.00 19.72 341 ASP A O 1
ATOM 2602 N N . GLU A 1 342 ? -4.087 17.089 -2.562 1.00 18.49 342 GLU A N 1
ATOM 2603 C CA . GLU A 1 342 ? -3.610 15.971 -3.374 1.00 18.97 342 GLU A CA 1
ATOM 2604 C C . GLU A 1 342 ? -3.353 16.382 -4.835 1.00 21.31 342 GLU A C 1
ATOM 2605 O O . GLU A 1 342 ? -2.392 15.912 -5.455 1.00 19.97 342 GLU A O 1
ATOM 2611 N N . MET A 1 343 ? -4.190 17.257 -5.390 1.00 19.16 343 MET A N 1
ATOM 2612 C CA . MET A 1 343 ? -3.909 17.770 -6.737 1.00 17.41 343 MET A CA 1
ATOM 2613 C C . MET A 1 343 ? -2.556 18.498 -6.773 1.00 19.74 343 MET A C 1
ATOM 2614 O O . MET A 1 343 ? -1.809 18.378 -7.740 1.00 19.02 343 MET A O 1
ATOM 2619 N N . ALA A 1 344 ? -2.247 19.249 -5.719 1.00 18.40 344 ALA A N 1
ATOM 2620 C CA . ALA A 1 344 ? -0.959 19.934 -5.643 1.00 19.06 344 ALA A CA 1
ATOM 2621 C C . ALA A 1 344 ? 0.193 18.916 -5.622 1.00 21.16 344 ALA A C 1
ATOM 2622 O O . ALA A 1 344 ? 1.146 19.016 -6.414 1.00 20.01 344 ALA A O 1
ATOM 2624 N N . GLU A 1 345 ? 0.090 17.935 -4.729 1.00 18.29 345 GLU A N 1
ATOM 2625 C CA . GLU A 1 345 ? 1.130 16.914 -4.581 1.00 21.02 345 GLU A CA 1
ATOM 2626 C C . GLU A 1 345 ? 1.376 16.139 -5.870 1.00 23.57 345 GLU A C 1
ATOM 2627 O O . GLU A 1 345 ? 2.527 15.895 -6.245 1.00 21.65 345 GLU A O 1
ATOM 2633 N N . LEU A 1 346 ? 0.295 15.746 -6.538 1.00 19.57 346 LEU A N 1
ATOM 2634 C CA . LEU A 1 346 ? 0.405 14.957 -7.762 1.00 22.15 346 LEU A CA 1
ATOM 2635 C C . LEU A 1 346 ? 1.020 15.728 -8.928 1.00 26.08 346 LEU A C 1
ATOM 2636 O O . LEU A 1 346 ? 1.581 15.125 -9.842 1.00 28.51 346 LEU A O 1
ATOM 2641 N N . THR A 1 347 ? 0.912 17.052 -8.914 1.00 21.02 347 THR A N 1
ATOM 2642 C CA . THR A 1 347 ? 1.437 17.841 -10.022 1.00 23.88 347 THR A CA 1
ATOM 2643 C C . THR A 1 347 ? 2.684 18.629 -9.638 1.00 24.59 347 THR A C 1
ATOM 2644 O O . THR A 1 347 ? 3.151 19.467 -10.404 1.00 24.38 347 THR A O 1
ATOM 2648 N N . GLY A 1 348 ? 3.211 18.353 -8.453 1.00 20.07 348 GLY A N 1
ATOM 2649 C CA . GLY A 1 348 ? 4.470 18.934 -8.029 1.00 23.04 348 GLY A CA 1
ATOM 2650 C C . GLY A 1 348 ? 4.357 20.408 -7.705 1.00 24.07 348 GLY A C 1
ATOM 2651 O O . GLY A 1 348 ? 5.310 21.163 -7.904 1.00 25.37 348 GLY A O 1
ATOM 2652 N N . THR A 1 349 ? 3.202 20.827 -7.193 1.00 18.65 349 THR A N 1
ATOM 2653 C CA . THR A 1 349 ? 3.043 22.228 -6.812 1.00 18.20 349 THR A CA 1
ATOM 2654 C C . THR A 1 349 ? 2.470 22.328 -5.399 1.00 19.64 349 THR A C 1
ATOM 2655 O O . THR A 1 349 ? 2.604 21.393 -4.598 1.00 18.68 349 THR A O 1
ATOM 2659 N N . ILE A 1 350 ? 1.869 23.468 -5.086 1.00 19.48 350 ILE A N 1
ATOM 2660 C CA . ILE A 1 350 ? 1.382 23.733 -3.729 1.00 19.59 350 ILE A CA 1
ATOM 2661 C C . ILE A 1 350 ? -0.078 24.149 -3.761 1.00 19.57 350 ILE A C 1
ATOM 2662 O O . ILE A 1 350 ? -0.565 24.649 -4.776 1.00 17.65 350 ILE A O 1
ATOM 2667 N N . ASN A 1 351 ? -0.784 23.954 -2.651 1.00 17.43 351 ASN A N 1
ATOM 2668 C CA . ASN A 1 351 ? -2.208 24.272 -2.634 1.00 14.92 351 ASN A CA 1
ATOM 2669 C C . ASN A 1 351 ? -2.495 25.734 -3.016 1.00 17.54 351 ASN A C 1
ATOM 2670 O O . ASN A 1 351 ? -3.515 26.013 -3.644 1.00 17.78 351 ASN A O 1
ATOM 2675 N N . TYR A 1 352 ? -1.588 26.653 -2.669 1.00 17.65 352 TYR A N 1
ATOM 2676 C CA . TYR A 1 352 ? -1.720 28.049 -3.082 1.00 15.78 352 TYR A CA 1
ATOM 2677 C C . TYR A 1 352 ? -2.047 28.180 -4.571 1.00 14.73 352 TYR A C 1
ATOM 2678 O O . TYR A 1 352 ? -2.943 28.926 -4.964 1.00 18.94 352 TYR A O 1
ATOM 2687 N N . GLU A 1 353 ? -1.253 27.513 -5.404 1.00 15.97 353 GLU A N 1
ATOM 2688 C CA . GLU A 1 353 ? -1.445 27.644 -6.849 1.00 15.29 353 GLU A CA 1
ATOM 2689 C C . GLU A 1 353 ? -2.739 26.987 -7.283 1.00 19.23 353 GLU A C 1
ATOM 2690 O O . GLU A 1 353 ? -3.459 27.531 -8.124 1.00 18.53 353 GLU A O 1
ATOM 2696 N N . ILE A 1 354 ? -3.025 25.816 -6.718 1.00 17.51 354 ILE A N 1
ATOM 2697 C CA . ILE A 1 354 ? -4.239 25.083 -7.071 1.00 15.88 354 ILE A CA 1
ATOM 2698 C C . ILE A 1 354 ? -5.482 25.948 -6.865 1.00 20.53 354 ILE A C 1
ATOM 2699 O O . ILE A 1 354 ? -6.348 26.011 -7.740 1.00 18.23 354 ILE A O 1
ATOM 2704 N N . VAL A 1 355 ? -5.579 26.629 -5.723 1.00 17.02 355 VAL A N 1
ATOM 2705 C CA . VAL A 1 355 ? -6.798 27.380 -5.455 1.00 15.66 355 VAL A CA 1
ATOM 2706 C C . VAL A 1 355 ? -6.844 28.689 -6.263 1.00 20.30 355 VAL A C 1
ATOM 2707 O O . VAL A 1 355 ? -7.921 29.104 -6.693 1.00 18.24 355 VAL A O 1
ATOM 2711 N N . CYS A 1 356 ? -5.696 29.331 -6.477 1.00 18.14 356 CYS A N 1
ATOM 2712 C CA . CYS A 1 356 ? -5.674 30.532 -7.320 1.00 18.64 356 CYS A CA 1
ATOM 2713 C C . CYS A 1 356 ? -6.021 30.223 -8.775 1.00 18.42 356 CYS A C 1
ATOM 2714 O O . CYS A 1 356 ? -6.574 31.074 -9.482 1.00 18.22 356 CYS A O 1
ATOM 2717 N N . ALA A 1 357 ? -5.668 29.022 -9.222 1.00 15.83 357 ALA A N 1
ATOM 2718 C CA . ALA A 1 357 ? -5.863 28.636 -10.628 1.00 15.35 357 ALA A CA 1
ATOM 2719 C C . ALA A 1 357 ? -7.325 28.362 -10.984 1.00 17.08 357 ALA A C 1
ATOM 2720 O O . ALA A 1 357 ? -7.668 28.328 -12.167 1.00 18.74 357 ALA A O 1
ATOM 2722 N N . VAL A 1 358 ? -8.183 28.138 -9.988 1.00 17.31 358 VAL A N 1
ATOM 2723 C CA . VAL A 1 358 ? -9.610 27.935 -10.290 1.00 16.69 358 VAL A CA 1
ATOM 2724 C C . VAL A 1 358 ? -10.119 29.171 -11.023 1.00 21.82 358 VAL A C 1
ATOM 2725 O O . VAL A 1 358 ? -10.123 30.268 -10.479 1.00 17.07 358 VAL A O 1
ATOM 2729 N N . SER A 1 359 ? -10.540 28.994 -12.273 1.00 19.48 359 SER A N 1
ATOM 2730 C CA . SER A 1 359 ? -10.622 30.129 -13.199 1.00 17.33 359 SER A CA 1
ATOM 2731 C C . SER A 1 359 ? -11.923 30.923 -13.066 1.00 18.64 359 SER A C 1
ATOM 2732 O O . SER A 1 359 ? -12.828 30.552 -12.313 1.00 18.29 359 SER A O 1
ATOM 2735 N N . LYS A 1 360 ? -12.035 32.013 -13.814 1.00 15.97 360 LYS A N 1
ATOM 2736 C CA . LYS A 1 360 ? -13.231 32.833 -13.687 1.00 17.63 360 LYS A CA 1
ATOM 2737 C C . LYS A 1 360 ? -14.462 32.137 -14.262 1.00 20.22 360 LYS A C 1
ATOM 2738 O O . LYS A 1 360 ? -15.584 32.585 -14.036 1.00 18.77 360 LYS A O 1
ATOM 2744 N N . ARG A 1 361 ? -14.266 31.031 -14.978 1.00 17.75 361 ARG A N 1
ATOM 2745 C CA . ARG A 1 361 ? -15.410 30.285 -15.515 1.00 16.31 361 ARG A CA 1
ATOM 2746 C C . ARG A 1 361 ? -16.116 29.461 -14.432 1.00 19.79 361 ARG A C 1
ATOM 2747 O O . ARG A 1 361 ? -17.252 29.014 -14.610 1.00 17.37 361 ARG A O 1
ATOM 2755 N N . VAL A 1 362 ? -15.439 29.246 -13.311 1.00 19.01 362 VAL A N 1
ATOM 2756 C CA . VAL A 1 362 ? -16.019 28.452 -12.233 1.00 17.22 362 VAL A CA 1
ATOM 2757 C C . VAL A 1 362 ? -16.722 29.358 -11.229 1.00 16.92 362 VAL A C 1
ATOM 2758 O O . VAL A 1 362 ? -16.089 30.235 -10.622 1.00 19.65 362 VAL A O 1
ATOM 2762 N N . PRO A 1 363 ? -18.040 29.159 -11.047 1.00 17.65 363 PRO A N 1
ATOM 2763 C CA . PRO A 1 363 ? -18.777 29.960 -10.070 1.00 17.59 363 PRO A CA 1
ATOM 2764 C C . PRO A 1 363 ? -18.320 29.642 -8.657 1.00 20.08 363 PRO A C 1
ATOM 2765 O O . PRO A 1 363 ? -17.957 28.492 -8.383 1.00 17.79 363 PRO A O 1
ATOM 2769 N N . ARG A 1 364 ? -18.307 30.648 -7.790 1.00 16.42 364 ARG A N 1
ATOM 2770 C CA . ARG A 1 364 ? -18.151 30.426 -6.352 1.00 16.28 364 ARG A CA 1
ATOM 2771 C C . ARG A 1 364 ? -19.518 30.505 -5.688 1.00 20.04 364 ARG A C 1
ATOM 2772 O O . ARG A 1 364 ? -20.254 31.478 -5.874 1.00 18.62 364 ARG A O 1
ATOM 2780 N N . TYR A 1 365 ? -19.854 29.461 -4.936 1.00 19.40 365 TYR A N 1
ATOM 2781 C CA . TYR A 1 365 ? -21.111 29.390 -4.205 1.00 19.62 365 TYR A CA 1
ATOM 2782 C C . TYR A 1 365 ? -20.815 29.609 -2.731 1.00 22.62 365 TYR A C 1
ATOM 2783 O O . TYR A 1 365 ? -20.136 28.800 -2.109 1.00 24.51 365 TYR A O 1
ATOM 2792 N N . TYR A 1 366 ? -21.297 30.715 -2.185 1.00 21.61 366 TYR A N 1
ATOM 2793 C CA . TYR A 1 366 ? -21.032 31.043 -0.788 1.00 26.98 366 TYR A CA 1
ATOM 2794 C C . TYR A 1 366 ? -22.157 30.461 0.049 1.00 42.21 366 TYR A C 1
ATOM 2795 O O . TYR A 1 366 ? -23.268 30.968 0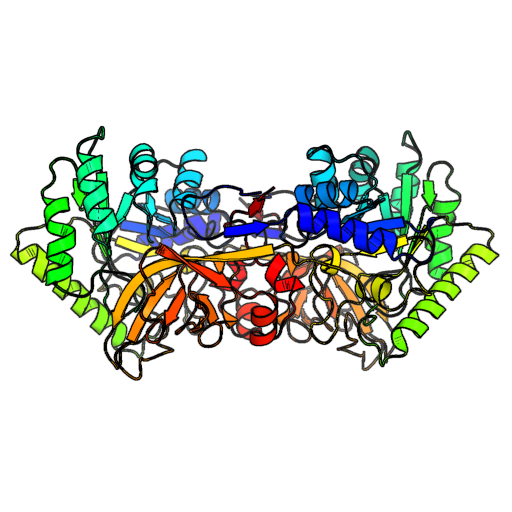.035 1.00 33.75 366 TYR A O 1
ATOM 2804 N N . GLU A 1 367 ? -21.879 29.368 0.749 1.00 65.42 367 GLU A N 1
ATOM 2805 C CA . GLU A 1 367 ? -22.963 28.539 1.273 1.00 81.42 367 GLU A CA 1
ATOM 2806 C C . GLU A 1 367 ? -23.404 28.914 2.677 1.00 86.32 367 GLU A C 1
ATOM 2807 O O . GLU A 1 367 ? -23.736 28.048 3.488 1.00 98.06 367 GLU A O 1
ATOM 2813 N N . GLU A 1 368 ? -23.412 30.214 2.953 1.00 74.82 368 GLU A N 1
ATOM 2814 C CA . GLU A 1 368 ? -23.778 30.743 4.264 1.00 70.91 368 GLU A CA 1
ATOM 2815 C C . GLU A 1 368 ? -23.954 32.256 4.209 1.00 74.24 368 GLU A C 1
ATOM 2816 O O . GLU A 1 368 ? -23.907 32.937 5.233 1.00 78.39 368 GLU A O 1
ATOM 2822 N N . MET B 1 1 ? -14.313 41.502 -18.633 1.00 44.12 1 MET C N 1
ATOM 2823 C CA . MET B 1 1 ? -12.880 41.433 -18.901 1.00 38.14 1 MET C CA 1
ATOM 2824 C C . MET B 1 1 ? -12.133 42.618 -18.343 1.00 28.03 1 MET C C 1
ATOM 2825 O O . MET B 1 1 ? -12.463 43.759 -18.652 1.00 28.28 1 MET C O 1
ATOM 2830 N N . LYS B 1 2 ? -11.095 42.345 -17.565 1.00 26.97 2 LYS C N 1
ATOM 2831 C CA . LYS B 1 2 ? -10.253 43.415 -17.069 1.00 24.77 2 LYS C CA 1
ATOM 2832 C C . LYS B 1 2 ? -9.422 43.989 -18.223 1.00 21.45 2 LYS C C 1
ATOM 2833 O O . LYS B 1 2 ? -8.744 43.255 -18.944 1.00 21.72 2 LYS C O 1
ATOM 2839 N N . THR B 1 3 ? -9.499 45.301 -18.404 1.00 19.34 3 THR C N 1
ATOM 2840 C CA . THR B 1 3 ? -8.854 45.961 -19.529 1.00 20.69 3 THR C CA 1
ATOM 2841 C C . THR B 1 3 ? -8.057 47.198 -19.118 1.00 24.53 3 THR C C 1
ATOM 2842 O O . THR B 1 3 ? -7.611 47.963 -19.969 1.00 24.61 3 THR C O 1
ATOM 2846 N N . SER B 1 4 ? -7.871 47.397 -17.818 1.00 23.22 4 SER C N 1
ATOM 2847 C CA . SER B 1 4 ? -6.995 48.466 -17.348 1.00 25.82 4 SER C CA 1
ATOM 2848 C C . SER B 1 4 ? -6.366 48.042 -16.028 1.00 24.19 4 SER C C 1
ATOM 2849 O O . SER B 1 4 ? -6.884 47.166 -15.339 1.00 21.22 4 SER C O 1
ATOM 2852 N N . SER B 1 5 ? -5.246 48.660 -15.688 1.00 19.36 5 SER C N 1
ATOM 2853 C CA . SER B 1 5 ? -4.506 48.279 -14.490 1.00 15.12 5 SER C CA 1
ATOM 2854 C C . SER B 1 5 ? -3.491 49.356 -14.140 1.00 19.34 5 SER C C 1
ATOM 2855 O O . SER B 1 5 ? -3.040 50.092 -15.010 1.00 19.98 5 SER C O 1
ATOM 2858 N N . PHE B 1 6 ? -3.132 49.440 -12.864 1.00 17.66 6 PHE C N 1
ATOM 2859 C CA . PHE B 1 6 ? -2.070 50.341 -12.443 1.00 18.12 6 PHE C CA 1
ATOM 2860 C C . PHE B 1 6 ? -0.712 49.636 -12.444 1.00 18.84 6 PHE C C 1
ATOM 2861 O O . PHE B 1 6 ? 0.305 50.266 -12.181 1.00 20.43 6 PHE C O 1
ATOM 2869 N N . ARG B 1 7 ? -0.717 48.337 -12.747 1.00 17.92 7 ARG C N 1
ATOM 2870 C CA . ARG B 1 7 ? 0.489 47.500 -12.764 1.00 15.37 7 ARG C CA 1
ATOM 2871 C C . ARG B 1 7 ? 0.861 47.135 -14.202 1.00 18.03 7 ARG C C 1
ATOM 2872 O O . ARG B 1 7 ? -0.016 46.770 -14.988 1.00 17.71 7 ARG C O 1
ATOM 2880 N N . ASN B 1 8 ? 2.147 47.240 -14.547 1.00 17.33 8 ASN C N 1
ATOM 2881 C CA . ASN B 1 8 ? 2.602 46.883 -15.888 1.00 18.79 8 ASN C CA 1
ATOM 2882 C C . ASN B 1 8 ? 2.876 45.387 -16.030 1.00 18.20 8 ASN C C 1
ATOM 2883 O O . ASN B 1 8 ? 4.012 44.943 -16.214 1.00 18.50 8 ASN C O 1
ATOM 2888 N N . THR B 1 9 ? 1.793 44.626 -15.927 1.00 17.21 9 THR C N 1
ATOM 2889 C CA . THR B 1 9 ? 1.734 43.212 -16.259 1.00 19.80 9 THR C CA 1
ATOM 2890 C C . THR B 1 9 ? 0.466 43.084 -17.092 1.00 18.31 9 THR C C 1
ATOM 2891 O O . THR B 1 9 ? -0.590 43.499 -16.649 1.00 17.22 9 THR C O 1
ATOM 2895 N N . TYR B 1 10 ? 0.570 42.581 -18.313 1.00 16.69 10 TYR C N 1
ATOM 2896 C CA . TYR B 1 10 ? -0.565 42.666 -19.229 1.00 15.85 10 TYR C CA 1
ATOM 2897 C C . TYR B 1 10 ? -0.441 41.702 -20.394 1.00 16.99 10 TYR C C 1
ATOM 2898 O O . TYR B 1 10 ? 0.663 41.299 -20.761 1.00 18.30 10 TYR C O 1
ATOM 2907 N N . ALA B 1 11 ? -1.587 41.348 -20.969 1.00 17.24 11 ALA C N 1
ATOM 2908 C CA . ALA B 1 11 ? -1.633 40.592 -22.211 1.00 16.41 11 ALA C CA 1
ATOM 2909 C C . ALA B 1 11 ? -2.078 41.512 -23.324 1.00 20.08 11 ALA C C 1
ATOM 2910 O O . ALA B 1 11 ? -3.171 42.075 -23.275 1.00 22.79 11 ALA C O 1
ATOM 2912 N N . GLN B 1 12 ? -1.209 41.687 -24.313 1.00 17.84 12 GLN C N 1
ATOM 2913 C CA . GLN B 1 12 ? -1.522 42.472 -25.484 1.00 18.14 12 GLN C CA 1
ATOM 2914 C C . GLN B 1 12 ? -2.201 41.569 -26.499 1.00 22.21 12 GLN C C 1
ATOM 2915 O O . GLN B 1 12 ? -1.650 40.539 -26.872 1.00 21.06 12 GLN C O 1
ATOM 2921 N N . ILE B 1 13 ? -3.402 41.945 -26.919 1.00 18.63 13 ILE C N 1
ATOM 2922 C CA . ILE B 1 13 ? -4.178 41.139 -27.866 1.00 19.34 13 ILE C CA 1
ATOM 2923 C C . ILE B 1 13 ? -4.369 41.887 -29.182 1.00 21.81 13 ILE C C 1
ATOM 2924 O O . ILE B 1 13 ? -4.977 42.954 -29.194 1.00 22.88 13 ILE C O 1
ATOM 2929 N N . SER B 1 14 ? -3.865 41.336 -30.287 1.00 18.45 14 SER C N 1
ATOM 2930 C CA . SER B 1 14 ? -4.059 41.960 -31.601 1.00 20.69 14 SER C CA 1
ATOM 2931 C C . SER B 1 14 ? -5.379 41.526 -32.232 1.00 24.22 14 SER C C 1
ATOM 2932 O O . SER B 1 14 ? -5.512 40.389 -32.682 1.00 21.75 14 SER C O 1
ATOM 2935 N N . LEU B 1 15 ? -6.352 42.434 -32.271 1.00 20.48 15 LEU C N 1
ATOM 2936 C CA . LEU B 1 15 ? -7.632 42.164 -32.930 1.00 23.32 15 LEU C CA 1
ATOM 2937 C C . LEU B 1 15 ? -7.444 42.005 -34.432 1.00 22.65 15 LEU C C 1
ATOM 2938 O O . LEU B 1 15 ? -8.147 41.232 -35.085 1.00 22.35 15 LEU C O 1
ATOM 2943 N N . GLN B 1 16 ? -6.499 42.751 -34.986 1.00 21.95 16 GLN C N 1
ATOM 2944 C CA . GLN B 1 16 ? -6.225 42.629 -36.408 1.00 22.60 16 GLN C CA 1
ATOM 2945 C C . GLN B 1 16 ? -5.703 41.228 -36.742 1.00 20.75 16 GLN C C 1
ATOM 2946 O O . GLN B 1 16 ? -6.066 40.658 -37.774 1.00 22.42 16 GLN C O 1
ATOM 2952 N N . ALA B 1 17 ? -4.879 40.659 -35.864 1.00 19.19 17 ALA C N 1
ATOM 2953 C CA . ALA B 1 17 ? -4.386 39.299 -36.094 1.00 21.27 17 ALA C CA 1
ATOM 2954 C C . ALA B 1 17 ? -5.537 38.305 -36.118 1.00 22.92 17 ALA C C 1
ATOM 2955 O O . ALA B 1 17 ? -5.606 37.459 -37.003 1.00 21.58 17 ALA C O 1
ATOM 2957 N N . LEU B 1 18 ? -6.440 38.410 -35.146 1.00 19.76 18 LEU C N 1
ATOM 2958 C CA . LEU B 1 18 ? -7.598 37.524 -35.085 1.00 19.71 18 LEU C CA 1
ATOM 2959 C C . LEU B 1 18 ? -8.467 37.628 -36.333 1.00 21.96 18 LEU C C 1
ATOM 2960 O O . LEU B 1 18 ? -8.892 36.615 -36.896 1.00 20.01 18 LEU C O 1
ATOM 2965 N N . LYS B 1 19 ? -8.749 38.857 -36.761 1.00 21.45 19 LYS C N 1
ATOM 2966 C CA . LYS B 1 19 ? -9.546 39.062 -37.966 1.00 18.46 19 LYS C CA 1
ATOM 2967 C C . LYS B 1 19 ? -8.853 38.469 -39.187 1.00 21.48 19 LYS C C 1
ATOM 2968 O O . LYS B 1 19 ? -9.473 37.761 -39.986 1.00 22.60 19 LYS C O 1
ATOM 2974 N N . GLU B 1 20 ? -7.563 38.758 -39.333 1.00 21.88 20 GLU C N 1
ATOM 2975 C CA . GLU B 1 20 ? -6.803 38.244 -40.472 1.00 21.99 20 GLU C CA 1
ATOM 2976 C C . GLU B 1 20 ? -6.645 36.723 -40.438 1.00 22.02 20 GLU C C 1
ATOM 2977 O O . GLU B 1 20 ? -6.629 36.076 -41.492 1.00 22.04 20 GLU C O 1
ATOM 2983 N N . ASN B 1 21 ? -6.530 36.156 -39.240 1.00 19.89 21 ASN C N 1
ATOM 2984 C CA . ASN B 1 21 ? -6.453 34.700 -39.111 1.00 20.16 21 ASN C CA 1
ATOM 2985 C C . ASN B 1 21 ? -7.752 34.035 -39.553 1.00 21.90 21 ASN C C 1
ATOM 2986 O O . ASN B 1 21 ? -7.738 32.999 -40.237 1.00 19.51 21 ASN C O 1
ATOM 2991 N N . ALA B 1 22 ? -8.878 34.625 -39.165 1.00 19.37 22 ALA C N 1
ATOM 2992 C CA . ALA B 1 22 ? -10.167 34.105 -39.602 1.00 18.35 22 ALA C CA 1
ATOM 2993 C C . ALA B 1 22 ? -10.273 34.190 -41.119 1.00 21.97 22 ALA C C 1
ATOM 2994 O O . ALA B 1 22 ? -10.721 33.241 -41.769 1.00 23.06 22 ALA C O 1
ATOM 2996 N N . ALA B 1 23 ? -9.865 35.325 -41.686 1.00 20.05 23 ALA C N 1
ATOM 2997 C CA . ALA B 1 23 ? -9.897 35.483 -43.143 1.00 20.53 23 ALA C CA 1
ATOM 2998 C C . ALA B 1 23 ? -8.984 34.472 -43.834 1.00 21.82 23 ALA C C 1
ATOM 2999 O O . ALA B 1 23 ? -9.338 33.923 -44.876 1.00 21.97 23 ALA C O 1
ATOM 3001 N N . SER B 1 24 ? -7.810 34.230 -43.257 1.00 22.18 24 SER C N 1
ATOM 3002 C CA . SER B 1 24 ? -6.859 33.285 -43.841 1.00 21.96 24 SER C CA 1
ATOM 3003 C C . SER B 1 24 ? -7.432 31.867 -43.840 1.00 20.90 24 SER C C 1
ATOM 3004 O O . SER B 1 24 ? -7.290 31.135 -44.821 1.00 23.05 24 SER C O 1
ATOM 3007 N N . PHE B 1 25 ? -8.073 31.489 -42.738 1.00 20.58 25 PHE C N 1
ATOM 3008 C CA . PHE B 1 25 ? -8.720 30.181 -42.655 1.00 17.74 25 PHE C CA 1
ATOM 3009 C C . PHE B 1 25 ? -9.877 30.057 -43.625 1.00 23.67 25 PHE C C 1
ATOM 3010 O O . PHE B 1 25 ? -10.021 29.033 -44.287 1.00 21.72 25 PHE C O 1
ATOM 3018 N N . LYS B 1 26 ? -10.700 31.097 -43.700 1.00 22.23 26 LYS C N 1
ATOM 3019 C CA . LYS B 1 26 ? -11.849 31.078 -44.599 1.00 23.37 26 LYS C CA 1
ATOM 3020 C C . LYS B 1 26 ? -11.413 30.871 -46.047 1.00 24.96 26 LYS C C 1
ATOM 3021 O O . LYS B 1 26 ? -12.042 30.110 -46.799 1.00 24.91 26 LYS C O 1
ATOM 3027 N N . ALA B 1 27 ? -10.322 31.527 -46.432 1.00 20.94 27 ALA C N 1
ATOM 3028 C CA . ALA B 1 27 ? -9.819 31.419 -47.801 1.00 24.27 27 ALA C CA 1
ATOM 3029 C C . ALA B 1 27 ? -9.292 30.014 -48.101 1.00 28.77 27 ALA C C 1
ATOM 3030 O O . ALA B 1 27 ? -9.232 29.599 -49.260 1.00 25.39 27 ALA C O 1
ATOM 3032 N N . SER B 1 28 ? -8.908 29.290 -47.057 1.00 21.69 28 SER C N 1
ATOM 3033 C CA . SER B 1 28 ? -8.241 28.001 -47.228 1.00 25.50 28 SER C CA 1
ATOM 3034 C C . SER B 1 28 ? -9.214 26.830 -47.332 1.00 28.40 28 SER C C 1
ATOM 3035 O O . SER B 1 28 ? -8.797 25.708 -47.598 1.00 23.23 28 SER C O 1
ATOM 3038 N N . LEU B 1 29 ? -10.505 27.077 -47.119 1.00 20.48 29 LEU C N 1
ATOM 3039 C CA . LEU B 1 29 ? -11.453 25.971 -47.011 1.00 22.60 29 LEU C CA 1
ATOM 3040 C C . LEU B 1 29 ? -11.668 25.303 -48.356 1.00 24.90 29 LEU C C 1
ATOM 3041 O O . LEU B 1 29 ? -11.521 25.932 -49.408 1.00 24.10 29 LEU C O 1
ATOM 3046 N N . GLN B 1 30 ? -12.013 24.018 -48.304 1.00 22.52 30 GLN C N 1
ATOM 3047 C CA . GLN B 1 30 ? -12.160 23.183 -49.493 1.00 26.81 30 GLN C CA 1
ATOM 3048 C C . GLN B 1 30 ? -13.124 23.778 -50.522 1.00 33.48 30 GLN C C 1
ATOM 3049 O O . GLN B 1 30 ? -12.839 23.778 -51.719 1.00 34.33 30 GLN C O 1
ATOM 3055 N N . SER B 1 31 ? -14.254 24.292 -50.045 1.00 34.82 31 SER C N 1
ATOM 3056 C CA . SER B 1 31 ? -15.266 24.893 -50.911 1.00 39.27 31 SER C CA 1
ATOM 3057 C C . SER B 1 31 ? -15.807 26.177 -50.292 1.00 39.54 31 SER C C 1
ATOM 3058 O O . SER B 1 31 ? -15.775 26.344 -49.074 1.00 32.52 31 SER C O 1
ATOM 3061 N N . PRO B 1 32 ? -16.310 27.099 -51.128 1.00 44.46 32 PRO C N 1
ATOM 3062 C CA . PRO B 1 32 ? -16.859 28.347 -50.583 1.00 45.12 32 PRO C CA 1
ATOM 3063 C C . PRO B 1 32 ? -18.152 28.131 -49.798 1.00 30.96 32 PRO C C 1
ATOM 3064 O O . PRO B 1 32 ? -18.544 29.004 -49.035 1.00 37.29 32 PRO C O 1
ATOM 3068 N N . ALA B 1 33 ? -18.800 26.985 -49.981 1.00 34.09 33 ALA C N 1
ATOM 3069 C CA . ALA B 1 33 ? -19.982 26.656 -49.192 1.00 34.30 33 ALA C CA 1
ATOM 3070 C C . ALA B 1 33 ? -19.617 26.212 -47.773 1.00 34.35 33 ALA C C 1
ATOM 3071 O O . ALA B 1 33 ? -20.471 26.191 -46.883 1.00 32.03 33 ALA C O 1
ATOM 3073 N N . CYS B 1 34 ? -18.359 25.839 -47.560 1.00 26.20 34 CYS C N 1
ATOM 3074 C CA . CYS B 1 34 ? -17.939 25.371 -46.239 1.00 22.52 34 CYS C CA 1
ATOM 3075 C C . CYS B 1 34 ? -17.927 26.524 -45.238 1.00 21.56 34 CYS C C 1
ATOM 3076 O O . CYS B 1 34 ? -17.352 27.584 -45.505 1.00 24.16 34 CYS C O 1
ATOM 3079 N N . ARG B 1 35 ? -18.540 26.308 -44.078 1.00 21.87 35 ARG C N 1
ATOM 3080 C CA . ARG B 1 35 ? -18.637 27.352 -43.064 1.00 20.76 35 ARG C CA 1
ATOM 3081 C C . ARG B 1 35 ? -17.423 27.367 -42.149 1.00 19.01 35 ARG C C 1
ATOM 3082 O O . ARG B 1 35 ? -16.898 26.318 -41.791 1.00 20.36 35 ARG C O 1
ATOM 3090 N N . LEU B 1 36 ? -16.990 28.561 -41.753 1.00 19.48 36 LEU C N 1
ATOM 3091 C CA . LEU B 1 36 ? -15.955 28.665 -40.732 1.00 17.83 36 LEU C CA 1
ATOM 3092 C C . LEU B 1 36 ? -16.588 28.928 -39.375 1.00 18.04 36 LEU C C 1
ATOM 3093 O O . LEU B 1 36 ? -17.179 29.995 -39.165 1.00 21.79 36 LEU C O 1
ATOM 3098 N N . MET B 1 37 ? -16.498 27.955 -38.468 1.00 16.58 37 MET C N 1
ATOM 3099 C CA . MET B 1 37 ? -16.865 28.213 -37.079 1.00 15.96 37 MET C CA 1
ATOM 3100 C C . MET B 1 37 ? -15.643 28.695 -36.305 1.00 20.60 37 MET C C 1
ATOM 3101 O O . MET B 1 37 ? -14.611 28.028 -36.297 1.00 20.65 37 MET C O 1
ATOM 3106 N N . ALA B 1 38 ? -15.753 29.862 -35.672 1.00 16.16 38 ALA C N 1
ATOM 3107 C CA . ALA B 1 38 ? -14.697 30.347 -34.781 1.00 15.82 38 ALA C CA 1
ATOM 3108 C C . ALA B 1 38 ? -14.966 29.811 -33.388 1.00 17.62 38 ALA C C 1
ATOM 3109 O O . ALA B 1 38 ? -16.025 30.060 -32.820 1.00 19.70 38 ALA C O 1
ATOM 3111 N N . VAL B 1 39 ? -14.019 29.052 -32.847 1.00 16.86 39 VAL C N 1
ATOM 3112 C CA . VAL B 1 39 ? -14.223 28.461 -31.532 1.00 17.92 39 VAL C CA 1
ATOM 3113 C C . VAL B 1 39 ? -13.651 29.406 -30.485 1.00 17.76 39 VAL C C 1
ATOM 3114 O O . VAL B 1 39 ? -12.457 29.709 -30.481 1.00 18.37 39 VAL C O 1
ATOM 3118 N N . VAL B 1 40 ? -14.536 29.915 -29.634 1.00 17.36 40 VAL C N 1
ATOM 3119 C CA . VAL B 1 40 ? -14.174 30.966 -28.692 1.00 17.10 40 VAL C CA 1
ATOM 3120 C C . VAL B 1 40 ? -14.512 30.565 -27.254 1.00 19.00 40 VAL C C 1
ATOM 3121 O O . VAL B 1 40 ? -14.723 31.423 -26.396 1.00 20.42 40 VAL C O 1
ATOM 3125 N N . LYS B 1 41 ? -14.513 29.276 -26.995 1.00 19.54 41 LYS C N 1
ATOM 3126 C CA . LYS B 1 41 ? -14.626 28.763 -25.660 1.00 20.01 41 LYS C CA 1
ATOM 3127 C C . LYS B 1 41 ? -13.473 29.188 -24.787 1.00 20.03 41 LYS C C 1
ATOM 3128 O O . LYS B 1 41 ? -12.523 29.670 -25.260 1.00 17.69 41 LYS C O 1
ATOM 3134 N N . GLY B 1 42 ? -13.615 28.999 -23.493 1.00 18.49 42 GLY C N 1
ATOM 3135 C CA . GLY B 1 42 ? -12.606 29.434 -22.574 1.00 20.90 42 GLY C CA 1
ATOM 3136 C C . GLY B 1 42 ? -12.287 30.910 -22.665 1.00 21.48 42 GLY C C 1
ATOM 3137 O O . GLY B 1 42 ? -11.161 31.310 -22.631 1.00 20.71 42 GLY C O 1
ATOM 3138 N N . ASP B 1 43 ? -13.329 31.696 -22.758 1.00 17.54 43 ASP C N 1
ATOM 3139 C CA . ASP B 1 43 ? -13.195 33.143 -22.875 1.00 19.06 43 ASP C CA 1
ATOM 3140 C C . ASP B 1 43 ? -12.287 33.519 -24.048 1.00 19.46 43 ASP C C 1
ATOM 3141 O O . ASP B 1 43 ? -11.334 34.293 -23.897 1.00 16.69 43 ASP C O 1
ATOM 3146 N N . GLY B 1 44 ? -12.582 32.958 -25.220 1.00 17.18 44 GLY C N 1
ATOM 3147 C CA . GLY B 1 44 ? -11.730 33.151 -26.382 1.00 15.68 44 GLY C CA 1
ATOM 3148 C C . GLY B 1 44 ? -10.304 32.671 -26.149 1.00 16.43 44 GLY C C 1
ATOM 3149 O O . GLY B 1 44 ? -9.346 33.359 -26.524 1.00 16.62 44 GLY C O 1
ATOM 3150 N N . TYR B 1 45 ? -10.163 31.490 -25.549 1.00 16.01 45 TYR C N 1
ATOM 3151 C CA . TYR B 1 45 ? -8.849 30.917 -25.253 1.00 18.33 45 TYR C CA 1
ATOM 3152 C C . TYR B 1 45 ? -7.995 31.934 -24.496 1.00 17.24 45 TYR C C 1
ATOM 3153 O O . TYR B 1 45 ? -6.817 32.126 -24.800 1.00 17.59 45 TYR C O 1
ATOM 3162 N N . GLY B 1 46 ? -8.611 32.602 -23.528 1.00 18.06 46 GLY C N 1
ATOM 3163 C CA . GLY B 1 46 ? -7.913 33.586 -22.717 1.00 19.07 46 GLY C CA 1
ATOM 3164 C C . GLY B 1 46 ? -7.700 34.948 -23.365 1.00 20.04 46 GLY C C 1
ATOM 3165 O O . GLY B 1 46 ? -7.092 35.827 -22.743 1.00 19.71 46 GLY C O 1
ATOM 3166 N N . HIS B 1 47 ? -8.180 35.134 -24.600 1.00 16.31 47 HIS C N 1
ATOM 3167 C CA . HIS B 1 47 ? -8.012 36.409 -25.301 1.00 19.86 47 HIS C CA 1
ATOM 3168 C C . HIS B 1 47 ? -9.179 37.352 -25.063 1.00 21.76 47 HIS C C 1
ATOM 3169 O O . HIS B 1 47 ? -9.074 38.552 -25.331 1.00 20.72 47 HIS C O 1
ATOM 3176 N N . GLY B 1 48 ? -10.295 36.802 -24.584 1.00 19.09 48 GLY C N 1
ATOM 3177 C CA . GLY B 1 48 ? -11.540 37.551 -24.478 1.00 18.87 48 GLY C CA 1
ATOM 3178 C C . GLY B 1 48 ? -12.556 37.051 -25.493 1.00 19.39 48 GLY C C 1
ATOM 3179 O O . GLY B 1 48 ? -12.369 37.206 -26.703 1.00 20.65 48 GLY C O 1
ATOM 3180 N N . ALA B 1 49 ? -13.638 36.457 -24.999 1.00 19.75 49 ALA C N 1
ATOM 3181 C CA . ALA B 1 49 ? -14.635 35.829 -25.865 1.00 23.07 49 ALA C CA 1
ATOM 3182 C C . ALA B 1 49 ? -15.281 36.822 -26.826 1.00 20.47 49 ALA C C 1
ATOM 3183 O O . ALA B 1 49 ? -15.431 36.543 -28.024 1.00 19.49 49 ALA C O 1
ATOM 3185 N N . VAL B 1 50 ? -15.674 37.977 -26.300 1.00 20.62 50 VAL C N 1
ATOM 3186 C CA . VAL B 1 50 ? -16.396 38.944 -27.125 1.00 22.04 50 VAL C CA 1
ATOM 3187 C C . VAL B 1 50 ? -15.472 39.522 -28.190 1.00 21.30 50 VAL C C 1
ATOM 3188 O O . VAL B 1 50 ? -15.861 39.659 -29.357 1.00 22.00 50 VAL C O 1
ATOM 3192 N N . ALA B 1 51 ? -14.244 39.836 -27.786 1.00 19.86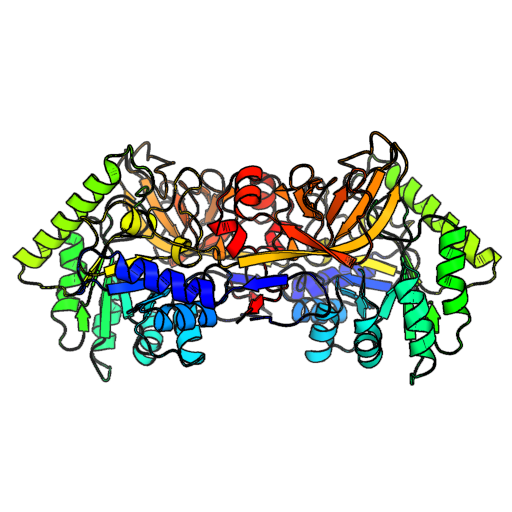 51 ALA C N 1
ATOM 3193 C CA . ALA B 1 51 ? -13.253 40.375 -28.711 1.00 23.10 51 ALA C CA 1
ATOM 3194 C C . ALA B 1 51 ? -12.908 39.367 -29.797 1.00 23.02 51 ALA C C 1
ATOM 3195 O O . ALA B 1 51 ? -12.822 39.718 -30.977 1.00 21.73 51 ALA C O 1
ATOM 3197 N N . ALA B 1 52 ? -12.690 38.118 -29.398 1.00 22.64 52 ALA C N 1
ATOM 3198 C CA . ALA B 1 52 ? -12.345 37.079 -30.360 1.00 22.27 52 ALA C CA 1
ATOM 3199 C C . ALA B 1 52 ? -13.504 36.809 -31.322 1.00 21.95 52 ALA C C 1
ATOM 3200 O O . ALA B 1 52 ? -13.299 36.680 -32.525 1.00 21.61 52 ALA C O 1
ATOM 3202 N N . ALA B 1 53 ? -14.718 36.711 -30.785 1.00 19.49 53 ALA C N 1
ATOM 3203 C CA . ALA B 1 53 ? -15.887 36.471 -31.629 1.00 20.81 53 ALA C CA 1
ATOM 3204 C C . ALA B 1 53 ? -16.106 37.611 -32.617 1.00 21.32 53 ALA C C 1
ATOM 3205 O O . ALA B 1 53 ? -16.327 37.370 -33.798 1.00 21.20 53 ALA C O 1
ATOM 3207 N N . SER B 1 54 ? -16.056 38.851 -32.129 1.00 20.13 54 SER C N 1
ATOM 3208 C CA . SER B 1 54 ? -16.284 40.009 -32.990 1.00 22.93 54 SER C CA 1
ATOM 3209 C C . SER B 1 54 ? -15.268 40.057 -34.123 1.00 22.95 54 SER C C 1
ATOM 3210 O O . SER B 1 54 ? -15.614 40.302 -35.289 1.00 23.59 54 SER C O 1
ATOM 3213 N N . SER B 1 55 ? -14.008 39.830 -33.768 1.00 22.42 55 SER C N 1
ATOM 3214 C CA . SER B 1 55 ? -12.924 39.889 -34.742 1.00 20.85 55 SER C CA 1
ATOM 3215 C C . SER B 1 55 ? -13.054 38.790 -35.779 1.00 21.92 55 SER C C 1
ATOM 3216 O O . SER B 1 55 ? -12.851 39.018 -36.973 1.00 22.86 55 SER C O 1
ATOM 3219 N N . ALA B 1 56 ? -13.372 37.589 -35.310 1.00 21.45 56 ALA C N 1
ATOM 3220 C CA . ALA B 1 56 ? -13.494 36.448 -36.198 1.00 23.51 56 ALA C CA 1
ATOM 3221 C C . ALA B 1 56 ? -14.646 36.626 -37.184 1.00 21.87 56 ALA C C 1
ATOM 3222 O O . ALA B 1 56 ? -14.504 36.314 -38.366 1.00 22.72 56 ALA C O 1
ATOM 3224 N N . LEU B 1 57 ? -15.786 37.114 -36.698 1.00 22.17 57 LEU C N 1
ATOM 3225 C CA . LEU B 1 57 ? -16.922 37.408 -37.583 1.00 20.35 57 LEU C CA 1
ATOM 3226 C C . LEU B 1 57 ? -16.531 38.455 -38.619 1.00 22.69 57 LEU C C 1
ATOM 3227 O O . LEU B 1 57 ? -16.874 38.339 -39.804 1.00 23.46 57 LEU C O 1
ATOM 3232 N N . ASN B 1 58 ? -15.799 39.473 -38.181 1.00 23.86 58 ASN C N 1
ATOM 3233 C CA . ASN B 1 58 ? -15.369 40.523 -39.110 1.00 22.85 58 ASN C CA 1
ATOM 3234 C C . ASN B 1 58 ? -14.435 39.978 -40.171 1.00 26.89 58 ASN C C 1
ATOM 3235 O O . ASN B 1 58 ? -14.354 40.527 -41.265 1.00 28.78 58 ASN C O 1
ATOM 3240 N N . GLY B 1 59 ? -13.742 38.889 -39.846 1.00 23.15 59 GLY C N 1
ATOM 3241 C CA . GLY B 1 59 ? -12.841 38.246 -40.784 1.00 21.78 59 GLY C CA 1
ATOM 3242 C C . GLY B 1 59 ? -13.486 37.157 -41.623 1.00 27.44 59 GLY C C 1
ATOM 3243 O O . GLY B 1 59 ? -12.827 36.553 -42.463 1.00 27.98 59 GLY C O 1
ATOM 3244 N N . GLY B 1 60 ? -14.768 36.889 -41.396 1.00 24.57 60 GLY C N 1
ATOM 3245 C CA . GLY B 1 60 ? -15.485 3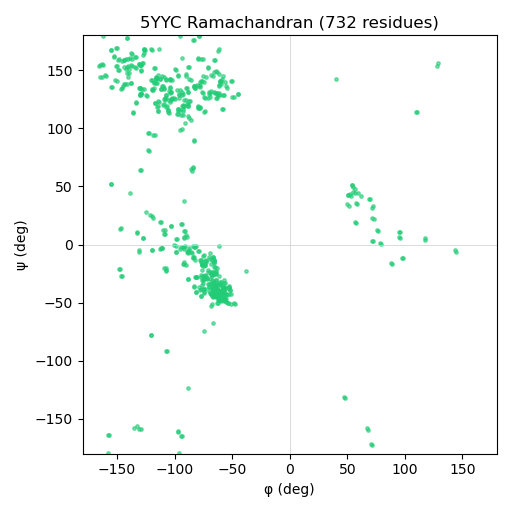5.967 -42.249 1.00 25.17 60 GLY C CA 1
ATOM 3246 C C . GLY B 1 60 ? -16.033 34.710 -41.600 1.00 30.39 60 GLY C C 1
ATOM 3247 O O . GLY B 1 60 ? -16.561 33.852 -42.301 1.00 26.17 60 GLY C O 1
ATOM 3248 N N . ALA B 1 61 ? -15.925 34.587 -40.278 1.00 24.06 61 ALA C N 1
ATOM 3249 C CA . ALA B 1 61 ? -16.511 33.428 -39.593 1.00 21.41 61 ALA C CA 1
ATOM 3250 C C . ALA B 1 61 ? -18.031 33.440 -39.766 1.00 24.96 61 ALA C C 1
ATOM 3251 O O . ALA B 1 61 ? -18.644 34.509 -39.887 1.00 22.29 61 ALA C O 1
ATOM 3253 N N . ASP B 1 62 ? -18.618 32.245 -39.809 1.00 20.03 62 ASP C N 1
ATOM 3254 C CA . ASP B 1 62 ? -20.034 32.048 -40.093 1.00 22.34 62 ASP C CA 1
ATOM 3255 C C . ASP B 1 62 ? -20.798 31.592 -38.850 1.00 20.34 62 ASP C C 1
ATOM 3256 O O . ASP B 1 62 ? -22.023 31.688 -38.792 1.00 25.26 62 ASP C O 1
ATOM 3261 N N . TYR B 1 63 ? -20.072 31.055 -37.876 1.00 19.51 63 TYR C N 1
ATOM 3262 C CA . TYR B 1 63 ? -20.693 30.413 -36.714 1.00 21.28 63 TYR C CA 1
ATOM 3263 C C . TYR B 1 63 ? -19.716 30.588 -35.563 1.00 17.79 63 TYR C C 1
ATOM 3264 O O . TYR B 1 63 ? -18.501 30.699 -35.782 1.00 19.88 63 TYR C O 1
ATOM 3273 N N . LEU B 1 64 ? -20.224 30.600 -34.337 1.00 17.10 64 LEU C N 1
ATOM 3274 C CA . LEU B 1 64 ? -19.351 30.614 -33.166 1.00 16.84 64 LEU C CA 1
ATOM 3275 C C . LEU B 1 64 ? -19.545 29.329 -32.366 1.00 19.30 64 LEU C C 1
ATOM 3276 O O . LEU B 1 64 ? -20.673 28.821 -32.264 1.00 19.48 64 LEU C O 1
ATOM 3281 N N . GLY B 1 65 ? -18.455 28.820 -31.796 1.00 16.98 65 GLY C N 1
ATOM 3282 C CA . GLY B 1 65 ? -18.534 27.684 -30.897 1.00 16.20 65 GLY C CA 1
ATOM 3283 C C . GLY B 1 65 ? -18.069 28.011 -29.491 1.00 17.42 65 GLY C C 1
ATOM 3284 O O . GLY B 1 65 ? -17.029 28.651 -29.296 1.00 17.73 65 GLY C O 1
ATOM 3285 N N . VAL B 1 66 ? -18.846 27.575 -28.501 1.00 18.42 66 VAL C N 1
ATOM 3286 C CA . VAL B 1 66 ? -18.436 27.702 -27.108 1.00 16.49 66 VAL C CA 1
ATOM 3287 C C . VAL B 1 66 ? -18.517 26.342 -26.430 1.00 17.74 66 VAL C C 1
ATOM 3288 O O . VAL B 1 66 ? -19.098 25.394 -26.981 1.00 18.45 66 VAL C O 1
ATOM 3292 N N . ALA B 1 67 ? -17.942 26.245 -25.234 1.00 16.06 67 ALA C N 1
ATOM 3293 C CA . ALA B 1 67 ? -17.952 24.984 -24.487 1.00 16.83 67 ALA C CA 1
ATOM 3294 C C . ALA B 1 67 ? -19.253 24.740 -23.733 1.00 20.15 67 ALA C C 1
ATOM 3295 O O . ALA B 1 67 ? -19.741 23.602 -23.657 1.00 19.19 67 ALA C O 1
ATOM 3297 N N . ILE B 1 68 ? -19.786 25.803 -23.137 1.00 18.89 68 ILE C N 1
ATOM 3298 C CA . ILE B 1 68 ? -20.914 25.678 -22.219 1.00 16.48 68 ILE C CA 1
ATOM 3299 C C . ILE B 1 68 ? -21.909 26.813 -22.414 1.00 15.12 68 ILE C C 1
ATOM 3300 O O . ILE B 1 68 ? -21.582 27.850 -22.988 1.00 18.55 68 ILE C O 1
ATOM 3305 N N . LEU B 1 69 ? -23.136 26.600 -21.953 1.00 15.66 69 LEU C N 1
ATOM 3306 C CA . LEU B 1 69 ? -24.194 27.588 -22.131 1.00 15.03 69 LEU C CA 1
ATOM 3307 C C . LEU B 1 69 ? -23.837 28.948 -21.517 1.00 17.61 69 LEU C C 1
ATOM 3308 O O . LEU B 1 69 ? -24.193 29.986 -22.086 1.00 18.30 69 LEU C O 1
ATOM 3313 N N . ASP B 1 70 ? -23.146 28.954 -20.369 1.00 17.49 70 ASP C N 1
ATOM 3314 C CA . ASP B 1 70 ? -22.758 30.222 -19.732 1.00 17.90 70 ASP C CA 1
ATOM 3315 C C . ASP B 1 70 ? -22.063 31.114 -20.737 1.00 19.90 70 ASP C C 1
ATOM 3316 O O . ASP B 1 70 ? -22.279 32.321 -20.766 1.00 18.50 70 ASP C O 1
ATOM 3321 N N . GLU B 1 71 ? -21.184 30.509 -21.529 1.00 19.02 71 GLU C N 1
ATOM 3322 C CA . GLU B 1 71 ? -20.378 31.264 -22.488 1.00 18.00 71 GLU C CA 1
ATOM 3323 C C . GLU B 1 71 ? -21.233 31.803 -23.628 1.00 20.48 71 GLU C C 1
ATOM 3324 O O . GLU B 1 71 ? -21.000 32.907 -24.123 1.00 18.36 71 GLU C O 1
ATOM 3330 N N . ALA B 1 72 ? -22.223 31.027 -24.047 1.00 17.11 72 ALA C N 1
ATOM 3331 C CA . ALA B 1 72 ? -23.135 31.479 -25.089 1.00 19.79 72 ALA C CA 1
ATOM 3332 C C . ALA B 1 72 ? -23.982 32.662 -24.603 1.00 22.67 72 ALA C C 1
ATOM 3333 O O . ALA B 1 72 ? -24.212 33.625 -25.331 1.00 19.60 72 ALA C O 1
ATOM 3335 N N . ILE B 1 73 ? -24.458 32.574 -23.369 1.00 19.60 73 ILE C N 1
ATOM 3336 C CA . ILE B 1 73 ? -25.255 33.648 -22.791 1.00 19.91 73 ILE C CA 1
ATOM 3337 C C . ILE B 1 73 ? -24.418 34.926 -22.673 1.00 20.48 73 ILE C C 1
ATOM 3338 O O . ILE B 1 73 ? -24.905 36.027 -22.950 1.00 21.47 73 ILE C O 1
ATOM 3343 N N . GLU B 1 74 ? -23.155 34.778 -22.287 1.00 21.25 74 GLU C N 1
ATOM 3344 C CA . GLU B 1 74 ? -22.261 35.931 -22.200 1.00 23.50 74 GLU C CA 1
ATOM 3345 C C . GLU B 1 74 ? -22.147 36.659 -23.539 1.00 25.12 74 GLU C C 1
ATOM 3346 O O . GLU B 1 74 ? -22.192 37.895 -23.590 1.00 22.62 74 GLU C O 1
ATOM 3352 N N . LEU B 1 75 ? -21.986 35.895 -24.616 1.00 19.66 75 LEU C N 1
ATOM 3353 C CA . LEU B 1 75 ? -21.897 36.491 -25.950 1.00 18.11 75 LEU C CA 1
ATOM 3354 C C . LEU B 1 75 ? -23.187 37.212 -26.321 1.00 22.89 75 LEU C C 1
ATOM 3355 O O . LEU B 1 75 ? -23.150 38.326 -26.838 1.00 21.37 75 LEU C O 1
ATOM 3360 N N . ARG B 1 76 ? -24.327 36.583 -26.049 1.00 21.46 76 ARG C N 1
ATOM 3361 C CA . ARG B 1 76 ? -25.615 37.202 -26.357 1.00 22.56 76 ARG C CA 1
ATOM 3362 C C . ARG B 1 76 ? -25.825 38.482 -25.541 1.00 23.27 76 ARG C C 1
ATOM 3363 O O . ARG B 1 76 ? -26.369 39.473 -26.049 1.00 24.38 76 ARG C O 1
ATOM 3371 N N . ASP B 1 77 ? -25.399 38.466 -24.281 1.00 20.92 77 ASP C N 1
ATOM 3372 C CA . ASP B 1 77 ? -25.573 39.644 -23.428 1.00 24.72 77 ASP C CA 1
ATOM 3373 C C . ASP B 1 77 ? -24.699 40.815 -23.888 1.00 29.04 77 ASP C C 1
ATOM 3374 O O . ASP B 1 77 ? -25.023 41.975 -23.635 1.00 25.53 77 ASP C O 1
ATOM 3379 N N . ALA B 1 78 ? -23.590 40.505 -24.552 1.00 25.23 78 ALA C N 1
ATOM 3380 C CA . ALA B 1 78 ? -22.709 41.531 -25.106 1.00 24.11 78 ALA C CA 1
ATOM 3381 C C . ALA B 1 78 ? -23.186 42.014 -26.470 1.00 27.92 78 ALA C C 1
ATOM 3382 O O . ALA B 1 78 ? -22.563 42.884 -27.083 1.00 30.54 78 ALA C O 1
ATOM 3384 N N . GLY B 1 79 ? -24.279 41.440 -26.955 1.00 24.22 79 GLY C N 1
ATOM 3385 C CA . GLY B 1 79 ? -24.887 41.899 -28.190 1.00 24.80 79 GLY C CA 1
ATOM 3386 C C . GLY B 1 79 ? -24.461 41.148 -29.437 1.00 27.38 79 GLY C C 1
ATOM 3387 O O . GLY B 1 79 ? -24.756 41.578 -30.549 1.00 26.52 79 GLY C O 1
ATOM 3388 N N . VAL B 1 80 ? -23.766 40.027 -29.259 1.00 25.37 80 VAL C N 1
ATOM 3389 C CA . VAL B 1 80 ? -23.403 39.171 -30.390 1.00 25.27 80 VAL C CA 1
ATOM 3390 C C . VAL B 1 80 ? -24.629 38.416 -30.881 1.00 25.00 80 VAL C C 1
ATOM 3391 O O . VAL B 1 80 ? -25.305 37.746 -30.103 1.00 29.03 80 VAL C O 1
ATOM 3395 N N . GLU B 1 81 ? -24.920 38.529 -32.171 1.00 21.30 81 GLU C N 1
ATOM 3396 C CA . GLU B 1 81 ? -26.149 37.976 -32.726 1.00 24.56 81 GLU C CA 1
ATOM 3397 C C . GLU B 1 81 ? -25.893 36.803 -33.668 1.00 24.22 81 GLU C C 1
ATOM 3398 O O . GLU B 1 81 ? -26.831 36.195 -34.173 1.00 24.72 81 GLU C O 1
ATOM 3404 N N . ALA B 1 82 ? -24.621 36.485 -33.896 1.00 24.60 82 ALA C N 1
ATOM 3405 C CA . ALA B 1 82 ? -24.246 35.393 -34.798 1.00 24.39 82 ALA C CA 1
ATOM 3406 C C . ALA B 1 82 ? -24.697 34.037 -34.238 1.00 21.79 82 ALA C C 1
ATOM 3407 O O . ALA B 1 82 ? -24.926 33.913 -33.036 1.00 22.70 82 ALA C O 1
ATOM 3409 N N . PRO B 1 83 ? -24.823 33.017 -35.103 1.00 22.42 83 PRO C N 1
ATOM 3410 C CA . PRO B 1 83 ? -25.157 31.694 -34.561 1.00 19.28 83 PRO C CA 1
ATOM 3411 C C . PRO B 1 83 ? -24.097 31.214 -33.584 1.00 19.27 83 PRO C C 1
ATOM 3412 O O . PRO B 1 83 ? -22.906 31.447 -33.810 1.00 19.81 83 PRO C O 1
ATOM 3416 N N . ILE B 1 84 ? -24.538 30.578 -32.501 1.00 17.66 84 ILE C N 1
ATOM 3417 C CA . ILE B 1 84 ? -23.640 30.032 -31.483 1.00 16.80 84 ILE C CA 1
ATOM 3418 C C . ILE B 1 84 ? -24.024 28.590 -31.212 1.00 19.35 84 ILE C C 1
ATOM 3419 O O . ILE B 1 84 ? -25.200 28.295 -30.962 1.00 21.33 84 ILE C O 1
ATOM 3424 N N . LEU B 1 85 ? -23.043 27.696 -31.279 1.00 18.79 85 LEU C N 1
ATOM 3425 C CA . LEU B 1 85 ? -23.238 26.303 -30.895 1.00 19.67 85 LEU C CA 1
ATOM 3426 C C . LEU B 1 85 ? -22.534 26.016 -29.579 1.00 19.63 85 LEU C C 1
ATOM 3427 O O . LEU B 1 85 ? -21.342 26.279 -29.448 1.00 18.17 85 LEU C O 1
ATOM 3432 N N . VAL B 1 86 ? -23.272 25.483 -28.607 1.00 17.54 86 VAL C N 1
ATOM 3433 C CA . VAL B 1 86 ? -22.642 24.923 -27.416 1.00 17.15 86 VAL C CA 1
ATOM 3434 C C . VAL B 1 86 ? -22.138 23.538 -27.793 1.00 17.32 86 VAL C C 1
ATOM 3435 O O . VAL B 1 86 ? -22.934 22.677 -28.188 1.00 17.54 86 VAL C O 1
ATOM 3439 N N . LEU B 1 87 ? -20.823 23.334 -27.699 1.00 16.24 87 LEU C N 1
ATOM 3440 C CA . LEU B 1 87 ? -20.180 22.101 -28.166 1.00 15.78 87 LEU C CA 1
ATOM 3441 C C . LEU B 1 87 ? -20.260 20.964 -27.173 1.00 18.63 87 LEU C C 1
ATOM 3442 O O . LEU B 1 87 ? -20.206 19.793 -27.553 1.00 18.67 87 LEU C O 1
ATOM 3447 N N . GLY B 1 88 ? -20.333 21.315 -25.895 1.00 17.42 88 GLY C N 1
ATOM 3448 C CA . GLY B 1 88 ? -20.407 20.324 -24.840 1.00 17.52 88 GLY C CA 1
ATOM 3449 C C . GLY B 1 88 ? -21.834 20.058 -24.385 1.00 18.72 88 GLY C C 1
ATOM 3450 O O . GLY B 1 88 ? -22.811 20.362 -25.071 1.00 18.35 88 GLY C O 1
ATOM 3451 N N . TYR B 1 89 ? -21.950 19.481 -23.198 1.00 17.30 89 TYR C N 1
ATOM 3452 C CA . TYR B 1 89 ? -23.248 19.098 -22.645 1.00 19.13 89 TYR C CA 1
ATOM 3453 C C . TYR B 1 89 ? -24.042 20.300 -22.146 1.00 19.38 89 TYR C C 1
ATOM 3454 O O . TYR B 1 89 ? -23.476 21.217 -21.555 1.00 19.39 89 TYR C O 1
ATOM 3463 N N . THR B 1 90 ? -25.348 20.288 -22.395 1.00 17.81 90 THR C N 1
ATOM 3464 C CA . THR B 1 90 ? -26.277 21.233 -21.772 1.00 16.22 90 THR C CA 1
ATOM 3465 C C . THR B 1 90 ? -27.351 20.415 -21.084 1.00 20.31 90 THR C C 1
ATOM 3466 O O . THR B 1 90 ? -27.949 19.543 -21.707 1.00 20.98 90 THR C O 1
ATOM 3470 N N . SER B 1 91 ? -27.600 20.693 -19.809 1.00 18.27 91 SER C N 1
ATOM 3471 C CA . SER B 1 91 ? -28.506 19.862 -19.024 1.00 19.12 91 SER C CA 1
ATOM 3472 C C . SER B 1 91 ? -29.970 20.198 -19.294 1.00 22.57 91 SER C C 1
ATOM 3473 O O . SER B 1 91 ? -30.272 21.282 -19.779 1.00 21.16 91 SER C O 1
ATOM 3476 N N . PRO B 1 92 ? -30.882 19.259 -18.986 1.00 19.73 92 PRO C N 1
ATOM 3477 C CA . PRO B 1 92 ? -32.306 19.523 -19.220 1.00 19.53 92 PRO C CA 1
ATOM 3478 C C . PRO B 1 92 ? -32.821 20.820 -18.600 1.00 20.56 92 PRO C C 1
ATOM 3479 O O . PRO B 1 92 ? -33.655 21.477 -19.233 1.00 20.96 92 PRO C O 1
ATOM 3483 N N . HIS B 1 93 ? -32.343 21.200 -17.416 1.00 18.22 93 HIS C N 1
ATOM 3484 C CA . HIS B 1 93 ? -32.926 22.358 -16.729 1.00 18.00 93 HIS C CA 1
ATOM 3485 C C . HIS B 1 93 ? -32.520 23.678 -17.407 1.00 22.54 93 HIS C C 1
ATOM 3486 O O . HIS B 1 93 ? -33.114 24.726 -17.141 1.00 23.07 93 HIS C O 1
ATOM 3493 N N . ALA B 1 94 ? -31.527 23.613 -18.288 1.00 17.83 94 ALA C N 1
ATOM 3494 C CA . ALA B 1 94 ? -30.981 24.806 -18.948 1.00 19.56 94 ALA C CA 1
ATOM 3495 C C . ALA B 1 94 ? -31.541 25.029 -20.354 1.00 24.45 94 ALA C C 1
ATOM 3496 O O . ALA B 1 94 ? -31.243 26.047 -20.989 1.00 20.93 94 ALA C O 1
ATOM 3498 N N . LEU B 1 95 ? -32.329 24.077 -20.851 1.00 18.51 95 LEU C N 1
ATOM 3499 C CA . LEU B 1 95 ? -32.732 24.105 -22.255 1.00 19.72 95 LEU C CA 1
ATOM 3500 C C . LEU B 1 95 ? -33.604 25.315 -22.605 1.00 23.35 95 LEU C C 1
ATOM 3501 O O . LEU B 1 95 ? -33.413 25.945 -23.648 1.00 25.20 95 LEU C O 1
ATOM 3506 N N . ARG B 1 96 ? -34.561 25.636 -21.744 1.00 19.82 96 ARG C N 1
ATOM 3507 C CA . ARG B 1 96 ? -35.462 26.758 -22.027 1.00 22.74 96 ARG C CA 1
ATOM 3508 C C . ARG B 1 96 ? -34.694 28.078 -22.120 1.00 23.38 96 ARG C C 1
ATOM 3509 O O . ARG B 1 96 ? -34.957 28.893 -23.011 1.00 23.80 96 ARG C O 1
ATOM 3517 N N . GLU B 1 97 ? -33.737 28.283 -21.218 1.00 21.16 97 GLU C N 1
ATOM 3518 C CA . GLU B 1 97 ? -32.895 29.479 -21.282 1.00 23.84 97 GLU C CA 1
ATOM 3519 C C . GLU B 1 97 ? -32.114 29.533 -22.602 1.00 23.51 97 GLU C C 1
ATOM 3520 O O . GLU B 1 97 ? -32.023 30.583 -23.241 1.00 24.47 97 GLU C O 1
ATOM 3526 N N . ALA B 1 98 ? -31.541 28.403 -23.005 1.00 21.62 98 ALA C N 1
ATOM 3527 C CA . ALA B 1 98 ? -30.776 28.350 -24.239 1.00 21.56 98 ALA C CA 1
ATOM 3528 C C . ALA B 1 98 ? -31.653 28.675 -25.446 1.00 22.71 98 ALA C C 1
ATOM 3529 O O . ALA B 1 98 ? -31.249 29.429 -26.334 1.00 23.64 98 ALA C O 1
ATOM 3531 N N . ILE B 1 99 ? -32.850 28.102 -25.495 1.00 21.85 99 ILE C N 1
ATOM 3532 C CA . ILE B 1 99 ? -33.671 28.299 -26.687 1.00 22.69 99 ILE C CA 1
ATOM 3533 C C . ILE B 1 99 ? -34.200 29.733 -26.709 1.00 24.25 99 ILE C C 1
ATOM 3534 O O . ILE B 1 99 ? -34.385 30.316 -27.778 1.00 23.46 99 ILE C O 1
ATOM 3539 N N . SER B 1 100 ? -34.397 30.318 -25.537 1.00 23.01 100 SER C N 1
ATOM 3540 C CA . SER B 1 100 ? -34.913 31.683 -25.481 1.00 24.37 100 SER C CA 1
ATOM 3541 C C . SER B 1 100 ? -33.862 32.704 -25.959 1.00 29.57 100 SER C C 1
ATOM 3542 O O . SER B 1 100 ? -34.215 33.806 -26.372 1.00 27.33 100 SER C O 1
ATOM 3545 N N . ARG B 1 101 ? -32.584 32.331 -25.912 1.00 26.61 101 ARG C N 1
ATOM 3546 C CA . ARG B 1 101 ? -31.508 33.203 -26.392 1.00 27.89 101 ARG C CA 1
ATOM 3547 C C . ARG B 1 101 ? -30.981 32.767 -27.762 1.00 28.27 101 ARG C C 1
ATOM 3548 O O . ARG B 1 101 ? -29.896 33.186 -28.168 1.00 27.23 101 ARG C O 1
ATOM 3556 N N . ASN B 1 102 ? -31.743 31.918 -28.450 1.00 21.21 102 ASN C N 1
ATOM 3557 C CA . ASN B 1 102 ? -31.409 31.438 -29.791 1.00 23.45 102 ASN C CA 1
ATOM 3558 C C . ASN B 1 102 ? -30.021 30.802 -29.869 1.00 23.81 102 ASN C C 1
ATOM 3559 O O . ASN B 1 102 ? -29.211 31.112 -30.749 1.00 23.11 102 ASN C O 1
ATOM 3564 N N . ILE B 1 103 ? -29.763 29.896 -28.939 1.00 19.13 103 ILE C N 1
ATOM 3565 C CA . ILE B 1 103 ? -28.491 29.191 -28.885 1.00 19.46 103 ILE C CA 1
ATOM 3566 C C . ILE B 1 103 ? -28.684 27.784 -29.422 1.00 20.62 103 ILE C C 1
ATOM 3567 O O . ILE B 1 103 ? -29.634 27.091 -29.055 1.00 20.88 103 ILE C O 1
ATOM 3572 N N . THR B 1 104 ? -27.812 27.387 -30.341 1.00 18.84 104 THR C N 1
ATOM 3573 C CA . THR B 1 104 ? -27.834 26.041 -30.898 1.00 18.30 104 THR C CA 1
ATOM 3574 C C . THR B 1 104 ? -27.208 25.083 -29.894 1.00 20.35 104 THR C C 1
ATOM 3575 O O . THR B 1 104 ? -26.183 25.403 -29.296 1.00 19.34 104 THR C O 1
ATOM 3579 N N . LEU B 1 105 ? -27.827 23.917 -29.712 1.00 18.95 105 LEU C N 1
ATOM 3580 C CA . LEU B 1 105 ? -27.417 22.989 -28.661 1.00 21.09 105 LEU C CA 1
ATOM 3581 C C . LEU B 1 105 ? -26.898 21.661 -29.185 1.00 19.22 105 LEU C C 1
ATOM 3582 O O . LEU B 1 105 ? -27.463 21.083 -30.103 1.00 22.25 105 LEU C O 1
ATOM 3587 N N . THR B 1 106 ? -25.831 21.170 -28.564 1.00 17.92 106 THR C N 1
ATOM 3588 C CA . THR B 1 106 ? -25.374 19.811 -28.811 1.00 16.92 106 THR C CA 1
ATOM 3589 C C . THR B 1 106 ? -26.165 18.829 -27.951 1.00 20.22 106 THR C C 1
ATOM 3590 O O . THR B 1 106 ? -26.420 19.085 -26.769 1.00 18.55 106 THR C O 1
ATOM 3594 N N . VAL B 1 107 ? -26.578 17.719 -28.562 1.00 18.78 107 VAL C N 1
ATOM 3595 C CA . VAL B 1 107 ? -27.356 16.698 -27.877 1.00 17.59 107 VAL C CA 1
ATOM 3596 C C . VAL B 1 107 ? -26.696 15.354 -28.129 1.00 19.18 107 VAL C C 1
ATOM 3597 O O . VAL B 1 107 ? -26.322 15.057 -29.261 1.00 19.83 107 VAL C O 1
ATOM 3601 N N . PHE B 1 108 ? -26.539 14.542 -27.086 1.00 19.72 108 PHE C N 1
ATOM 3602 C CA . PHE B 1 108 ? -26.075 13.170 -27.298 1.00 18.94 108 PHE C CA 1
ATOM 3603 C C . PHE B 1 108 ? -26.664 12.163 -26.304 1.00 22.43 108 PHE C C 1
ATOM 3604 O O . PHE B 1 108 ? -26.181 11.036 -26.201 1.00 23.88 108 PHE C O 1
ATOM 3612 N N . SER B 1 109 ? -27.713 12.551 -25.581 1.00 20.29 109 SER C N 1
ATOM 3613 C CA . SER B 1 109 ? -28.242 11.671 -24.544 1.00 19.57 109 SER C CA 1
ATOM 3614 C C . SER B 1 109 ? -29.762 11.785 -24.414 1.00 20.78 109 SER C C 1
ATOM 3615 O O . SER B 1 109 ? -30.371 12.777 -24.837 1.00 19.60 109 SER C O 1
ATOM 3618 N N . THR B 1 110 ? -30.374 10.742 -23.854 1.00 20.62 110 THR C N 1
ATOM 3619 C CA . THR B 1 110 ? -31.827 10.639 -23.826 1.00 21.87 110 THR C CA 1
ATOM 3620 C C . THR B 1 110 ? -32.475 11.587 -22.827 1.00 23.46 110 THR C C 1
ATOM 3621 O O . THR B 1 110 ? -33.627 11.994 -23.021 1.00 21.17 110 THR C O 1
ATOM 3625 N N . ASP B 1 111 ? -31.765 11.930 -21.754 1.00 20.36 111 ASP C N 1
ATOM 3626 C CA . ASP B 1 111 ? -32.340 12.860 -20.772 1.00 20.44 111 ASP C CA 1
ATOM 3627 C C . ASP B 1 111 ? -32.643 14.201 -21.462 1.00 23.97 111 ASP C C 1
ATOM 3628 O O . ASP B 1 111 ? -33.729 14.781 -21.301 1.00 21.85 111 ASP C O 1
ATOM 3633 N N . VAL B 1 112 ? -31.686 14.666 -22.255 1.00 20.10 112 VAL C N 1
ATOM 3634 C CA . VAL B 1 112 ? -31.819 15.930 -22.970 1.00 18.37 112 VAL C CA 1
ATOM 3635 C C . VAL B 1 112 ? -32.776 15.783 -24.146 1.00 20.62 112 VAL C C 1
ATOM 3636 O O . VAL B 1 112 ? -33.593 16.680 -24.410 1.00 20.88 112 VAL C O 1
ATOM 3640 N N . ARG B 1 113 ? -32.689 14.661 -24.859 1.00 19.05 113 ARG C N 1
ATOM 3641 C CA . ARG B 1 113 ? -33.654 14.402 -25.927 1.00 20.93 113 ARG C CA 1
ATOM 3642 C C . ARG B 1 113 ? -35.090 14.503 -25.416 1.00 23.41 113 ARG C C 1
ATOM 3643 O O . ARG B 1 113 ? -35.927 15.197 -25.999 1.00 20.41 113 ARG C O 1
ATOM 3651 N N . ASP B 1 114 ? -35.383 13.814 -24.319 1.00 19.84 114 ASP C N 1
ATOM 3652 C CA . ASP B 1 114 ? -36.766 13.766 -23.849 1.00 20.45 114 ASP C CA 1
ATOM 3653 C C . ASP B 1 114 ? -37.243 15.104 -23.296 1.00 21.90 114 ASP C C 1
ATOM 3654 O O . ASP B 1 114 ? -38.411 15.451 -23.442 1.00 24.90 114 ASP C O 1
ATOM 3659 N N . ALA B 1 115 ? -36.350 15.855 -22.660 1.00 20.97 115 ALA C N 1
ATOM 3660 C CA . ALA B 1 115 ? -36.728 17.171 -22.158 1.00 21.31 115 ALA C CA 1
ATOM 3661 C C . ALA B 1 115 ? -37.013 18.104 -23.327 1.00 22.75 115 ALA C C 1
ATOM 3662 O O . ALA B 1 115 ? -37.975 18.874 -23.309 1.00 23.58 115 ALA C O 1
ATOM 3664 N N . LEU B 1 116 ? -36.166 18.016 -24.348 1.00 21.21 116 LEU C N 1
ATOM 3665 C CA . LEU B 1 116 ? -36.339 18.797 -25.571 1.00 24.37 116 LEU C CA 1
ATOM 3666 C C . LEU B 1 116 ? -37.692 18.530 -26.241 1.00 25.44 116 LEU C C 1
ATOM 3667 O O . LEU B 1 116 ? -38.376 19.461 -26.682 1.00 24.19 116 LEU C O 1
ATOM 3672 N N . LEU B 1 117 ? -38.087 17.260 -26.318 1.00 21.74 117 LEU C N 1
ATOM 3673 C CA . LEU B 1 117 ? -39.368 16.918 -26.929 1.00 24.78 117 LEU C CA 1
ATOM 3674 C C . LEU B 1 117 ? -40.532 17.574 -26.194 1.00 29.47 117 LEU C C 1
ATOM 3675 O O . LEU B 1 117 ? -41.535 17.940 -26.810 1.00 26.65 117 LEU C O 1
ATOM 3680 N N . GLU B 1 118 ? -40.407 17.719 -24.878 1.00 25.25 118 GLU C N 1
ATOM 3681 C CA . GLU B 1 118 ? -41.484 18.330 -24.104 1.00 27.72 118 GLU C CA 1
ATOM 3682 C C . GLU B 1 118 ? -41.457 19.850 -24.229 1.00 26.98 118 GLU C C 1
ATOM 3683 O O . GLU B 1 118 ? -42.502 20.484 -24.270 1.00 31.81 118 GLU C O 1
ATOM 3689 N N . VAL B 1 119 ? -40.275 20.423 -24.287 1.00 27.62 119 VAL C N 1
ATOM 3690 C CA . VAL B 1 119 ? -40.062 21.852 -24.308 1.00 29.53 119 VAL C CA 1
ATOM 3691 C C . VAL B 1 119 ? -40.345 22.440 -25.686 1.00 32.96 119 VAL C C 1
ATOM 3692 O O . VAL B 1 119 ? -40.787 23.527 -25.802 1.00 33.27 119 VAL C O 1
ATOM 3696 N N . ALA B 1 120 ? -39.977 21.715 -26.712 1.00 29.75 120 ALA C N 1
ATOM 3697 C CA . ALA B 1 120 ? -40.108 22.201 -28.059 1.00 37.64 120 ALA C CA 1
ATOM 3698 C C . ALA B 1 120 ? -41.594 22.370 -28.288 1.00 48.90 120 ALA C C 1
ATOM 3699 O O . ALA B 1 120 ? -42.014 23.263 -28.946 1.00 58.55 120 ALA C O 1
ATOM 3701 N N . SER B 1 121 ? -42.349 21.430 -27.731 1.00 38.47 121 SER C N 1
ATOM 3702 C CA . SER B 1 121 ? -43.797 21.492 -27.655 1.00 59.18 121 SER C CA 1
ATOM 3703 C C . SER B 1 121 ? -44.258 22.940 -27.389 1.00 88.44 121 SER C C 1
ATOM 3704 O O . SER B 1 121 ? -45.348 23.279 -27.755 1.00 95.20 121 SER C O 1
ATOM 3707 N N . GLU B 1 122 ? -43.364 23.773 -26.814 1.00 94.32 122 GLU C N 1
ATOM 3708 C CA . GLU B 1 122 ? -43.461 25.250 -26.634 1.00 93.36 122 GLU C CA 1
ATOM 3709 C C . GLU B 1 122 ? -42.907 26.068 -27.825 1.00 84.43 122 GLU C C 1
ATOM 3710 O O . GLU B 1 122 ? -43.410 25.917 -28.933 1.00 84.26 122 GLU C O 1
ATOM 3716 N N . ALA B 1 123 ? -41.938 26.966 -27.560 1.00 75.26 123 ALA C N 1
ATOM 3717 C CA . ALA B 1 123 ? -41.127 27.803 -28.486 1.00 64.81 123 ALA C CA 1
ATOM 3718 C C . ALA B 1 123 ? -41.628 28.531 -29.755 1.00 63.11 123 ALA C C 1
ATOM 3719 O O . ALA B 1 123 ? -42.389 28.018 -30.520 1.00 56.47 123 ALA C O 1
ATOM 3721 N N . GLU B 1 124 ? -41.098 29.723 -29.971 1.00 69.97 124 GLU C N 1
ATOM 3722 C CA . GLU B 1 124 ? -41.556 30.590 -31.044 1.00 74.06 124 GLU C CA 1
ATOM 3723 C C . GLU B 1 124 ? -41.212 29.952 -32.362 1.00 73.56 124 GLU C C 1
ATOM 3724 O O . GLU B 1 124 ? -42.096 29.544 -33.094 1.00 80.08 124 GLU C O 1
ATOM 3730 N N . SER B 1 125 ? -39.917 29.863 -32.646 1.00 60.97 125 SER C N 1
ATOM 3731 C CA . SER B 1 125 ? -39.423 29.279 -33.876 1.00 55.51 125 SER C CA 1
ATOM 3732 C C . SER B 1 125 ? -38.671 28.006 -33.566 1.00 46.00 125 SER C C 1
ATOM 3733 O O . SER B 1 125 ? -38.387 27.740 -32.438 1.00 45.91 125 SER C O 1
ATOM 3736 N N . PRO B 1 126 ? -38.354 27.231 -34.579 1.00 43.32 126 PRO C N 1
ATOM 3737 C CA . PRO B 1 126 ? -37.750 25.922 -34.304 1.00 39.21 126 PRO C CA 1
ATOM 3738 C C . PRO B 1 126 ? -36.462 26.008 -33.495 1.00 37.41 126 PRO C C 1
ATOM 3739 O O . PRO B 1 126 ? -35.683 26.949 -33.637 1.00 47.30 126 PRO C O 1
ATOM 3743 N N . ILE B 1 127 ? -36.269 25.020 -32.634 1.00 28.41 127 ILE C N 1
ATOM 3744 C CA . ILE B 1 127 ? -35.035 24.847 -31.881 1.00 24.26 127 ILE C CA 1
ATOM 3745 C C . ILE B 1 127 ? -34.008 24.170 -32.767 1.00 24.04 127 ILE C C 1
ATOM 3746 O O . ILE B 1 127 ? -34.353 23.236 -33.485 1.00 28.69 127 ILE C O 1
ATOM 3751 N N . LYS B 1 128 ? -32.762 24.646 -32.731 1.00 21.15 128 LYS C N 1
ATOM 3752 C CA . LYS B 1 128 ? -31.689 24.040 -33.515 1.00 20.68 128 LYS C CA 1
ATOM 3753 C C . LYS B 1 128 ? -30.781 23.190 -32.637 1.00 21.23 128 LYS C C 1
ATOM 3754 O O . LYS B 1 128 ? -30.332 23.641 -31.581 1.00 22.07 128 LYS C O 1
ATOM 3760 N N . VAL B 1 129 ? -30.508 21.965 -33.083 1.00 17.74 129 VAL C N 1
ATOM 3761 C CA . VAL B 1 129 ? -29.600 21.070 -32.372 1.00 20.95 129 VAL C CA 1
ATOM 3762 C C . VAL B 1 129 ? -28.605 20.426 -33.327 1.00 20.74 129 VAL C C 1
ATOM 3763 O O . VAL B 1 129 ? -28.878 20.274 -34.528 1.00 20.01 129 VAL C O 1
ATOM 3767 N N . HIS B 1 130 ? -27.438 20.087 -32.784 1.00 18.24 130 HIS C N 1
ATOM 3768 C CA . HIS B 1 130 ? -26.459 19.253 -33.471 1.00 21.09 130 HIS C CA 1
ATOM 3769 C C . HIS B 1 130 ? -26.276 17.995 -32.634 1.00 18.80 130 HIS C C 1
ATOM 3770 O O . HIS B 1 130 ? -26.250 18.060 -31.401 1.00 21.43 130 HIS C O 1
ATOM 3777 N N . ILE B 1 131 ? -26.158 16.851 -33.298 1.00 16.74 131 ILE C N 1
ATOM 3778 C CA . ILE B 1 131 ? -25.948 15.597 -32.596 1.00 17.00 131 ILE C CA 1
ATOM 3779 C C . ILE B 1 131 ? -24.462 15.267 -32.561 1.00 19.66 131 ILE C C 1
ATOM 3780 O O . ILE B 1 131 ? -23.810 15.279 -33.606 1.00 18.46 131 ILE C O 1
ATOM 3785 N N . LYS B 1 132 ? -23.936 14.976 -31.371 1.00 19.80 132 LYS C N 1
ATOM 3786 C CA . LYS B 1 132 ? -22.534 14.561 -31.217 1.00 17.68 132 LYS C CA 1
ATOM 3787 C C . LYS B 1 132 ? -22.393 13.058 -31.370 1.00 21.17 132 LYS C C 1
ATOM 3788 O O . LYS B 1 132 ? -23.146 12.288 -30.755 1.00 18.35 132 LYS C O 1
ATOM 3794 N N . THR B 1 133 ? -21.432 12.643 -32.192 1.00 17.40 133 THR C N 1
ATOM 3795 C CA . THR B 1 133 ? -21.144 11.220 -32.361 1.00 17.27 133 THR C CA 1
ATOM 3796 C C . THR B 1 133 ? -19.739 10.908 -31.878 1.00 19.11 133 THR C C 1
ATOM 3797 O O . THR B 1 133 ? -18.823 11.695 -32.085 1.00 19.38 133 THR C O 1
ATOM 3801 N N . GLU B 1 134 ? -19.593 9.739 -31.257 1.00 19.48 134 GLU C N 1
ATOM 3802 C CA . GLU B 1 134 ? -18.312 9.225 -30.765 1.00 21.02 134 GLU C CA 1
ATOM 3803 C C . GLU B 1 134 ? -17.594 8.425 -31.847 1.00 22.48 134 GLU C C 1
ATOM 3804 O O . GLU B 1 134 ? -18.125 7.415 -32.303 1.00 20.48 134 GLU C O 1
ATOM 3810 N N . THR B 1 135 ? -16.395 8.854 -32.244 1.00 18.60 135 THR C N 1
ATOM 3811 C CA . THR B 1 135 ? -15.633 8.111 -33.247 1.00 19.29 135 THR C CA 1
ATOM 3812 C C . THR B 1 135 ? -14.205 7.778 -32.819 1.00 19.86 135 THR C C 1
ATOM 3813 O O . THR B 1 135 ? -13.425 7.276 -33.624 1.00 20.57 135 THR C O 1
ATOM 3817 N N . GLY B 1 136 ? -13.846 8.073 -31.575 1.00 18.63 136 GLY C N 1
ATOM 3818 C CA . GLY B 1 136 ? -12.514 7.722 -31.129 1.00 20.55 136 GLY C CA 1
ATOM 3819 C C . GLY B 1 136 ? -11.829 8.689 -30.186 1.00 19.63 136 GLY C C 1
ATOM 3820 O O . GLY B 1 136 ? -10.733 8.405 -29.708 1.00 22.21 136 GLY C O 1
ATOM 3821 N N . MET B 1 137 ? -12.455 9.828 -29.911 1.00 17.53 137 MET C N 1
ATOM 3822 C CA . MET B 1 137 ? -11.914 10.748 -28.906 1.00 20.50 137 MET C CA 1
ATOM 3823 C C . MET B 1 137 ? -12.139 10.194 -27.491 1.00 21.31 137 MET C C 1
ATOM 3824 O O . MET B 1 137 ? -11.388 10.509 -26.552 1.00 23.29 137 MET C O 1
ATOM 3829 N N . GLY B 1 138 ? -13.172 9.366 -27.345 1.00 22.39 138 GLY C N 1
ATOM 3830 C CA . GLY B 1 138 ? -13.464 8.714 -26.076 1.00 22.88 138 GLY C CA 1
ATOM 3831 C C . GLY B 1 138 ? -13.934 9.713 -25.033 1.00 27.71 138 GLY C C 1
ATOM 3832 O O . GLY B 1 138 ? -13.592 9.602 -23.859 1.00 24.49 138 GLY C O 1
ATOM 3833 N N . ARG B 1 139 ? -14.740 10.678 -25.467 1.00 23.14 139 ARG C N 1
ATOM 3834 C CA . ARG B 1 139 ? -15.125 11.807 -24.621 1.00 21.82 139 ARG C CA 1
ATOM 3835 C C . ARG B 1 139 ? -16.648 11.873 -24.443 1.00 26.40 139 ARG C C 1
ATOM 3836 O O . ARG B 1 139 ? -17.187 11.456 -23.412 1.00 23.56 139 ARG C O 1
ATOM 3844 N N . VAL B 1 140 ? -17.346 12.376 -25.455 1.00 21.25 140 VAL C N 1
ATOM 3845 C CA . VAL B 1 140 ? -18.802 12.320 -25.461 1.00 18.05 140 VAL C CA 1
ATOM 3846 C C . VAL B 1 140 ? -19.304 11.925 -26.840 1.00 19.09 140 VAL C C 1
ATOM 3847 O O . VAL B 1 140 ? -18.559 11.995 -27.816 1.00 21.99 140 VAL C O 1
ATOM 3851 N N . GLY B 1 141 ? -20.567 11.513 -26.912 1.00 19.59 141 GLY C N 1
ATOM 3852 C CA . GLY B 1 141 ? -21.220 11.276 -28.189 1.00 15.92 141 GLY C CA 1
ATOM 3853 C C . GLY B 1 141 ? -21.881 9.912 -28.243 1.00 19.16 141 GLY C C 1
ATOM 3854 O O . GLY B 1 141 ? -21.496 8.988 -27.520 1.00 21.66 141 GLY C O 1
ATOM 3855 N N . VAL B 1 142 ? -22.883 9.778 -29.103 1.00 20.27 142 VAL C N 1
ATOM 3856 C CA . VAL B 1 142 ? -23.555 8.493 -29.256 1.00 18.86 142 VAL C CA 1
ATOM 3857 C C . VAL B 1 142 ? -22.559 7.500 -29.854 1.00 22.72 142 VAL C C 1
ATOM 3858 O O . VAL B 1 142 ? -21.674 7.894 -30.612 1.00 20.71 142 VAL C O 1
ATOM 3862 N N . GLN B 1 143 ? -22.691 6.222 -29.509 1.00 19.40 143 GLN C N 1
ATOM 3863 C CA . GLN B 1 143 ? -21.615 5.269 -29.795 1.00 21.45 143 GLN C CA 1
ATOM 3864 C C . GLN B 1 143 ? -21.906 4.297 -30.920 1.00 21.27 143 GLN C C 1
ATOM 3865 O O . GLN B 1 143 ? -20.983 3.712 -31.490 1.00 21.68 143 GLN C O 1
ATOM 3871 N N . THR B 1 144 ? -23.186 4.098 -31.218 1.00 21.36 144 THR C N 1
ATOM 3872 C CA . THR B 1 144 ? -23.597 3.124 -32.219 1.00 19.82 144 THR C CA 1
ATOM 3873 C C . THR B 1 144 ? -24.647 3.714 -33.140 1.00 20.50 144 THR C C 1
ATOM 3874 O O . THR B 1 144 ? -25.282 4.721 -32.806 1.00 23.08 144 THR C O 1
ATOM 3878 N N . LYS B 1 145 ? -24.830 3.089 -34.298 1.00 23.56 145 LYS C N 1
ATOM 3879 C CA . LYS B 1 145 ? -25.878 3.504 -35.222 1.00 22.84 145 LYS C CA 1
ATOM 3880 C C . LYS B 1 145 ? -27.239 3.471 -34.530 1.00 24.08 145 LYS C C 1
ATOM 3881 O O . LYS B 1 145 ? -28.060 4.379 -34.687 1.00 23.98 145 LYS C O 1
ATOM 3887 N N . GLU B 1 146 ? -27.461 2.410 -33.770 1.00 23.17 146 GLU C N 1
ATOM 3888 C CA . GLU B 1 146 ? -28.723 2.230 -33.065 1.00 24.88 146 GLU C CA 1
ATOM 3889 C C . GLU B 1 146 ? -28.979 3.390 -32.100 1.00 24.22 146 GLU C C 1
ATOM 3890 O O . GLU B 1 146 ? -30.079 3.952 -32.055 1.00 26.42 146 GLU C O 1
ATOM 3896 N N . GLU B 1 147 ? -27.958 3.750 -31.334 1.00 20.24 147 GLU C N 1
ATOM 3897 C CA . GLU B 1 147 ? -28.093 4.843 -30.388 1.00 22.12 147 GLU C CA 1
ATOM 3898 C C . GLU B 1 147 ? -28.294 6.175 -31.107 1.00 23.93 147 GLU C C 1
ATOM 3899 O O . GLU B 1 147 ? -29.088 7.007 -30.675 1.00 22.42 147 GLU C O 1
ATOM 3905 N N . LEU B 1 148 ? -27.573 6.385 -32.206 1.00 21.34 148 LEU C N 1
ATOM 3906 C CA . LEU B 1 148 ? -27.764 7.606 -32.988 1.00 20.74 148 LEU C CA 1
ATOM 3907 C C . LEU B 1 148 ? -29.211 7.701 -33.463 1.00 19.84 148 LEU C C 1
ATOM 3908 O O . LEU B 1 148 ? -29.842 8.748 -33.345 1.00 22.93 148 LEU C O 1
ATOM 3913 N N . LEU B 1 149 ? -29.723 6.613 -34.019 1.00 23.01 149 LEU C N 1
ATOM 3914 C CA . LEU B 1 149 ? -31.096 6.603 -34.508 1.00 22.94 149 LEU C CA 1
ATOM 3915 C C . LEU B 1 149 ? -32.084 6.830 -33.364 1.00 24.90 149 LEU C C 1
ATOM 3916 O O . LEU B 1 149 ? -33.072 7.550 -33.525 1.00 23.56 149 LEU C O 1
ATOM 3921 N N . ASP B 1 150 ? -31.808 6.238 -32.207 1.00 23.54 150 ASP C N 1
ATOM 3922 C CA . ASP B 1 150 ? -32.714 6.365 -31.060 1.00 22.40 150 ASP C CA 1
ATOM 3923 C C . ASP B 1 150 ? -32.757 7.801 -30.535 1.00 23.90 150 ASP C C 1
ATOM 3924 O O . ASP B 1 150 ? -33.820 8.304 -30.168 1.00 22.55 150 ASP C O 1
ATOM 3929 N N . VAL B 1 151 ? -31.598 8.455 -30.506 1.00 23.11 151 VAL C N 1
ATOM 3930 C CA . VAL B 1 151 ? -31.507 9.822 -30.003 1.00 23.69 151 VAL C CA 1
ATOM 3931 C C . VAL B 1 151 ? -32.023 10.828 -31.029 1.00 24.94 151 VAL C C 1
ATOM 3932 O O . VAL B 1 151 ? -32.779 11.738 -30.693 1.00 23.01 151 VAL C O 1
ATOM 3936 N N . MET B 1 152 ? -31.635 10.662 -32.291 1.00 20.19 152 MET C N 1
ATOM 3937 C CA . MET B 1 152 ? -31.919 11.700 -33.273 1.00 21.81 152 MET C CA 1
ATOM 3938 C C . MET B 1 152 ? -33.328 11.645 -33.870 1.00 23.51 152 MET C C 1
ATOM 3939 O O . MET B 1 152 ? -33.925 12.682 -34.148 1.00 22.01 152 MET C O 1
ATOM 3944 N N . THR B 1 153 ? -33.862 10.444 -34.074 1.00 20.65 153 THR C N 1
ATOM 3945 C CA . THR B 1 153 ? -35.094 10.313 -34.855 1.00 22.06 153 THR C CA 1
ATOM 3946 C C . THR B 1 153 ? -36.292 11.099 -34.286 1.00 26.41 153 THR C C 1
ATOM 3947 O O . THR B 1 153 ? -36.967 11.804 -35.048 1.00 25.00 153 THR C O 1
ATOM 3951 N N . PRO B 1 154 ? -36.550 11.009 -32.960 1.00 26.60 154 PRO C N 1
ATOM 3952 C CA . PRO B 1 154 ? -37.684 11.787 -32.435 1.00 25.78 154 PRO C CA 1
ATOM 3953 C C . PRO B 1 154 ? -37.474 13.294 -32.573 1.00 22.56 154 PRO C C 1
ATOM 3954 O O . PRO B 1 154 ? -38.439 14.028 -32.808 1.00 24.30 154 PRO C O 1
ATOM 3958 N N . LEU B 1 155 ? -36.229 13.747 -32.434 1.00 20.36 155 LEU C N 1
ATOM 3959 C CA . LEU B 1 155 ? -35.917 15.166 -32.607 1.00 22.31 155 LEU C CA 1
ATOM 3960 C C . LEU B 1 155 ? -36.098 15.605 -34.057 1.00 24.53 155 LEU C C 1
ATOM 3961 O O . LEU B 1 155 ? -36.660 16.663 -34.328 1.00 24.71 155 LEU C O 1
ATOM 3966 N N . TYR B 1 156 ? -35.603 14.795 -34.987 1.00 22.80 156 TYR C N 1
ATOM 3967 C CA . TYR B 1 156 ? -35.717 15.106 -36.410 1.00 26.00 156 TYR C CA 1
ATOM 3968 C C . TYR B 1 156 ? -37.175 15.271 -36.838 1.00 29.88 156 TYR C C 1
ATOM 3969 O O . TYR B 1 156 ? -37.506 16.131 -37.655 1.00 30.79 156 TYR C O 1
ATOM 3978 N N . HIS B 1 157 ? -38.055 14.458 -36.272 1.00 27.73 157 HIS C N 1
ATOM 3979 C CA . HIS B 1 157 ? -39.441 14.461 -36.722 1.00 33.89 157 HIS C CA 1
ATOM 3980 C C . HIS B 1 157 ? -40.366 15.306 -35.851 1.00 37.01 157 HIS C C 1
ATOM 3981 O O . HIS B 1 157 ? -41.574 15.356 -36.082 1.00 32.86 157 HIS C O 1
ATOM 3988 N N . HIS B 1 158 ? -39.803 15.995 -34.866 1.00 25.88 158 HIS C N 1
ATOM 3989 C CA . HIS B 1 158 ? -40.593 16.953 -34.108 1.00 25.56 158 HIS C CA 1
ATOM 3990 C C . HIS B 1 158 ? -40.784 18.207 -34.958 1.00 28.86 158 HIS C C 1
ATOM 3991 O O . HIS B 1 158 ? -39.825 18.732 -35.516 1.00 25.38 158 HIS C O 1
ATOM 3998 N N . ASN B 1 159 ? -42.018 18.689 -35.063 1.00 29.92 159 ASN C N 1
ATOM 3999 C CA . ASN B 1 159 ? -42.303 19.789 -35.980 1.00 34.97 159 ASN C CA 1
ATOM 4000 C C . ASN B 1 159 ? -41.632 21.107 -35.604 1.00 31.88 159 ASN C C 1
ATOM 4001 O O . ASN B 1 159 ? -41.559 22.021 -36.425 1.00 32.30 159 ASN C O 1
ATOM 4006 N N . ASN B 1 160 ? -41.134 21.217 -34.376 1.00 25.25 160 ASN C N 1
ATOM 4007 C CA . ASN B 1 160 ? -40.490 22.454 -33.964 1.00 26.81 160 ASN C CA 1
ATOM 4008 C C . ASN B 1 160 ? -39.034 22.276 -33.577 1.00 26.06 160 ASN C C 1
ATOM 4009 O O . ASN B 1 160 ? -38.494 23.077 -32.829 1.00 26.02 160 ASN C O 1
ATOM 4014 N N . ILE B 1 161 ? -38.402 21.222 -34.081 1.00 23.65 161 ILE C N 1
ATOM 4015 C CA . ILE B 1 161 ? -36.972 21.027 -33.860 1.00 23.82 161 ILE C CA 1
ATOM 4016 C C . ILE B 1 161 ? -36.275 20.826 -35.199 1.00 26.78 161 ILE C C 1
ATOM 4017 O O . ILE B 1 161 ? -36.748 20.066 -36.035 1.00 24.55 161 ILE C O 1
ATOM 4022 N N . GLU B 1 162 ? -35.161 21.517 -35.397 1.00 22.16 162 GLU C N 1
ATOM 4023 C CA . GLU B 1 162 ? -34.319 21.277 -36.565 1.00 25.90 162 GLU C CA 1
ATOM 4024 C C . GLU B 1 162 ? -33.018 20.612 -36.144 1.00 22.31 162 GLU C C 1
ATOM 4025 O O . GLU B 1 162 ? -32.267 21.172 -35.337 1.00 21.85 162 GLU C O 1
ATOM 4031 N N . VAL B 1 163 ? -32.755 19.413 -36.663 1.00 20.83 163 VAL C N 1
ATOM 4032 C CA . VAL B 1 163 ? -31.443 18.823 -36.470 1.00 20.01 163 VAL C CA 1
ATOM 4033 C C . VAL B 1 163 ? -30.547 19.429 -37.541 1.00 21.93 163 VAL C C 1
ATOM 4034 O O . VAL B 1 163 ? -30.448 18.921 -38.662 1.00 20.97 163 VAL C O 1
ATOM 4038 N N . GLU B 1 164 ? -29.939 20.559 -37.191 1.00 18.71 164 GLU C N 1
ATOM 4039 C CA . GLU B 1 164 ? -29.138 21.333 -38.130 1.00 17.62 164 GLU C CA 1
ATOM 4040 C C . GLU B 1 164 ? -27.791 20.671 -38.409 1.00 23.10 164 GLU C C 1
ATOM 4041 O O . GLU B 1 164 ? -27.212 20.834 -39.492 1.00 19.59 164 GLU C O 1
ATOM 4047 N N . GLY B 1 165 ? -27.279 19.942 -37.424 1.00 19.93 165 GLY C N 1
ATOM 4048 C CA . GLY B 1 165 ? -25.912 19.462 -37.519 1.00 19.35 165 GLY C CA 1
ATOM 4049 C C . GLY B 1 165 ? -25.666 18.086 -36.945 1.00 21.90 165 GLY C C 1
ATOM 4050 O O . GLY B 1 165 ? -26.438 17.574 -36.132 1.00 18.57 165 GLY C O 1
ATOM 4051 N N . ILE B 1 166 ? -24.578 17.476 -37.399 1.00 18.13 166 ILE C N 1
ATOM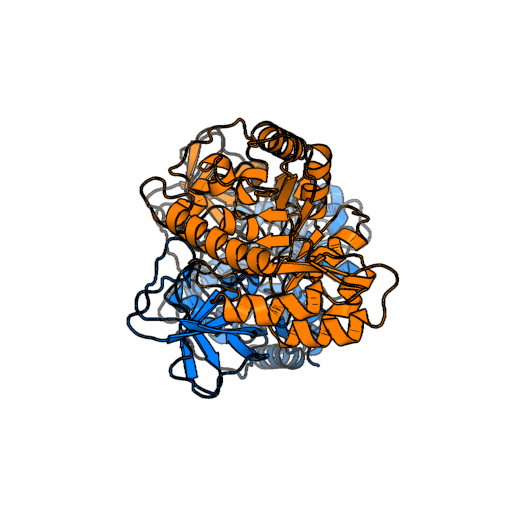 4052 C CA . ILE B 1 166 ? -24.080 16.249 -36.794 1.00 16.62 166 ILE C CA 1
ATOM 4053 C C . ILE B 1 166 ? -22.564 16.316 -36.845 1.00 19.10 166 ILE C C 1
ATOM 4054 O O . ILE B 1 166 ? -21.992 16.794 -37.837 1.00 19.11 166 ILE C O 1
ATOM 4059 N N . PHE B 1 167 ? -21.897 15.915 -35.765 1.00 18.89 167 PHE C N 1
ATOM 4060 C CA . PHE B 1 167 ? -20.453 16.088 -35.753 1.00 19.43 167 PHE C CA 1
ATOM 4061 C C . PHE B 1 167 ? -19.706 15.076 -34.917 1.00 17.60 167 PHE C C 1
ATOM 4062 O O . PHE B 1 167 ? -20.290 14.281 -34.179 1.00 19.25 167 PHE C O 1
ATOM 4070 N N . THR B 1 168 ? -18.426 15.092 -35.094 1.00 17.95 168 THR C N 1
ATOM 4071 C CA . THR B 1 168 ? -17.503 14.353 -34.263 1.00 16.48 168 THR C CA 1
ATOM 4072 C C . THR B 1 168 ? -16.239 15.192 -34.026 1.00 18.03 168 THR C C 1
ATOM 4073 O O . THR B 1 168 ? -16.105 16.259 -34.549 1.00 17.49 168 THR C O 1
ATOM 4077 N N . HIS B 1 169 ? -15.330 14.647 -33.244 1.00 16.88 169 HIS C N 1
ATOM 4078 C CA . HIS B 1 169 ? -14.104 15.323 -32.871 1.00 16.84 169 HIS C CA 1
ATOM 4079 C C . HIS B 1 169 ? -12.902 14.394 -32.913 1.00 18.28 169 HIS C C 1
ATOM 4080 O O . HIS B 1 169 ? -12.992 13.299 -32.476 1.00 18.31 169 HIS C O 1
ATOM 4087 N N . PHE B 1 170 ? -11.797 14.908 -33.423 1.00 17.49 170 PHE C N 1
ATOM 4088 C CA . PHE B 1 170 ? -10.583 14.154 -33.617 1.00 16.96 170 PHE C CA 1
ATOM 4089 C C . PHE B 1 170 ? -9.587 14.133 -32.463 1.00 19.80 170 PHE C C 1
ATOM 4090 O O . PHE B 1 170 ? -9.246 15.134 -31.986 1.00 19.26 170 PHE C O 1
ATOM 4098 N N . ALA B 1 171 ? -9.069 12.959 -32.144 1.00 15.68 171 ALA C N 1
ATOM 4099 C CA . ALA B 1 171 ? -8.102 12.833 -31.047 1.00 18.39 171 ALA C CA 1
ATOM 4100 C C . ALA B 1 171 ? -6.668 13.217 -31.404 1.00 18.59 171 ALA C C 1
ATOM 4101 O O . ALA B 1 171 ? -5.899 13.604 -30.524 1.00 20.58 171 ALA C O 1
ATOM 4103 N N . GLU B 1 172 ? -6.280 13.068 -32.673 1.00 17.35 172 GLU C N 1
ATOM 4104 C CA . GLU B 1 172 ? -4.894 13.352 -33.062 1.00 19.80 172 GLU C CA 1
ATOM 4105 C C . GLU B 1 172 ? -4.771 13.709 -34.550 1.00 19.09 172 GLU C C 1
ATOM 4106 O O . GLU B 1 172 ? -3.940 13.163 -35.278 1.00 19.00 172 GLU C O 1
ATOM 4112 N N . ALA B 1 173 ? -5.581 14.667 -34.988 1.00 18.67 173 ALA C N 1
ATOM 4113 C CA . ALA B 1 173 ? -5.481 15.166 -36.361 1.00 17.41 173 ALA C CA 1
ATOM 4114 C C . ALA B 1 173 ? -4.154 15.892 -36.593 1.00 19.60 173 ALA C C 1
ATOM 4115 O O . ALA B 1 173 ? -3.770 16.122 -37.733 1.00 22.79 173 ALA C O 1
ATOM 4117 N N . ASP B 1 174 ? -3.461 16.245 -35.512 1.00 20.94 174 ASP C N 1
ATOM 4118 C CA . ASP B 1 174 ? -2.159 16.906 -35.617 1.00 21.45 174 ASP C CA 1
ATOM 4119 C C . ASP B 1 174 ? -1.017 15.899 -35.780 1.00 28.41 174 ASP C C 1
ATOM 4120 O O . ASP B 1 174 ? 0.135 16.277 -36.013 1.00 25.15 174 ASP C O 1
ATOM 4125 N N . ASN B 1 175 ? -1.336 14.617 -35.651 1.00 23.13 175 ASN C N 1
ATOM 4126 C CA . ASN B 1 175 ? -0.356 13.560 -35.879 1.00 19.67 175 ASN C CA 1
ATOM 4127 C C . ASN B 1 175 ? -0.446 13.075 -37.316 1.00 22.57 175 ASN C C 1
ATOM 4128 O O . ASN B 1 175 ? -1.313 12.265 -37.667 1.00 22.94 175 ASN C O 1
ATOM 4133 N N . LEU B 1 176 ? 0.459 13.564 -38.155 1.00 21.67 176 LEU C N 1
ATOM 4134 C CA . LEU B 1 176 ? 0.335 13.335 -39.585 1.00 28.97 176 LEU C CA 1
ATOM 4135 C C . LEU B 1 176 ? 0.876 11.965 -39.995 1.00 31.27 176 LEU C C 1
ATOM 4136 O O . LEU B 1 176 ? 0.793 11.584 -41.163 1.00 32.88 176 LEU C O 1
ATOM 4141 N N . GLN B 1 177 ? 1.405 11.212 -39.032 1.00 24.31 177 GLN C N 1
ATOM 4142 C CA . GLN B 1 177 ? 1.873 9.852 -39.315 1.00 21.79 177 GLN C CA 1
ATOM 4143 C C . GLN B 1 177 ? 0.848 8.800 -38.906 1.00 21.48 177 GLN C C 1
ATOM 4144 O O . GLN B 1 177 ? 1.061 7.610 -39.100 1.00 24.97 177 GLN C O 1
ATOM 4150 N N . SER B 1 178 ? -0.269 9.250 -38.353 1.00 19.01 178 SER C N 1
ATOM 4151 C CA . SER B 1 178 ? -1.283 8.350 -37.830 1.00 24.36 178 SER C CA 1
ATOM 4152 C C . SER B 1 178 ? -2.414 8.111 -38.836 1.00 23.71 178 SER C C 1
ATOM 4153 O O . SER B 1 178 ? -2.765 9.010 -39.607 1.00 23.84 178 SER C O 1
ATOM 4156 N N . THR B 1 179 ? -2.972 6.901 -38.825 1.00 19.83 179 THR C N 1
ATOM 4157 C CA . THR B 1 179 ? -4.184 6.600 -39.598 1.00 20.18 179 THR C CA 1
ATOM 4158 C C . THR B 1 179 ? -5.460 6.922 -38.826 1.00 19.42 179 THR C C 1
ATOM 4159 O O . THR B 1 179 ? -6.552 6.791 -39.363 1.00 20.22 179 THR C O 1
ATOM 4163 N N . TYR B 1 180 ? -5.330 7.334 -37.564 1.00 18.55 180 TYR C N 1
ATOM 4164 C CA . TYR B 1 180 ? -6.499 7.428 -36.684 1.00 19.41 180 TYR C CA 1
ATOM 4165 C C . TYR B 1 180 ? -7.529 8.451 -37.155 1.00 19.95 180 TYR C C 1
ATOM 4166 O O . TYR B 1 180 ? -8.735 8.245 -36.999 1.00 18.08 180 TYR C O 1
ATOM 4175 N N . THR B 1 181 ? -7.063 9.561 -37.719 1.00 18.21 181 THR C N 1
ATOM 4176 C CA . THR B 1 181 ? -8.000 10.579 -38.179 1.00 17.26 181 THR C CA 1
ATOM 4177 C C . THR B 1 181 ? -8.833 10.052 -39.355 1.00 18.11 181 THR C C 1
ATOM 4178 O O . THR B 1 181 ? -10.048 10.264 -39.408 1.00 20.39 181 THR C O 1
ATOM 4182 N N . ASP B 1 182 ? -8.193 9.349 -40.283 1.00 17.94 182 ASP C N 1
ATOM 4183 C CA . ASP B 1 182 ? -8.942 8.710 -41.369 1.00 18.25 182 ASP C CA 1
ATOM 4184 C C . ASP B 1 182 ? -9.907 7.644 -40.833 1.00 20.29 182 ASP C C 1
ATOM 4185 O O . ASP B 1 182 ? -11.019 7.500 -41.337 1.00 20.68 182 ASP C O 1
ATOM 4190 N N . GLU B 1 183 ? -9.483 6.892 -39.820 1.00 18.24 183 GLU C N 1
ATOM 4191 C CA . GLU B 1 183 ? -10.364 5.885 -39.219 1.00 20.12 183 GLU C CA 1
ATOM 4192 C C . GLU B 1 183 ? -11.578 6.549 -38.548 1.00 19.40 183 GLU C C 1
ATOM 4193 O O . GLU B 1 183 ? -12.719 6.101 -38.729 1.00 18.75 183 GLU C O 1
ATOM 4199 N N . GLN B 1 184 ? -11.338 7.624 -37.798 1.00 17.53 184 GLN C N 1
ATOM 4200 C CA . GLN B 1 184 ? -12.429 8.375 -37.181 1.00 17.38 184 GLN C CA 1
ATOM 4201 C C . GLN B 1 184 ? -13.392 8.940 -38.222 1.00 20.24 184 GLN C C 1
ATOM 4202 O O . GLN B 1 184 ? -14.607 8.905 -38.041 1.00 17.20 184 GLN C O 1
ATOM 4208 N N . PHE B 1 185 ? -12.835 9.467 -39.304 1.00 18.10 185 PHE C N 1
ATOM 4209 C CA . PHE B 1 185 ? -13.630 10.023 -40.393 1.00 18.01 185 PHE C CA 1
ATOM 4210 C C . PHE B 1 185 ? -14.522 8.955 -41.026 1.00 18.77 185 PHE C C 1
ATOM 4211 O O . PHE B 1 185 ? -15.698 9.199 -41.292 1.00 18.17 185 PHE C O 1
ATOM 4219 N N . ALA B 1 186 ? -13.966 7.767 -41.257 1.00 18.99 186 ALA C N 1
ATOM 4220 C CA . ALA B 1 186 ? -14.756 6.660 -41.800 1.00 19.23 186 ALA C CA 1
ATOM 4221 C C . ALA B 1 186 ? -15.904 6.280 -40.860 1.00 20.12 186 ALA C C 1
ATOM 4222 O O . ALA B 1 186 ? -17.021 6.009 -41.306 1.00 19.33 186 ALA C O 1
ATOM 4224 N N . ARG B 1 187 ? -15.642 6.265 -39.559 1.00 18.02 187 ARG C N 1
ATOM 4225 C CA . ARG B 1 187 ? -16.699 5.958 -38.613 1.00 17.92 187 ARG C CA 1
ATOM 4226 C C . ARG B 1 187 ? -17.757 7.051 -38.620 1.00 20.17 187 ARG C C 1
ATOM 4227 O O . ARG B 1 187 ? -18.951 6.769 -38.528 1.00 20.10 187 ARG C O 1
ATOM 4235 N N . PHE B 1 188 ? -17.316 8.296 -38.748 1.00 18.71 188 PHE C N 1
ATOM 4236 C CA . PHE B 1 188 ? -18.246 9.418 -38.832 1.00 18.09 188 PHE C CA 1
ATOM 4237 C C . PHE B 1 188 ? -19.158 9.262 -40.054 1.00 22.49 188 PHE C C 1
ATOM 4238 O O . PHE B 1 188 ? -20.379 9.391 -39.952 1.00 20.23 188 PHE C O 1
ATOM 4246 N N . LEU B 1 189 ? -18.569 8.965 -41.208 1.00 19.19 189 LEU C N 1
ATOM 4247 C CA . LEU B 1 189 ? -19.365 8.788 -42.422 1.00 18.95 189 LEU C CA 1
ATOM 4248 C C . LEU B 1 189 ? -20.313 7.579 -42.302 1.00 25.31 189 LEU C C 1
ATOM 4249 O O . LEU B 1 189 ? -21.406 7.562 -42.888 1.00 21.78 189 LEU C O 1
ATOM 4254 N N . SER B 1 190 ? -19.887 6.573 -41.543 1.00 21.30 190 SER C N 1
ATOM 4255 C CA . SER B 1 190 ? -20.721 5.404 -41.273 1.00 22.24 190 SER C CA 1
ATOM 4256 C C . SER B 1 190 ? -21.978 5.780 -40.461 1.00 20.42 190 SER C C 1
ATOM 4257 O O . SER B 1 190 ? -23.085 5.306 -40.764 1.00 20.62 190 SER C O 1
ATOM 4260 N N . PHE B 1 191 ? -21.817 6.625 -39.444 1.00 20.85 191 PHE C N 1
ATOM 4261 C CA . PHE B 1 191 ? -22.976 7.200 -38.750 1.00 22.91 191 PHE C CA 1
ATOM 4262 C C . PHE B 1 191 ? -23.893 7.925 -39.733 1.00 24.99 191 PHE C C 1
ATOM 4263 O O . PHE B 1 191 ? -25.112 7.764 -39.705 1.00 24.27 191 PHE C O 1
ATOM 4271 N N . ILE B 1 192 ? -23.298 8.752 -40.585 1.00 20.92 192 ILE C N 1
ATOM 4272 C CA . ILE B 1 192 ? -24.088 9.560 -41.514 1.00 20.83 192 ILE C CA 1
ATOM 4273 C C . ILE B 1 192 ? -24.854 8.667 -42.489 1.00 24.90 192 ILE C C 1
ATOM 4274 O O . ILE B 1 192 ? -26.021 8.922 -42.802 1.00 23.25 192 ILE C O 1
ATOM 4279 N N . GLU B 1 193 ? -24.205 7.612 -42.964 1.00 21.90 193 GLU C N 1
ATOM 4280 C CA . GLU B 1 193 ? -24.881 6.668 -43.843 1.00 25.06 193 GLU C CA 1
ATOM 4281 C C . GLU B 1 193 ? -26.126 6.099 -43.160 1.00 25.82 193 GLU C C 1
ATOM 4282 O O . GLU B 1 193 ? -27.169 5.932 -43.791 1.00 26.36 193 GLU C O 1
ATOM 4288 N N . ALA B 1 194 ? -26.031 5.829 -41.862 1.00 26.17 194 ALA C N 1
ATOM 4289 C CA . ALA B 1 194 ? -27.155 5.231 -41.148 1.00 23.51 194 ALA C CA 1
ATOM 4290 C C . ALA B 1 194 ? -28.358 6.168 -41.101 1.00 25.14 194 ALA C C 1
ATOM 4291 O O . ALA B 1 194 ? -29.494 5.727 -41.295 1.00 26.86 194 ALA C O 1
ATOM 4293 N N . ILE B 1 195 ? -28.133 7.456 -40.854 1.00 24.81 195 ILE C N 1
ATOM 4294 C CA . ILE B 1 195 ? -29.281 8.347 -40.772 1.00 24.80 195 ILE C CA 1
ATOM 4295 C C . ILE B 1 195 ? -29.833 8.652 -42.161 1.00 27.86 195 ILE C C 1
ATOM 4296 O O . ILE B 1 195 ? -31.034 8.849 -42.319 1.00 27.63 195 ILE C O 1
ATOM 4301 N N . GLU B 1 196 ? -28.975 8.654 -43.175 1.00 22.53 196 GLU C N 1
ATOM 4302 C CA . GLU B 1 196 ? -29.459 8.938 -44.521 1.00 24.34 196 GLU C CA 1
ATOM 4303 C C . GLU B 1 196 ? -30.227 7.750 -45.119 1.00 29.86 196 GLU C C 1
ATOM 4304 O O . GLU B 1 196 ? -31.125 7.941 -45.943 1.00 26.99 196 GLU C O 1
ATOM 4310 N N . LYS B 1 197 ? -29.909 6.532 -44.688 1.00 22.51 197 LYS C N 1
ATOM 4311 C CA . LYS B 1 197 ? -30.721 5.375 -45.088 1.00 27.26 197 LYS C CA 1
ATOM 4312 C C . LYS B 1 197 ? -32.130 5.478 -44.503 1.00 31.81 197 LYS C C 1
ATOM 4313 O O . LYS B 1 197 ? -33.086 4.927 -45.050 1.00 27.22 197 LYS C O 1
ATOM 4319 N N . ASP B 1 198 ? -32.255 6.195 -43.391 1.00 28.79 198 ASP C N 1
ATOM 4320 C CA . ASP B 1 198 ? -33.562 6.470 -42.796 1.00 31.20 198 ASP C CA 1
ATOM 4321 C C . ASP B 1 198 ? -34.116 7.806 -43.281 1.00 31.11 198 ASP C C 1
ATOM 4322 O O . ASP B 1 198 ? -35.012 8.376 -42.658 1.00 31.40 198 ASP C O 1
ATOM 4327 N N . ASP B 1 199 ? -33.560 8.304 -44.384 1.00 28.41 199 ASP C N 1
ATOM 4328 C CA . ASP B 1 199 ? -34.014 9.536 -45.033 1.00 31.93 199 ASP C CA 1
ATOM 4329 C C . ASP B 1 199 ? -33.971 10.773 -44.140 1.00 34.40 199 ASP C C 1
ATOM 4330 O O . ASP B 1 199 ? -34.826 11.654 -44.256 1.00 36.01 199 ASP C O 1
ATOM 4335 N N . MET B 1 200 ? -32.984 10.853 -43.254 1.00 25.71 200 MET C N 1
ATOM 4336 C CA . MET B 1 200 ? -32.806 12.062 -42.471 1.00 24.10 200 MET C CA 1
ATOM 4337 C C . MET B 1 200 ? -31.608 12.834 -43.001 1.00 28.61 200 MET C C 1
ATOM 4338 O O . MET B 1 200 ? -30.477 12.357 -42.966 1.00 29.58 200 MET C O 1
ATOM 4343 N N . HIS B 1 201 ? -31.877 14.023 -43.514 1.00 26.74 201 HIS C N 1
ATOM 4344 C CA . HIS B 1 201 ? -30.848 14.861 -44.102 1.00 29.33 201 HIS C CA 1
ATOM 4345 C C . HIS B 1 201 ? -30.459 15.966 -43.141 1.00 27.46 201 HIS C C 1
ATOM 4346 O O . HIS B 1 201 ? -31.310 16.726 -42.678 1.00 29.80 201 HIS C O 1
ATOM 4353 N N . VAL B 1 202 ? -29.165 16.046 -42.853 1.00 23.71 202 VAL C N 1
ATOM 4354 C CA . VAL B 1 202 ? -28.632 17.045 -41.943 1.00 22.90 202 VAL C CA 1
ATOM 4355 C C . VAL B 1 202 ? -27.747 18.005 -42.725 1.00 22.74 202 VAL C C 1
ATOM 4356 O O . VAL B 1 202 ? -26.800 17.578 -43.386 1.00 22.94 202 VAL C O 1
ATOM 4360 N N . PRO B 1 203 ? -28.068 19.307 -42.671 1.00 23.65 203 PRO C N 1
ATOM 4361 C CA . PRO B 1 203 ? -27.400 20.317 -43.504 1.00 24.68 203 PRO C CA 1
ATOM 4362 C C . PRO B 1 203 ? -25.945 20.593 -43.137 1.00 22.73 203 PRO C C 1
ATOM 4363 O O . PRO B 1 203 ? -25.181 20.986 -44.017 1.00 22.29 203 PRO C O 1
ATOM 4367 N N . ILE B 1 204 ? -25.566 20.442 -41.869 1.00 19.92 204 ILE C N 1
ATOM 4368 C CA . ILE B 1 204 ? -24.193 20.765 -41.483 1.00 18.60 204 ILE C CA 1
ATOM 4369 C C . ILE B 1 204 ? -23.479 19.579 -40.844 1.00 21.07 204 ILE C C 1
ATOM 4370 O O . ILE B 1 204 ? -23.610 19.328 -39.652 1.00 21.58 204 ILE C O 1
ATOM 4375 N N . LYS B 1 205 ? -22.718 18.857 -41.658 1.00 18.42 205 LYS C N 1
ATOM 4376 C CA . LYS B 1 205 ? -21.873 17.777 -41.162 1.00 20.09 205 LYS C CA 1
ATOM 4377 C C . LYS B 1 205 ? -20.483 18.344 -40.902 1.00 18.30 205 LYS C C 1
ATOM 4378 O O . LYS B 1 205 ? -19.928 18.985 -41.780 1.00 19.21 205 LYS C O 1
ATOM 4384 N N . HIS B 1 206 ? -19.915 18.123 -39.716 1.00 17.72 206 HIS C N 1
ATOM 4385 C CA . HIS B 1 206 ? -18.601 18.706 -39.435 1.00 18.50 206 HIS C CA 1
ATOM 4386 C C . HIS B 1 206 ? -17.742 17.859 -38.493 1.00 18.38 206 HIS C C 1
ATOM 4387 O O . HIS B 1 206 ? -18.260 17.133 -37.653 1.00 18.54 206 HIS C O 1
ATOM 4394 N N . CYS B 1 207 ? -16.421 17.940 -38.648 1.00 17.06 207 CYS C N 1
ATOM 4395 C CA . CYS B 1 207 ? -15.531 17.117 -37.828 1.00 17.10 207 CYS C CA 1
ATOM 4396 C C . CYS B 1 207 ? -14.173 17.755 -37.509 1.00 16.93 207 CYS C C 1
ATOM 4397 O O . CYS B 1 207 ? -13.530 17.344 -36.554 1.00 19.02 207 CYS C O 1
ATOM 4400 N N . CYS B 1 208 ? -13.741 18.734 -38.302 1.00 16.04 208 CYS C N 1
ATOM 4401 C CA . CYS B 1 208 ? -12.377 19.286 -38.174 1.00 16.78 208 CYS C CA 1
ATOM 4402 C C . CYS B 1 208 ? -12.205 20.338 -37.091 1.00 17.64 208 CYS C C 1
ATOM 4403 O O . CYS B 1 208 ? -13.022 21.250 -36.976 1.00 19.50 208 CYS C O 1
ATOM 4406 N N . ASN B 1 209 ? -11.119 20.191 -36.326 1.00 18.08 209 ASN C N 1
ATOM 4407 C CA . ASN B 1 209 ? -10.587 21.223 -35.442 1.00 17.43 209 ASN C CA 1
ATOM 4408 C C . ASN B 1 209 ? -9.505 21.999 -36.208 1.00 17.60 209 ASN C C 1
ATOM 4409 O O . ASN B 1 209 ? -9.432 21.888 -37.433 1.00 16.29 209 ASN C O 1
ATOM 4414 N N . SER B 1 210 ? -8.669 22.783 -35.520 1.00 17.74 210 SER C N 1
ATOM 4415 C CA . SER B 1 210 ? -7.588 23.489 -36.230 1.00 16.29 210 SER C CA 1
ATOM 4416 C C . SER B 1 210 ? -6.713 22.549 -37.061 1.00 18.12 210 SER C C 1
ATOM 4417 O O . SER B 1 210 ? -6.447 22.808 -38.236 1.00 17.35 210 SER C O 1
ATOM 4420 N N . ALA B 1 211 ? -6.242 21.473 -36.439 1.00 18.87 211 ALA C N 1
ATOM 4421 C CA . ALA B 1 211 ? -5.345 20.545 -37.121 1.00 18.62 211 ALA C CA 1
ATOM 4422 C C . ALA B 1 211 ? -6.051 19.867 -38.301 1.00 17.98 211 ALA C C 1
ATOM 4423 O O . ALA B 1 211 ? -5.480 19.741 -39.393 1.00 19.13 211 ALA C O 1
ATOM 4425 N N . GLY B 1 212 ? -7.300 19.449 -38.101 1.00 18.36 212 GLY C N 1
ATOM 4426 C CA . GLY B 1 212 ? -8.040 18.851 -39.203 1.00 19.76 212 GLY C CA 1
ATOM 4427 C C . GLY B 1 212 ? -8.217 19.844 -40.340 1.00 18.40 212 GLY C C 1
ATOM 4428 O O . GLY B 1 212 ? -8.069 19.509 -41.516 1.00 19.52 212 GLY C O 1
ATOM 4429 N N . THR B 1 213 ? -8.525 21.084 -39.984 1.00 18.79 213 THR C N 1
ATOM 4430 C CA . THR B 1 213 ? -8.748 22.129 -40.983 1.00 17.60 213 THR C CA 1
ATOM 4431 C C . THR B 1 213 ? -7.482 22.409 -41.789 1.00 17.90 213 THR C C 1
ATOM 4432 O O . THR B 1 213 ? -7.527 22.575 -43.017 1.00 18.72 213 THR C O 1
ATOM 4436 N N . LEU B 1 214 ? -6.341 22.430 -41.106 1.00 18.60 214 LEU C N 1
ATOM 4437 C CA . LEU B 1 214 ? -5.076 22.750 -41.764 1.00 18.10 214 LEU C CA 1
ATOM 4438 C C . LEU B 1 214 ? -4.523 21.626 -42.622 1.00 18.86 214 LEU C C 1
ATOM 4439 O O . LEU B 1 214 ? -3.932 21.876 -43.684 1.00 19.80 214 LEU C O 1
ATOM 4444 N N . PHE B 1 215 ? -4.676 20.395 -42.141 1.00 19.45 215 PHE C N 1
ATOM 4445 C CA . PHE B 1 215 ? -3.950 19.269 -42.715 1.00 20.03 215 PHE C CA 1
ATOM 4446 C C . PHE B 1 215 ? -4.817 18.159 -43.297 1.00 19.87 215 PHE C C 1
ATOM 4447 O O . PHE B 1 215 ? -4.285 17.216 -43.892 1.00 22.56 215 PHE C O 1
ATOM 4455 N N . HIS B 1 216 ? -6.132 18.274 -43.141 1.00 21.81 216 HIS C N 1
ATOM 4456 C CA . HIS B 1 216 ? -7.071 17.281 -43.673 1.00 22.39 216 HIS C CA 1
ATOM 4457 C C . HIS B 1 216 ? -8.186 17.950 -44.481 1.00 19.96 216 HIS C C 1
ATOM 4458 O O . HIS B 1 216 ? -9.366 17.868 -44.120 1.00 19.84 216 HIS C O 1
ATOM 4465 N N . LYS B 1 217 ? -7.822 18.597 -45.585 1.00 20.72 217 LYS C N 1
ATOM 4466 C CA . LYS B 1 217 ? -8.799 19.372 -46.338 1.00 24.66 217 LYS C CA 1
ATOM 4467 C C . LYS B 1 217 ? -9.893 18.504 -46.938 1.00 22.86 217 LYS C C 1
ATOM 4468 O O . LYS B 1 217 ? -10.994 18.990 -47.221 1.00 21.04 217 LYS C O 1
ATOM 4474 N N . ASP B 1 218 ? -9.594 17.222 -47.132 1.00 21.11 218 ASP C N 1
ATOM 4475 C CA . ASP B 1 218 ? -10.610 16.285 -47.612 1.00 21.28 218 ASP C CA 1
ATOM 4476 C C . ASP B 1 218 ? -11.734 16.088 -46.592 1.00 20.30 218 ASP C C 1
ATOM 4477 O O . ASP B 1 218 ? -12.796 15.557 -46.925 1.00 19.93 218 ASP C O 1
ATOM 4482 N N . LYS B 1 219 ? -11.524 16.538 -45.358 1.00 18.80 219 LYS C N 1
ATOM 4483 C CA . LYS B 1 219 ? -12.511 16.311 -44.301 1.00 19.73 219 LYS C CA 1
ATOM 4484 C C . LYS B 1 219 ? -13.263 17.585 -43.880 1.00 17.95 219 LYS C C 1
ATOM 4485 O O . LYS B 1 219 ? -13.966 17.586 -42.872 1.00 20.45 219 LYS C O 1
ATOM 4491 N N . HIS B 1 220 ? -13.129 18.656 -44.665 1.00 19.25 220 HIS C N 1
ATOM 4492 C CA . HIS B 1 220 ? -13.767 19.930 -44.330 1.00 20.46 220 HIS C CA 1
ATOM 4493 C C . HIS B 1 220 ? -15.290 19.848 -44.284 1.00 20.95 220 HIS C C 1
ATOM 4494 O O . HIS B 1 220 ? -15.917 20.532 -43.488 1.00 20.38 220 HIS C O 1
ATOM 4501 N N . LEU B 1 221 ? -15.877 19.016 -45.141 1.00 19.57 221 LEU C N 1
ATOM 4502 C CA . LEU B 1 221 ? -17.334 18.838 -45.171 1.00 21.28 221 LEU C CA 1
ATOM 4503 C C . LEU B 1 221 ? -18.078 20.189 -45.181 1.00 19.55 221 LEU C C 1
ATOM 4504 O O . LEU B 1 221 ? -17.733 21.088 -45.953 1.00 20.40 221 LEU C O 1
ATOM 4509 N N . ASP B 1 222 ? -19.081 20.341 -44.325 1.00 17.61 222 ASP C N 1
ATOM 4510 C CA . ASP B 1 222 ? -19.930 21.537 -44.366 1.00 18.96 222 ASP C CA 1
ATOM 4511 C C . ASP B 1 222 ? -19.457 22.672 -43.452 1.00 21.33 222 ASP C C 1
ATOM 4512 O O . ASP B 1 222 ? -19.913 23.807 -43.577 1.00 20.81 222 ASP C O 1
ATOM 4517 N N . MET B 1 223 ? -18.565 22.361 -42.519 1.00 17.97 223 MET C N 1
ATOM 4518 C CA . MET B 1 223 ? -18.118 23.350 -41.543 1.00 17.81 223 MET C CA 1
ATOM 4519 C C . MET B 1 223 ? -16.855 22.837 -40.858 1.00 18.35 223 MET C C 1
ATOM 4520 O O . MET B 1 223 ? -16.708 21.624 -40.652 1.00 19.68 223 MET C O 1
ATOM 4525 N N . VAL B 1 224 ? -15.934 23.751 -40.557 1.00 16.47 224 VAL C N 1
ATOM 4526 C CA . VAL B 1 224 ? -14.768 23.438 -39.732 1.00 18.61 224 VAL C CA 1
ATOM 4527 C C . VAL B 1 224 ? -14.819 24.271 -38.449 1.00 19.66 224 VAL C C 1
ATOM 4528 O O . VAL B 1 224 ? -15.409 25.358 -38.428 1.00 19.14 224 VAL C O 1
ATOM 4532 N N . ARG B 1 225 ? -14.221 23.747 -37.381 1.00 15.99 225 ARG C N 1
ATOM 4533 C CA . ARG B 1 225 ? -14.276 24.378 -36.064 1.00 15.84 225 ARG C CA 1
ATOM 4534 C C . ARG B 1 225 ? -12.868 24.765 -35.630 1.00 21.36 225 ARG C C 1
ATOM 4535 O O . ARG B 1 225 ? -12.125 23.959 -35.065 1.00 19.31 225 ARG C O 1
ATOM 4543 N N . VAL B 1 226 ? -12.498 26.007 -35.907 1.00 17.03 226 VAL C N 1
ATOM 4544 C CA . VAL B 1 226 ? -11.126 26.443 -35.659 1.00 16.66 226 VAL C CA 1
ATOM 4545 C C . VAL B 1 226 ? -10.999 27.176 -34.327 1.00 16.79 226 VAL C C 1
ATOM 4546 O O . VAL B 1 226 ? -11.574 28.259 -34.139 1.00 17.46 226 VAL C O 1
ATOM 4550 N N . GLY B 1 227 ? -10.216 26.591 -33.422 1.00 19.15 227 GLY C N 1
ATOM 4551 C CA . GLY B 1 227 ? -9.945 27.177 -32.117 1.00 17.54 227 GLY C CA 1
ATOM 4552 C C . GLY B 1 227 ? -8.527 27.723 -32.052 1.00 17.54 227 GLY C C 1
ATOM 4553 O O . GLY B 1 227 ? -8.284 28.857 -32.467 1.00 19.11 227 GLY C O 1
ATOM 4554 N N . ILE B 1 228 ? -7.587 26.892 -31.604 1.00 16.73 228 ILE C N 1
ATOM 4555 C CA . ILE B 1 228 ? -6.236 27.356 -31.256 1.00 18.39 228 ILE C CA 1
ATOM 4556 C C . ILE B 1 228 ? -5.566 28.173 -32.374 1.00 19.85 228 ILE C C 1
ATOM 4557 O O . ILE B 1 228 ? -4.927 29.189 -32.093 1.00 17.94 228 ILE C O 1
ATOM 4562 N N . SER B 1 229 ? -5.737 27.779 -33.638 1.00 17.27 229 SER C N 1
ATOM 4563 C CA . SER B 1 229 ? -5.016 28.465 -34.705 1.00 15.94 229 SER C CA 1
ATOM 4564 C C . SER B 1 229 ? -5.722 29.742 -35.166 1.00 18.32 229 SER C C 1
ATOM 4565 O O . SER B 1 229 ? -5.131 30.553 -35.881 1.00 19.02 229 SER C O 1
ATOM 4568 N N . LEU B 1 230 ? -6.959 29.942 -34.732 1.00 20.27 230 LEU C N 1
ATOM 4569 C CA . LEU B 1 230 ? -7.607 31.246 -34.905 1.00 19.72 230 LEU C CA 1
ATOM 4570 C C . LEU B 1 230 ? -6.790 32.317 -34.171 1.00 18.68 230 LEU C C 1
ATOM 4571 O O . LEU B 1 230 ? -6.722 33.478 -34.598 1.00 18.69 230 LEU C O 1
ATOM 4576 N N . TYR B 1 231 ? -6.167 31.903 -33.068 1.00 20.33 231 TYR C N 1
ATOM 4577 C CA . TYR B 1 231 ? -5.342 32.782 -32.236 1.00 17.63 231 TYR C CA 1
ATOM 4578 C C . TYR B 1 231 ? -3.887 32.781 -32.714 1.00 18.95 231 TYR C C 1
ATOM 4579 O O . TYR B 1 231 ? -3.017 33.377 -32.091 1.00 18.41 231 TYR C O 1
ATOM 4588 N N . GLY B 1 232 ? -3.636 32.126 -33.846 1.00 16.31 232 GLY C N 1
ATOM 4589 C CA . GLY B 1 232 ? -2.302 32.091 -34.413 1.00 16.17 232 GLY C CA 1
ATOM 4590 C C . GLY B 1 232 ? -1.351 31.195 -33.652 1.00 21.53 232 GLY C C 1
ATOM 4591 O O . GLY B 1 232 ? -0.139 31.359 -33.744 1.00 19.99 232 GLY C O 1
ATOM 4592 N N . LEU B 1 233 ? -1.905 30.250 -32.899 1.00 17.10 233 LEU C N 1
ATOM 4593 C CA . LEU B 1 233 ? -1.102 29.272 -32.173 1.00 18.16 233 LEU C CA 1
ATOM 4594 C C . LEU B 1 233 ? -1.212 27.900 -32.827 1.00 19.55 233 LEU C C 1
ATOM 4595 O O . LEU B 1 233 ? -2.273 27.515 -33.316 1.00 18.00 233 LEU C O 1
ATOM 4600 N N . ARG B 1 234 ? -0.098 27.178 -32.854 1.00 18.91 234 ARG C N 1
ATOM 4601 C CA . ARG B 1 234 ? -0.050 25.862 -33.494 1.00 19.97 234 ARG C CA 1
ATOM 4602 C C . ARG B 1 234 ? -0.695 24.786 -32.625 1.00 18.93 234 ARG C C 1
ATOM 4603 O O . ARG B 1 234 ? -0.509 24.777 -31.410 1.00 19.54 234 ARG C O 1
ATOM 4611 N N . PRO B 1 235 ? -1.440 23.858 -33.250 1.00 21.04 235 PRO C N 1
ATOM 4612 C CA . PRO B 1 235 ? -2.029 22.723 -32.529 1.00 20.53 235 PRO C CA 1
ATOM 4613 C C . PRO B 1 235 ? -0.958 21.893 -31.853 1.00 22.28 235 PRO C C 1
ATOM 4614 O O . PRO B 1 235 ? -1.172 21.355 -30.767 1.00 25.39 235 PRO C O 1
ATOM 4618 N N . ASP B 1 236 ? 0.188 21.793 -32.512 1.00 22.72 236 ASP C N 1
ATOM 4619 C CA . ASP B 1 236 ? 1.354 21.141 -31.934 1.00 28.60 236 ASP C CA 1
ATOM 4620 C C . ASP B 1 236 ? 2.576 21.876 -32.464 1.00 27.43 236 ASP C C 1
ATOM 4621 O O . ASP B 1 236 ? 2.665 22.158 -33.652 1.00 28.85 236 ASP C O 1
ATOM 4626 N N . VAL B 1 237 ? 3.515 22.200 -31.585 1.00 26.70 237 VAL C N 1
ATOM 4627 C CA . VAL B 1 237 ? 4.642 23.030 -31.997 1.00 31.77 237 VAL C CA 1
ATOM 4628 C C . VAL B 1 237 ? 5.603 22.322 -32.954 1.00 37.54 237 VAL C C 1
ATOM 4629 O O . VAL B 1 237 ? 6.504 22.953 -33.494 1.00 39.98 237 VAL C O 1
ATOM 4633 N N . SER B 1 238 ? 5.409 21.026 -33.184 1.00 36.20 238 SER C N 1
ATOM 4634 C CA . SER B 1 238 ? 6.223 20.329 -34.184 1.00 40.28 238 SER C CA 1
ATOM 4635 C C . SER B 1 238 ? 5.746 20.653 -35.603 1.00 39.85 238 SER C C 1
ATOM 4636 O O . SER B 1 238 ? 6.447 20.392 -36.578 1.00 38.84 238 SER C O 1
ATOM 4639 N N . LEU B 1 239 ? 4.548 21.218 -35.712 1.00 31.08 239 LEU C N 1
ATOM 4640 C CA . LEU B 1 239 ? 3.963 21.535 -37.009 1.00 31.95 239 LEU C CA 1
ATOM 4641 C C . LEU B 1 239 ? 4.365 22.926 -37.495 1.00 33.46 239 LEU C C 1
ATOM 4642 O O . LEU B 1 239 ? 4.660 23.816 -36.699 1.00 38.58 239 LEU C O 1
ATOM 4647 N N . GLU B 1 240 ? 4.385 23.093 -38.810 1.00 26.82 240 GLU C N 1
ATOM 4648 C CA . GLU B 1 240 ? 4.515 24.409 -39.425 1.00 27.63 240 GLU C CA 1
ATOM 4649 C C . GLU B 1 240 ? 3.185 24.758 -40.087 1.00 27.99 240 GLU C C 1
ATOM 4650 O O . GLU B 1 240 ? 2.577 23.903 -40.733 1.00 28.04 240 GLU C O 1
ATOM 4656 N N . PHE B 1 241 ? 2.728 25.997 -39.919 1.00 27.36 241 PHE C N 1
ATOM 4657 C CA . PHE B 1 241 ? 1.479 26.447 -40.534 1.00 21.44 241 PHE C CA 1
ATOM 4658 C C . PHE B 1 241 ? 1.570 26.420 -42.054 1.00 24.42 241 PHE C C 1
ATOM 4659 O O . PHE B 1 241 ? 2.513 26.962 -42.619 1.00 24.59 241 PHE C O 1
ATOM 4667 N N . PRO B 1 242 ? 0.577 25.818 -42.727 1.00 23.67 242 PRO C N 1
ATOM 4668 C CA . PRO B 1 242 ? 0.556 25.845 -44.194 1.00 26.04 242 PRO C CA 1
ATOM 4669 C C . PRO B 1 242 ? -0.160 27.077 -44.756 1.00 27.19 242 PRO C C 1
ATOM 4670 O O . PRO B 1 242 ? -0.163 27.286 -45.969 1.00 27.61 242 PRO C O 1
ATOM 4674 N N . ILE B 1 243 ? -0.756 27.879 -43.882 1.00 23.90 243 ILE C N 1
ATOM 4675 C CA . ILE B 1 243 ? -1.348 29.158 -44.286 1.00 21.83 243 ILE C CA 1
ATOM 4676 C C . ILE B 1 243 ? -0.800 30.297 -43.429 1.00 23.32 243 ILE C C 1
ATOM 4677 O O . ILE B 1 243 ? -0.172 30.061 -42.404 1.00 24.30 243 ILE C O 1
ATOM 4682 N N . GLU B 1 244 ? -1.046 31.531 -43.860 1.00 23.93 244 GLU C N 1
ATOM 4683 C CA . GLU B 1 244 ? -0.509 32.709 -43.185 1.00 20.84 244 GLU C CA 1
ATOM 4684 C C . GLU B 1 244 ? -1.295 33.048 -41.930 1.00 20.12 244 GLU C C 1
ATOM 4685 O O . GLU B 1 244 ? -2.484 33.360 -42.011 1.00 22.02 244 GLU C O 1
ATOM 4691 N N . LEU B 1 245 ? -0.634 32.986 -40.776 1.00 21.19 245 LEU C N 1
ATOM 4692 C CA . LEU B 1 245 ? -1.292 33.247 -39.495 1.00 21.70 245 LEU C CA 1
ATOM 4693 C C . LEU B 1 245 ? -0.380 34.038 -38.568 1.00 22.75 245 LEU C C 1
ATOM 4694 O O . LEU B 1 245 ? 0.837 33.956 -38.665 1.00 23.36 245 LEU C O 1
ATOM 4699 N N . THR B 1 246 ? -0.980 34.794 -37.656 1.00 21.65 246 THR C N 1
ATOM 4700 C CA . THR B 1 246 ? -0.213 35.627 -36.733 1.00 22.31 246 THR C CA 1
ATOM 4701 C C . THR B 1 246 ? -0.651 35.374 -35.297 1.00 19.08 246 THR C C 1
ATOM 4702 O O . THR B 1 246 ? -1.844 35.405 -35.002 1.00 18.55 246 THR C O 1
ATOM 4706 N N . GLN B 1 247 ? 0.308 35.133 -34.403 1.00 19.54 247 GLN C N 1
ATOM 4707 C CA . GLN B 1 247 ? -0.025 34.940 -32.988 1.00 18.87 247 GLN C CA 1
ATOM 4708 C C . GLN B 1 247 ? -0.624 36.218 -32.407 1.00 22.88 247 GLN C C 1
ATOM 4709 O O . GLN B 1 247 ? -0.025 37.299 -32.496 1.00 22.31 247 GLN C O 1
ATOM 4715 N N . ALA B 1 248 ? -1.801 36.084 -31.803 1.00 17.20 248 ALA C N 1
ATOM 4716 C CA . ALA B 1 248 ? -2.581 37.236 -31.386 1.00 17.54 248 ALA C CA 1
ATOM 4717 C C . ALA B 1 248 ? -2.254 37.740 -29.986 1.00 18.43 248 ALA C C 1
ATOM 4718 O O . ALA B 1 248 ? -2.430 38.931 -29.712 1.00 22.63 248 ALA C O 1
ATOM 4720 N N . MET B 1 249 ? -1.822 36.845 -29.101 1.00 17.49 249 MET C N 1
ATOM 4721 C CA . MET B 1 249 ? -1.531 37.226 -27.716 1.00 19.60 249 MET C CA 1
ATOM 4722 C C . MET B 1 249 ? -0.035 37.335 -27.463 1.00 20.81 249 MET C C 1
ATOM 4723 O O . MET B 1 249 ? 0.736 36.473 -27.874 1.00 20.34 249 MET C O 1
ATOM 4728 N N . ARG B 1 250 ? 0.368 38.402 -26.778 1.00 18.72 250 ARG C N 1
ATOM 4729 C CA . ARG B 1 250 ? 1.721 38.507 -26.260 1.00 17.44 250 ARG C CA 1
ATOM 4730 C C . ARG B 1 250 ? 1.631 38.915 -24.797 1.00 18.31 250 ARG C C 1
ATOM 4731 O O . ARG B 1 250 ? 0.850 39.790 -24.444 1.00 19.73 250 ARG C O 1
ATOM 4739 N N . LEU B 1 251 ? 2.409 38.246 -23.954 1.00 16.99 251 LEU C N 1
ATOM 4740 C CA . LEU B 1 251 ? 2.338 38.432 -22.502 1.00 16.50 251 LEU C CA 1
ATOM 4741 C C . LEU B 1 251 ? 3.555 39.190 -21.990 1.00 19.12 251 LEU C C 1
ATOM 4742 O O . LEU B 1 251 ? 4.690 38.810 -22.283 1.00 18.51 251 LEU C O 1
ATOM 4747 N N . PHE B 1 252 ? 3.322 40.250 -21.217 1.00 15.92 252 PHE C N 1
ATOM 4748 C CA . PHE B 1 252 ? 4.416 41.099 -20.745 1.00 17.22 252 PHE C CA 1
ATOM 4749 C C . PHE B 1 252 ? 4.361 41.334 -19.242 1.00 20.44 252 PHE C C 1
ATOM 4750 O O . PHE B 1 252 ? 3.284 41.387 -18.641 1.00 18.21 252 PHE C O 1
ATOM 4758 N N . SER B 1 253 ? 5.528 41.507 -18.636 1.00 18.84 253 SER C N 1
ATOM 4759 C CA . SER B 1 253 ? 5.571 42.148 -17.330 1.00 14.72 253 SER C CA 1
ATOM 4760 C C . SER B 1 253 ? 6.675 43.199 -17.370 1.00 18.94 253 SER C C 1
ATOM 4761 O O . SER B 1 253 ? 7.038 43.687 -18.445 1.00 17.34 253 SER C O 1
ATOM 4764 N N . SER B 1 254 ? 7.207 43.543 -16.204 1.00 19.58 254 SER C N 1
ATOM 4765 C CA . SER B 1 254 ? 8.151 44.655 -16.117 1.00 17.31 254 SER C CA 1
ATOM 4766 C C . SER B 1 254 ? 9.049 44.498 -14.906 1.00 17.14 254 SER C C 1
ATOM 4767 O O . SER B 1 254 ? 8.783 43.678 -14.041 1.00 19.45 254 SER C O 1
ATOM 4770 N N . ILE B 1 255 ? 10.116 45.287 -14.854 1.00 18.26 255 ILE C N 1
ATOM 4771 C CA . ILE B 1 255 ? 11.016 45.275 -13.707 1.00 16.55 255 ILE C CA 1
ATOM 4772 C C . ILE B 1 255 ? 10.573 46.339 -12.696 1.00 18.30 255 ILE C C 1
ATOM 4773 O O . ILE B 1 255 ? 10.533 47.527 -13.027 1.00 19.96 255 ILE C O 1
ATOM 4778 N N . VAL B 1 256 ? 10.232 45.921 -11.475 1.00 18.64 256 VAL C N 1
ATOM 4779 C CA . VAL B 1 256 ? 9.852 46.884 -10.439 1.00 20.03 256 VAL C CA 1
ATOM 4780 C C . VAL B 1 256 ? 10.903 46.965 -9.336 1.00 20.05 256 VAL C C 1
ATOM 4781 O O . VAL B 1 256 ? 10.790 47.775 -8.417 1.00 21.04 256 VAL C O 1
ATOM 4785 N N . SER B 1 257 ? 11.933 46.133 -9.447 1.00 16.23 257 SER C N 1
ATOM 4786 C CA . SER B 1 257 ? 13.057 46.187 -8.522 1.00 17.20 257 SER C CA 1
ATOM 4787 C C . SER B 1 257 ? 14.287 45.627 -9.202 1.00 20.34 257 SER C C 1
ATOM 4788 O O . SER B 1 257 ? 14.210 44.590 -9.869 1.00 18.95 257 SER C O 1
ATOM 4791 N N . LEU B 1 258 ? 15.414 46.317 -9.044 1.00 20.51 258 LEU C N 1
ATOM 4792 C CA . LEU B 1 258 ? 16.668 45.895 -9.656 1.00 19.53 258 LEU C CA 1
ATOM 4793 C C . LEU B 1 258 ? 17.779 46.040 -8.629 1.00 24.33 258 LEU C C 1
ATOM 4794 O O . LEU B 1 258 ? 18.107 47.151 -8.217 1.00 23.27 258 LEU C O 1
ATOM 4799 N N . ARG B 1 259 ? 18.342 44.918 -8.198 1.00 21.60 259 ARG C N 1
ATOM 4800 C CA . ARG B 1 259 ? 19.244 44.935 -7.049 1.00 23.92 259 ARG C CA 1
ATOM 4801 C C . ARG B 1 259 ? 20.422 44.023 -7.293 1.00 24.71 259 ARG C C 1
ATOM 4802 O O . ARG B 1 259 ? 20.316 43.033 -8.017 1.00 24.81 259 ARG C O 1
ATOM 4810 N N . LYS B 1 260 ? 21.546 44.363 -6.679 1.00 21.62 260 LYS C N 1
ATOM 4811 C CA . LYS B 1 260 ? 22.719 43.512 -6.727 1.00 23.43 260 LYS C CA 1
ATOM 4812 C C . LYS B 1 260 ? 22.712 42.665 -5.459 1.00 27.50 260 LYS C C 1
ATOM 4813 O O . LYS B 1 260 ? 22.576 43.200 -4.359 1.00 27.06 260 LYS C O 1
ATOM 4819 N N . LEU B 1 261 ? 22.802 41.348 -5.611 1.00 25.84 261 LEU C N 1
ATOM 4820 C CA . LEU B 1 261 ? 22.825 40.455 -4.456 1.00 26.03 261 LEU C CA 1
ATOM 4821 C C . LEU B 1 261 ? 24.127 39.654 -4.451 1.00 27.36 261 LEU C C 1
ATOM 4822 O O . LEU B 1 261 ? 24.615 39.247 -5.503 1.00 27.04 261 LEU C O 1
ATOM 4827 N N . PRO B 1 262 ? 24.701 39.431 -3.262 1.00 29.03 262 PRO C N 1
ATOM 4828 C CA . PRO B 1 262 ? 26.005 38.761 -3.176 1.00 28.51 262 PRO C CA 1
ATOM 4829 C C . PRO B 1 262 ? 25.942 37.249 -3.383 1.00 27.00 262 PRO C C 1
ATOM 4830 O O . PRO B 1 262 ? 24.883 36.624 -3.231 1.00 24.37 262 PRO C O 1
ATOM 4834 N N . GLU B 1 263 ? 27.089 36.673 -3.727 1.00 27.75 263 GLU C N 1
ATOM 4835 C CA . GLU B 1 263 ? 27.235 35.227 -3.843 1.00 31.77 263 GLU C CA 1
ATOM 4836 C C . GLU B 1 263 ? 26.713 34.558 -2.575 1.00 31.00 263 GLU C C 1
ATOM 4837 O O . GLU B 1 263 ? 26.901 35.079 -1.476 1.00 29.34 263 GLU C O 1
ATOM 4843 N N . GLY B 1 264 ? 26.040 33.426 -2.731 1.00 32.66 264 GLY C N 1
ATOM 4844 C CA . GLY B 1 264 ? 25.489 32.726 -1.587 1.00 32.77 264 GLY C CA 1
ATOM 4845 C C . GLY B 1 264 ? 24.091 33.149 -1.158 1.00 35.10 264 GLY C C 1
ATOM 4846 O O . GLY B 1 264 ? 23.452 32.433 -0.390 1.00 35.74 264 GLY C O 1
ATOM 4847 N N . SER B 1 265 ? 23.617 34.303 -1.626 1.00 26.72 265 SER C N 1
ATOM 4848 C CA . SER B 1 265 ? 22.240 34.732 -1.350 1.00 26.84 265 SER C CA 1
ATOM 4849 C C . SER B 1 265 ? 21.258 33.727 -1.916 1.00 26.94 265 SER C C 1
ATOM 4850 O O . SER B 1 265 ? 21.450 33.239 -3.023 1.00 27.29 265 SER C O 1
ATOM 4853 N N . SER B 1 266 ? 20.186 33.443 -1.187 1.00 24.42 266 SER C N 1
ATOM 4854 C CA . SER B 1 266 ? 19.160 32.574 -1.735 1.00 25.69 266 SER C CA 1
ATOM 4855 C C . SER B 1 266 ? 17.996 33.405 -2.263 1.00 22.57 266 SER C C 1
ATOM 4856 O O . SER B 1 266 ? 17.730 34.503 -1.780 1.00 24.85 266 SER C O 1
ATOM 4859 N N . ILE B 1 267 ? 17.310 32.872 -3.265 1.00 20.50 267 ILE C N 1
ATOM 4860 C CA . ILE B 1 267 ? 16.219 33.589 -3.909 1.00 17.57 267 ILE C CA 1
ATOM 4861 C C . ILE B 1 267 ? 14.921 32.830 -3.702 1.00 19.72 267 ILE C C 1
ATOM 4862 O O . ILE B 1 267 ? 14.815 31.648 -4.068 1.00 21.15 267 ILE C O 1
ATOM 4867 N N . SER B 1 268 ? 13.964 33.523 -3.085 1.00 18.41 268 SER C N 1
ATOM 4868 C CA . SER B 1 268 ? 12.563 33.122 -2.968 1.00 20.64 268 SER C CA 1
ATOM 4869 C C . SER B 1 268 ? 12.328 31.950 -2.020 1.00 21.91 268 SER C C 1
ATOM 4870 O O . SER B 1 268 ? 13.231 31.518 -1.307 1.00 20.26 268 SER C O 1
ATOM 4873 N N . TYR B 1 269 ? 11.092 31.458 -2.001 1.00 19.36 269 TYR C N 1
ATOM 4874 C CA . TYR B 1 269 ? 10.680 30.473 -0.998 1.00 21.25 269 TYR C CA 1
ATOM 4875 C C . TYR B 1 269 ? 11.511 29.205 -1.025 1.00 24.49 269 TYR C C 1
ATOM 4876 O O . TYR B 1 269 ? 11.858 28.716 -2.093 1.00 21.33 269 TYR C O 1
ATOM 4885 N N . GLY B 1 270 ? 11.793 28.654 0.153 1.00 22.46 270 GLY C N 1
ATOM 4886 C CA . GLY B 1 270 ? 12.522 27.399 0.248 1.00 21.73 270 GLY C CA 1
ATOM 4887 C C . GLY B 1 270 ? 13.996 27.489 -0.117 1.00 24.19 270 GLY C C 1
ATOM 4888 O O . GLY B 1 270 ? 14.692 26.472 -0.132 1.00 22.35 270 GLY C O 1
ATOM 4889 N N . ARG B 1 271 ? 14.474 28.698 -0.416 1.00 21.39 271 ARG C N 1
ATOM 4890 C CA . ARG B 1 271 ? 15.877 28.913 -0.779 1.00 20.18 271 ARG C CA 1
ATOM 4891 C C . ARG B 1 271 ? 16.342 27.960 -1.877 1.00 23.53 271 ARG C C 1
ATOM 4892 O O . ARG B 1 271 ? 17.439 27.396 -1.790 1.00 23.95 271 ARG C O 1
ATOM 4900 N N . THR B 1 272 ? 15.510 27.761 -2.895 1.00 19.60 272 THR C N 1
ATOM 4901 C CA . THR B 1 272 ? 15.776 26.694 -3.862 1.00 21.72 272 THR C CA 1
ATOM 4902 C C . THR B 1 272 ? 16.856 27.084 -4.857 1.00 28.03 272 THR C C 1
ATOM 4903 O O . THR B 1 272 ? 17.359 26.238 -5.592 1.00 24.46 272 THR C O 1
ATOM 4907 N N . HIS B 1 273 ? 17.192 28.369 -4.896 1.00 23.21 273 HIS C N 1
ATOM 4908 C CA . HIS B 1 273 ? 18.309 28.834 -5.713 1.00 25.82 273 HIS C CA 1
ATOM 4909 C C . HIS B 1 273 ? 19.247 29.683 -4.874 1.00 26.79 273 HIS C C 1
ATOM 4910 O O . HIS B 1 273 ? 18.802 30.608 -4.197 1.00 26.45 273 HIS C O 1
ATOM 4917 N N . LYS B 1 274 ? 20.539 29.372 -4.918 1.00 23.05 274 LYS C N 1
ATOM 4918 C CA . LYS B 1 274 ? 21.543 30.207 -4.261 1.00 22.26 274 LYS C CA 1
ATOM 4919 C C . LYS B 1 274 ? 22.516 30.745 -5.304 1.00 27.59 274 LYS C C 1
ATOM 4920 O O . LYS B 1 274 ? 22.988 29.996 -6.155 1.00 26.65 274 LYS C O 1
ATOM 4926 N N . LEU B 1 275 ? 22.799 32.045 -5.245 1.00 26.98 275 LEU C N 1
ATOM 4927 C CA . LEU B 1 275 ? 23.635 32.679 -6.265 1.00 27.04 275 LEU C CA 1
ATOM 4928 C C . LEU B 1 275 ? 25.073 32.146 -6.243 1.00 27.06 275 LEU C C 1
ATOM 4929 O O . LEU B 1 275 ? 25.707 32.101 -5.187 1.00 30.11 275 LEU C O 1
ATOM 4934 N N . SER B 1 276 ? 25.584 31.751 -7.411 1.00 32.37 276 SER C N 1
ATOM 4935 C CA . SER B 1 276 ? 26.939 31.192 -7.508 1.00 31.41 276 SER C CA 1
ATOM 4936 C C . SER B 1 276 ? 27.985 32.297 -7.576 1.00 35.15 276 SER C C 1
ATOM 4937 O O . SER B 1 276 ? 29.179 32.050 -7.419 1.00 31.71 276 SER C O 1
ATOM 4940 N N . SER B 1 277 ? 27.524 33.519 -7.821 1.00 28.83 277 SER C N 1
ATOM 4941 C CA . SER B 1 277 ? 28.364 34.704 -7.745 1.00 29.28 277 SER C CA 1
ATOM 4942 C C . SER B 1 277 ? 27.460 35.908 -7.531 1.00 28.33 277 SER C C 1
ATOM 4943 O O . SER B 1 277 ? 26.246 35.760 -7.428 1.00 29.12 277 SER C O 1
ATOM 4946 N N . GLU B 1 278 ? 28.052 37.092 -7.442 1.00 26.24 278 GLU C N 1
ATOM 4947 C CA . GLU B 1 278 ? 27.267 38.307 -7.315 1.00 27.71 278 GLU C CA 1
ATOM 4948 C C . GLU B 1 278 ? 26.415 38.456 -8.573 1.00 27.96 278 GLU C C 1
ATOM 4949 O O . GLU B 1 278 ? 26.935 38.350 -9.682 1.00 27.57 278 GLU C O 1
ATOM 4955 N N . LYS B 1 279 ? 25.112 38.665 -8.404 1.00 27.26 279 LYS C N 1
ATOM 4956 C CA . LYS B 1 279 ? 24.210 38.780 -9.554 1.00 24.03 279 LYS C CA 1
ATOM 4957 C C . LYS B 1 279 ? 23.357 40.029 -9.467 1.00 25.72 279 LYS C C 1
ATOM 4958 O O . LYS B 1 279 ? 23.083 40.523 -8.376 1.00 24.07 279 LYS C O 1
ATOM 4964 N N . VAL B 1 280 ? 22.920 40.522 -10.624 1.00 19.85 280 VAL C N 1
ATOM 4965 C CA . VAL B 1 280 ? 21.901 41.557 -10.651 1.00 21.06 280 VAL C CA 1
ATOM 4966 C C . VAL B 1 280 ? 20.565 40.853 -10.847 1.00 18.66 280 VAL C C 1
ATOM 4967 O O . VAL B 1 280 ? 20.338 40.199 -11.870 1.00 21.89 280 VAL C O 1
ATOM 4971 N N . VAL B 1 281 ? 19.716 40.963 -9.833 1.00 20.22 281 VAL C N 1
ATOM 4972 C CA . VAL B 1 281 ? 18.434 40.280 -9.791 1.00 21.09 281 VAL C CA 1
ATOM 4973 C C . VAL B 1 281 ? 17.331 41.299 -9.969 1.00 19.16 281 VAL C C 1
ATOM 4974 O O . VAL B 1 281 ? 17.266 42.290 -9.229 1.00 20.69 281 VAL C O 1
ATOM 4978 N N . ALA B 1 282 ? 16.472 41.057 -10.955 1.00 17.76 282 ALA C N 1
ATOM 4979 C CA . ALA B 1 282 ? 15.316 41.905 -11.179 1.00 17.39 282 ALA C CA 1
ATOM 4980 C C . ALA B 1 282 ? 14.067 41.203 -10.673 1.00 17.98 282 ALA C C 1
ATOM 4981 O O . ALA B 1 282 ? 13.920 39.982 -10.821 1.00 21.61 282 ALA C O 1
ATOM 4983 N N . THR B 1 283 ? 13.165 41.977 -10.085 1.00 15.46 283 THR C N 1
ATOM 4984 C CA . THR B 1 283 ? 11.896 41.425 -9.604 1.00 15.13 283 THR C CA 1
ATOM 4985 C C . THR B 1 283 ? 10.769 41.971 -10.465 1.00 18.30 283 THR C C 1
ATOM 4986 O O . THR B 1 283 ? 10.736 43.171 -10.767 1.00 18.25 283 THR C O 1
ATOM 4990 N N . MET B 1 284 ? 9.884 41.072 -10.889 1.00 17.65 284 MET C N 1
ATOM 4991 C CA . MET B 1 284 ? 8.726 41.406 -11.715 1.00 17.82 284 MET C CA 1
ATOM 4992 C C . MET B 1 284 ? 7.441 41.272 -10.918 1.00 17.24 284 MET C C 1
ATOM 4993 O O . MET B 1 284 ? 7.329 40.377 -10.083 1.00 17.73 284 MET C O 1
ATOM 4998 N N . PRO B 1 285 ? 6.458 42.152 -11.181 1.00 16.13 285 PRO C N 1
ATOM 4999 C CA . PRO B 1 285 ? 5.153 42.059 -10.523 1.00 16.34 285 PRO C CA 1
ATOM 5000 C C . PRO B 1 285 ? 4.245 41.084 -11.276 1.00 17.19 285 PRO C C 1
ATOM 5001 O O . PRO B 1 285 ? 3.222 41.471 -11.833 1.00 16.63 285 PRO C O 1
ATOM 5005 N N . ILE B 1 286 ? 4.655 39.820 -11.312 1.00 16.89 286 ILE C N 1
ATOM 5006 C CA . ILE B 1 286 ? 3.846 38.773 -11.916 1.00 15.35 286 ILE C CA 1
ATOM 5007 C C . ILE B 1 286 ? 4.152 37.475 -11.196 1.00 17.80 286 ILE C C 1
ATOM 5008 O O . ILE B 1 286 ? 5.303 37.207 -10.831 1.00 17.39 286 ILE C O 1
ATOM 5013 N N . GLY B 1 287 ? 3.124 36.663 -10.972 1.00 14.78 287 GLY C N 1
ATOM 5014 C CA . GLY B 1 287 ? 3.349 35.368 -10.348 1.00 15.07 287 GLY C CA 1
ATOM 5015 C C . GLY B 1 287 ? 2.222 34.418 -10.693 1.00 15.37 287 GLY C C 1
ATOM 5016 O O . GLY B 1 287 ? 1.467 34.693 -11.631 1.00 16.40 287 GLY C O 1
ATOM 5017 N N . TYR B 1 288 ? 2.087 33.312 -9.962 1.00 18.74 288 TYR C N 1
ATOM 5018 C CA . TYR B 1 288 ? 1.147 32.282 -10.414 1.00 19.94 288 TYR C CA 1
ATOM 5019 C C . TYR B 1 288 ? -0.322 32.671 -10.218 1.00 20.74 288 TYR C C 1
ATOM 5020 O O . TYR B 1 288 ? -1.211 32.068 -10.839 1.00 19.23 288 TYR C O 1
ATOM 5029 N N . ALA B 1 289 ? -0.606 33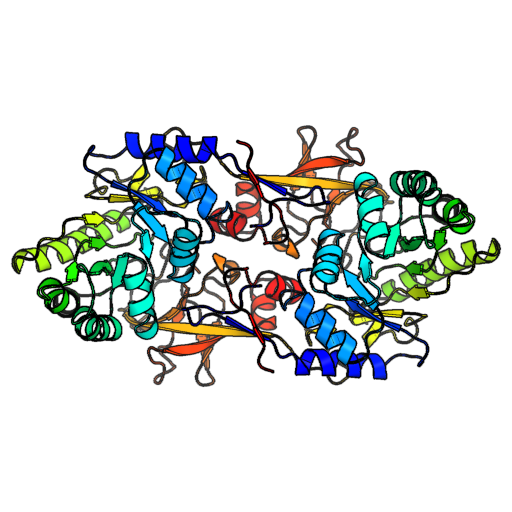.695 -9.411 1.00 17.72 289 ALA C N 1
ATOM 5030 C CA . ALA B 1 289 ? -1.986 34.193 -9.361 1.00 17.50 289 ALA C CA 1
ATOM 5031 C C . ALA B 1 289 ? -2.344 35.003 -10.601 1.00 18.65 289 ALA C C 1
ATOM 5032 O O . ALA B 1 289 ? -3.507 35.375 -10.788 1.00 20.42 289 ALA C O 1
ATOM 5034 N N . ASP B 1 290 ? -1.344 35.298 -11.431 1.00 16.46 290 ASP C N 1
ATOM 5035 C CA . ASP B 1 290 ? -1.579 35.878 -12.749 1.00 14.99 290 ASP C CA 1
ATOM 5036 C C . ASP B 1 290 ? -1.627 34.810 -13.822 1.00 18.27 290 ASP C C 1
ATOM 5037 O O . ASP B 1 290 ? -1.873 35.093 -14.991 1.00 17.17 290 ASP C O 1
ATOM 5042 N N . GLY B 1 291 ? -1.380 33.574 -13.414 1.00 18.46 291 GLY C N 1
ATOM 5043 C CA . GLY B 1 291 ? -1.370 32.476 -14.358 1.00 18.51 291 GLY C CA 1
ATOM 5044 C C . GLY B 1 291 ? 0.006 32.121 -14.867 1.00 21.10 291 GLY C C 1
ATOM 5045 O O . GLY B 1 291 ? 0.140 31.276 -15.745 1.00 19.80 291 GLY C O 1
ATOM 5046 N N . LEU B 1 292 ? 1.042 32.757 -14.326 1.00 16.03 292 LEU C N 1
ATOM 5047 C CA . LEU B 1 292 ? 2.403 32.344 -14.655 1.00 17.32 292 LEU C CA 1
ATOM 5048 C C . LEU B 1 292 ? 2.691 31.040 -13.933 1.00 22.37 292 LEU C C 1
ATOM 5049 O O . LEU B 1 292 ? 2.739 31.017 -12.709 1.00 21.39 292 LEU C O 1
ATOM 5054 N N . SER B 1 293 ? 2.878 29.954 -14.679 1.00 18.23 293 SER C N 1
ATOM 5055 C CA . SER B 1 293 ? 2.996 28.627 -14.071 1.00 16.83 293 SER C CA 1
ATOM 5056 C C . SER B 1 293 ? 4.124 28.536 -13.046 1.00 19.89 293 SER C C 1
ATOM 5057 O O . SER B 1 293 ? 5.268 28.888 -13.344 1.00 18.98 293 SER C O 1
ATOM 5060 N N . ARG B 1 294 ? 3.819 28.038 -11.849 1.00 18.92 294 ARG C N 1
ATOM 5061 C CA . ARG B 1 294 ? 4.875 27.856 -10.839 1.00 17.66 294 ARG C CA 1
ATOM 5062 C C . ARG B 1 294 ? 5.896 26.805 -11.291 1.00 21.13 294 ARG C C 1
ATOM 5063 O O . ARG B 1 294 ? 7.035 26.778 -10.813 1.00 19.11 294 ARG C O 1
ATOM 5071 N N . ALA B 1 295 ? 5.512 25.959 -12.245 1.00 18.29 295 ALA C N 1
ATOM 5072 C CA . ALA B 1 295 ? 6.453 24.971 -12.779 1.00 16.72 295 ALA C CA 1
ATOM 5073 C C . ALA B 1 295 ? 7.604 25.626 -13.548 1.00 19.89 295 ALA C C 1
ATOM 5074 O O . ALA B 1 295 ? 8.586 24.964 -13.882 1.00 18.71 295 ALA C O 1
ATOM 5076 N N . LEU B 1 296 ? 7.496 26.926 -13.819 1.00 18.48 296 LEU C N 1
ATOM 5077 C CA . LEU B 1 296 ? 8.607 27.653 -14.441 1.00 16.87 296 LEU C CA 1
ATOM 5078 C C . LEU B 1 296 ? 9.678 28.033 -13.415 1.00 17.73 296 LEU C C 1
ATOM 5079 O O . LEU B 1 296 ? 10.733 28.550 -13.788 1.00 19.17 296 LEU C O 1
ATOM 5084 N N . SER B 1 297 ? 9.414 27.764 -12.133 1.00 20.24 297 SER C N 1
ATOM 5085 C CA . SER B 1 297 ? 10.404 27.992 -11.071 1.00 18.21 297 SER C CA 1
ATOM 5086 C C . SER B 1 297 ? 11.749 27.370 -11.437 1.00 20.16 297 SER C C 1
ATOM 5087 O O . SER B 1 297 ? 11.818 26.190 -11.779 1.00 21.30 297 SER C O 1
ATOM 5090 N N . ASN B 1 298 ? 12.804 28.177 -11.380 1.00 19.11 298 ASN C N 1
ATOM 5091 C CA . ASN B 1 298 ? 14.157 27.731 -11.698 1.00 19.72 298 ASN C CA 1
ATOM 5092 C C . ASN B 1 298 ? 14.344 27.149 -13.091 1.00 24.66 298 ASN C C 1
ATOM 5093 O O . ASN B 1 298 ? 15.323 26.443 -13.335 1.00 24.09 298 ASN C O 1
ATOM 5098 N N . LYS B 1 299 ? 13.429 27.415 -14.012 1.00 21.76 299 LYS C N 1
ATOM 5099 C CA . LYS B 1 299 ? 13.653 26.874 -15.348 1.00 25.00 299 LYS C CA 1
ATOM 5100 C C . LYS B 1 299 ? 13.170 27.741 -16.511 1.00 23.87 299 LYS C C 1
ATOM 5101 O O . LYS B 1 299 ? 13.714 27.641 -17.607 1.00 24.17 299 LYS C O 1
ATOM 5107 N N . GLY B 1 300 ? 12.163 28.580 -16.291 1.00 21.37 300 GLY C N 1
ATOM 5108 C CA . GLY B 1 300 ? 11.688 29.457 -17.352 1.00 20.96 300 GLY C CA 1
ATOM 5109 C C . GLY B 1 300 ? 12.568 30.684 -17.549 1.00 23.70 300 GLY C C 1
ATOM 5110 O O . GLY B 1 300 ? 13.587 30.862 -16.870 1.00 20.44 300 GLY C O 1
ATOM 5111 N N . PHE B 1 301 ? 12.181 31.518 -18.511 1.00 21.51 301 PHE C N 1
ATOM 5112 C CA . PHE B 1 301 ? 12.918 32.736 -18.821 1.00 21.02 301 PHE C CA 1
ATOM 5113 C C . PHE B 1 301 ? 11.973 33.767 -19.421 1.00 22.95 301 PHE C C 1
ATOM 5114 O O . PHE B 1 301 ? 10.882 33.428 -19.898 1.00 20.24 301 PHE C O 1
ATOM 5122 N N . VAL B 1 302 ? 12.399 35.026 -19.390 1.00 19.84 302 VAL C N 1
ATOM 5123 C CA . VAL B 1 302 ? 11.727 36.093 -20.119 1.00 21.26 302 VAL C CA 1
ATOM 5124 C C . VAL B 1 302 ? 12.717 36.682 -21.105 1.00 21.90 302 VAL C C 1
ATOM 5125 O O . VAL B 1 302 ? 13.916 36.415 -21.023 1.00 21.33 302 VAL C O 1
ATOM 5129 N N . THR B 1 303 ? 12.234 37.495 -22.037 1.00 18.98 303 THR C N 1
ATOM 5130 C CA . THR B 1 303 ? 13.167 38.158 -22.940 1.00 17.71 303 THR C CA 1
ATOM 5131 C C . THR B 1 303 ? 13.177 39.663 -22.701 1.00 21.48 303 THR C C 1
ATOM 5132 O O . THR B 1 303 ? 12.145 40.271 -22.418 1.00 21.95 303 THR C O 1
ATOM 5136 N N . LEU B 1 304 ? 14.358 40.256 -22.799 1.00 19.95 304 LEU C N 1
ATOM 5137 C CA . LEU B 1 304 ? 14.478 41.705 -22.774 1.00 25.78 304 LEU C CA 1
ATOM 5138 C C . LEU B 1 304 ? 15.809 42.073 -23.396 1.00 22.95 304 LEU C C 1
ATOM 5139 O O . LEU B 1 304 ? 16.788 41.333 -23.258 1.00 22.26 304 LEU C O 1
ATOM 5144 N N . HIS B 1 305 ? 15.831 43.203 -24.097 1.00 20.86 305 HIS C N 1
ATOM 5145 C CA . HIS B 1 305 ? 17.041 43.670 -24.777 1.00 23.29 305 HIS C CA 1
ATOM 5146 C C . HIS B 1 305 ? 17.661 42.594 -25.669 1.00 26.67 305 HIS C C 1
ATOM 5147 O O . HIS B 1 305 ? 18.883 42.529 -25.812 1.00 24.85 305 HIS C O 1
ATOM 5154 N N . GLY B 1 306 ? 16.817 41.752 -26.255 1.00 25.71 306 GLY C N 1
ATOM 5155 C CA . GLY B 1 306 ? 17.275 40.739 -27.195 1.00 29.76 306 GLY C CA 1
ATOM 5156 C C . GLY B 1 306 ? 17.958 39.541 -26.561 1.00 31.04 306 GLY C C 1
ATOM 5157 O O . GLY B 1 306 ? 18.584 38.731 -27.254 1.00 30.33 306 GLY C O 1
ATOM 5158 N N . GLN B 1 307 ? 17.843 39.419 -25.244 1.00 23.40 307 GLN C N 1
ATOM 5159 C CA . GLN B 1 307 ? 18.460 38.308 -24.527 1.00 24.72 307 GLN C CA 1
ATOM 5160 C C . GLN B 1 307 ? 17.446 37.574 -23.656 1.00 25.45 307 GLN C C 1
ATOM 5161 O O . GLN B 1 307 ? 16.362 38.082 -23.384 1.00 24.36 307 GLN C O 1
ATOM 5167 N N . LYS B 1 308 ? 17.820 36.380 -23.210 1.00 22.61 308 LYS C N 1
ATOM 5168 C CA . LYS B 1 308 ? 16.988 35.622 -22.286 1.00 23.42 308 LYS C CA 1
ATOM 5169 C C . LYS B 1 308 ? 17.483 35.821 -20.864 1.00 22.47 308 LYS C C 1
ATOM 5170 O O . LYS B 1 308 ? 18.684 35.729 -20.605 1.00 25.78 308 LYS C O 1
ATOM 5176 N N . ALA B 1 309 ? 16.557 36.100 -19.950 1.00 19.54 309 ALA C N 1
ATOM 5177 C CA . ALA B 1 309 ? 16.877 36.232 -18.536 1.00 19.63 309 ALA C CA 1
ATOM 5178 C C . ALA B 1 309 ? 16.179 35.102 -17.772 1.00 20.85 309 ALA C C 1
ATOM 5179 O O . ALA B 1 309 ? 14.957 35.035 -17.744 1.00 21.19 309 ALA C O 1
ATOM 5181 N N . PRO B 1 310 ? 16.959 34.197 -17.169 1.00 22.63 310 PRO C N 1
ATOM 5182 C CA . PRO B 1 310 ? 16.335 33.057 -16.490 1.00 19.55 310 PRO C CA 1
ATOM 5183 C C . PRO B 1 310 ? 15.642 33.406 -15.179 1.00 21.16 310 PRO C C 1
ATOM 5184 O O . PRO B 1 310 ? 16.113 34.248 -14.410 1.00 17.47 310 PRO C O 1
ATOM 5188 N N . ILE B 1 311 ? 14.533 32.723 -14.916 1.00 15.75 311 ILE C N 1
ATOM 5189 C CA . ILE B 1 311 ? 13.851 32.826 -13.641 1.00 17.66 311 ILE C CA 1
ATOM 5190 C C . ILE B 1 311 ? 14.699 32.179 -12.545 1.00 22.78 311 ILE C C 1
ATOM 5191 O O . ILE B 1 311 ? 15.181 31.056 -12.710 1.00 22.12 311 ILE C O 1
ATOM 5196 N N . LEU B 1 312 ? 14.885 32.905 -11.444 1.00 20.23 312 LEU C N 1
ATOM 5197 C CA . LEU B 1 312 ? 15.641 32.424 -10.286 1.00 19.49 312 LEU C CA 1
ATOM 5198 C C . LEU B 1 312 ? 14.714 32.003 -9.160 1.00 21.76 312 LEU C C 1
ATOM 5199 O O . LEU B 1 312 ? 13.872 32.784 -8.718 1.00 21.92 312 LEU C O 1
ATOM 5204 N N . GLY B 1 313 ? 14.877 30.766 -8.694 1.00 22.23 313 GLY C N 1
ATOM 5205 C CA . GLY B 1 313 ? 14.097 30.275 -7.576 1.00 21.34 313 GLY C CA 1
ATOM 5206 C C . GLY B 1 313 ? 12.630 30.132 -7.902 1.00 20.91 313 GLY C C 1
ATOM 5207 O O . GLY B 1 313 ? 12.241 30.034 -9.068 1.00 19.12 313 GLY C O 1
ATOM 5208 N N . ARG B 1 314 ? 11.805 30.129 -6.862 1.00 20.99 314 ARG C N 1
ATOM 5209 C CA . ARG B 1 314 ? 10.394 29.864 -7.039 1.00 20.01 314 ARG C CA 1
ATOM 5210 C C . ARG B 1 314 ? 9.614 31.094 -7.461 1.00 19.60 314 ARG C C 1
ATOM 5211 O O . ARG B 1 314 ? 9.796 32.187 -6.921 1.00 19.65 314 ARG C O 1
ATOM 5219 N N . VAL B 1 315 ? 8.749 30.884 -8.445 1.00 17.85 315 VAL C N 1
ATOM 5220 C CA . VAL B 1 315 ? 7.683 31.813 -8.773 1.00 14.65 315 VAL C CA 1
ATOM 5221 C C . VAL B 1 315 ? 6.765 31.965 -7.559 1.00 18.88 315 VAL C C 1
ATOM 5222 O O . VAL B 1 315 ? 6.313 30.961 -7.008 1.00 19.87 315 VAL C O 1
ATOM 5226 N N . CYS B 1 316 ? 6.494 33.203 -7.135 1.00 18.60 316 CYS C N 1
ATOM 5227 C CA . CYS B 1 316 ? 5.581 33.431 -6.011 1.00 20.39 316 CYS C CA 1
ATOM 5228 C C . CYS B 1 316 ? 4.193 33.740 -6.536 1.00 18.77 316 CYS C C 1
ATOM 5229 O O . CYS B 1 316 ? 3.977 33.775 -7.748 1.00 17.92 316 CYS C O 1
ATOM 5232 N N . MET B 1 317 ? 3.252 33.980 -5.629 1.00 17.93 317 MET C N 1
ATOM 5233 C CA . MET B 1 317 ? 1.897 34.298 -6.060 1.00 17.77 317 MET C CA 1
ATOM 5234 C C . MET B 1 317 ? 1.855 35.527 -6.976 1.00 18.12 317 MET C C 1
ATOM 5235 O O . MET B 1 317 ? 1.087 35.544 -7.944 1.00 17.76 317 MET C O 1
ATOM 5240 N N . ASP B 1 318 ? 2.667 36.549 -6.676 1.00 15.18 318 ASP C N 1
ATOM 5241 C CA . ASP B 1 318 ? 2.540 37.847 -7.344 1.00 16.52 318 ASP C CA 1
ATOM 5242 C C . ASP B 1 318 ? 3.868 38.394 -7.882 1.00 15.71 318 ASP C C 1
ATOM 5243 O O . ASP B 1 318 ? 3.892 39.461 -8.512 1.00 15.17 318 ASP C O 1
ATOM 5248 N N . GLN B 1 319 ? 4.971 37.719 -7.568 1.00 17.28 319 GLN C N 1
ATOM 5249 C CA . GLN B 1 319 ? 6.293 38.245 -7.906 1.00 15.93 319 GLN C CA 1
ATOM 5250 C C . GLN B 1 319 ? 7.190 37.114 -8.382 1.00 19.80 319 GLN C C 1
ATOM 5251 O O . GLN B 1 319 ? 7.066 35.978 -7.918 1.00 17.46 319 GLN C O 1
ATOM 5257 N N . THR B 1 320 ? 8.086 37.438 -9.301 1.00 16.99 320 THR C N 1
ATOM 5258 C CA . THR B 1 320 ? 9.009 36.473 -9.878 1.00 14.74 320 THR C CA 1
ATOM 5259 C C . THR B 1 320 ? 10.343 37.162 -10.094 1.00 18.33 320 THR C C 1
ATOM 5260 O O . THR B 1 320 ? 10.386 38.315 -10.541 1.00 18.54 320 THR C O 1
ATOM 5264 N N . MET B 1 321 ? 11.427 36.463 -9.772 1.00 16.19 321 MET C N 1
ATOM 5265 C CA . MET B 1 321 ? 12.768 37.030 -9.905 1.00 17.43 321 MET C CA 1
ATOM 5266 C C . MET B 1 321 ? 13.513 36.477 -11.122 1.00 19.52 321 MET C C 1
ATOM 5267 O O . MET B 1 321 ? 13.409 35.288 -11.433 1.00 19.42 321 MET C O 1
ATOM 5272 N N . ILE B 1 322 ? 14.273 37.339 -11.799 1.00 18.87 322 ILE C N 1
ATOM 5273 C CA . ILE B 1 322 ? 15.074 36.916 -12.948 1.00 17.44 322 ILE C CA 1
ATOM 5274 C C . ILE B 1 322 ? 16.507 37.424 -12.833 1.00 18.46 322 ILE C C 1
ATOM 5275 O O . ILE B 1 322 ? 16.783 38.430 -12.168 1.00 20.32 322 ILE C O 1
ATOM 5280 N N . ASP B 1 323 ? 17.414 36.722 -13.499 1.00 18.14 323 ASP C N 1
ATOM 5281 C CA . ASP B 1 323 ? 18.828 37.071 -13.500 1.00 18.70 323 ASP C CA 1
ATOM 5282 C C . ASP B 1 323 ? 19.153 37.935 -14.717 1.00 20.18 323 ASP C C 1
ATOM 5283 O O . ASP B 1 323 ? 19.107 37.447 -15.840 1.00 19.97 323 ASP C O 1
ATOM 5288 N N . VAL B 1 324 ? 19.481 39.207 -14.498 1.00 19.20 324 VAL C N 1
ATOM 5289 C CA . VAL B 1 324 ? 19.810 40.081 -15.623 1.00 21.11 324 VAL C CA 1
ATOM 5290 C C . VAL B 1 324 ? 21.272 40.496 -15.612 1.00 20.96 324 VAL C C 1
ATOM 5291 O O . VAL B 1 324 ? 21.647 41.469 -16.265 1.00 23.10 324 VAL C O 1
ATOM 5295 N N . THR B 1 325 ? 22.105 39.739 -14.895 1.00 20.15 325 THR C N 1
ATOM 5296 C CA . THR B 1 325 ? 23.533 40.044 -14.803 1.00 21.72 325 THR C CA 1
ATOM 5297 C C . THR B 1 325 ? 24.224 40.174 -16.171 1.00 20.94 325 THR C C 1
ATOM 5298 O O . THR B 1 325 ? 25.116 41.006 -16.356 1.00 23.46 325 THR C O 1
ATOM 5302 N N . ASP B 1 326 ? 23.828 39.348 -17.131 1.00 23.29 326 ASP C N 1
ATOM 5303 C CA . ASP B 1 326 ? 24.453 39.395 -18.450 1.00 25.04 326 ASP C CA 1
ATOM 5304 C C . ASP B 1 326 ? 23.728 40.337 -19.408 1.00 26.05 326 ASP C C 1
ATOM 5305 O O . ASP B 1 326 ? 23.998 40.339 -20.612 1.00 25.37 326 ASP C O 1
ATOM 5310 N N . ILE B 1 327 ? 22.817 41.137 -18.863 1.00 22.49 327 ILE C N 1
ATOM 5311 C CA . ILE B 1 327 ? 22.062 42.116 -19.642 1.00 22.84 327 ILE C CA 1
ATOM 5312 C C . ILE B 1 327 ? 22.315 43.496 -19.039 1.00 21.94 327 ILE C C 1
ATOM 5313 O O . ILE B 1 327 ? 21.510 44.004 -18.262 1.00 23.95 327 ILE C O 1
ATOM 5318 N N . PRO B 1 328 ? 23.466 44.093 -19.382 1.00 29.35 328 PRO C N 1
ATOM 5319 C CA . PRO B 1 328 ? 23.998 45.293 -18.727 1.00 34.80 328 PRO C CA 1
ATOM 5320 C C . PRO B 1 328 ? 23.028 46.470 -18.756 1.00 31.11 328 PRO C C 1
ATOM 5321 O O . PRO B 1 328 ? 23.020 47.287 -17.837 1.00 30.13 328 PRO C O 1
ATOM 5325 N N . ASP B 1 329 ? 22.203 46.548 -19.792 1.00 28.69 329 ASP C N 1
ATOM 5326 C CA . ASP B 1 329 ? 21.309 47.694 -19.909 1.00 27.77 329 ASP C CA 1
ATOM 5327 C C . ASP B 1 329 ? 19.928 47.505 -19.288 1.00 27.67 329 ASP C C 1
ATOM 5328 O O . ASP B 1 329 ? 19.079 48.396 -19.385 1.00 23.53 329 ASP C O 1
ATOM 5333 N N . ALA B 1 330 ? 19.716 46.378 -18.615 1.00 22.80 330 ALA C N 1
ATOM 5334 C CA . ALA B 1 330 ? 18.500 46.191 -17.822 1.00 20.95 330 ALA C CA 1
ATOM 5335 C C . ALA B 1 330 ? 18.339 47.326 -16.821 1.00 25.27 330 ALA C C 1
ATOM 5336 O O . ALA B 1 330 ? 19.294 47.725 -16.158 1.00 23.78 330 ALA C O 1
ATOM 5338 N N . ALA B 1 331 ? 17.124 47.853 -16.729 1.00 20.22 331 ALA C N 1
ATOM 5339 C CA . ALA B 1 331 ? 16.846 48.982 -15.861 1.00 19.29 331 ALA C CA 1
ATOM 5340 C C . ALA B 1 331 ? 15.482 48.828 -15.219 1.00 20.06 331 ALA C C 1
ATOM 5341 O O . ALA B 1 331 ? 14.589 48.194 -15.789 1.00 21.68 331 ALA C O 1
ATOM 5343 N N . LEU B 1 332 ? 15.331 49.401 -14.028 1.00 21.29 332 LEU C N 1
ATOM 5344 C CA . LEU B 1 332 ? 14.017 49.587 -13.430 1.00 18.87 332 LEU C CA 1
ATOM 5345 C C . LEU B 1 332 ? 13.055 50.135 -14.486 1.00 21.58 332 LEU C C 1
ATOM 5346 O O . LEU B 1 332 ? 13.389 51.086 -15.187 1.00 22.79 332 LEU C O 1
ATOM 5351 N N . GLY B 1 333 ? 11.900 49.500 -14.627 1.00 20.68 333 GLY C N 1
ATOM 5352 C CA . GLY B 1 333 ? 10.892 49.964 -15.568 1.00 21.91 333 GLY C CA 1
ATOM 5353 C C . GLY B 1 333 ? 10.888 49.251 -16.908 1.00 25.21 333 GLY C C 1
ATOM 5354 O O . GLY B 1 333 ? 9.956 49.432 -17.689 1.00 23.54 333 GLY C O 1
ATOM 5355 N N . ASP B 1 334 ? 11.919 48.453 -17.195 1.00 19.75 334 ASP C N 1
ATOM 5356 C CA . ASP B 1 334 ? 11.965 47.727 -18.474 1.00 20.54 334 ASP C CA 1
ATOM 5357 C C . ASP B 1 334 ? 10.791 46.769 -18.588 1.00 20.41 334 ASP C C 1
ATOM 5358 O O . ASP B 1 334 ? 10.493 46.045 -17.639 1.00 18.78 334 ASP C O 1
ATOM 5363 N N . HIS B 1 335 ? 10.157 46.712 -19.755 1.00 19.57 335 HIS C N 1
ATOM 5364 C CA . HIS B 1 335 ? 9.143 45.687 -19.972 1.00 18.30 335 HIS C CA 1
ATOM 5365 C C . HIS B 1 335 ? 9.799 44.443 -20.551 1.00 20.61 335 HIS C C 1
ATOM 5366 O O . HIS B 1 335 ? 10.765 44.538 -21.306 1.00 21.55 335 HIS C O 1
ATOM 5373 N N . VAL B 1 336 ? 9.280 43.280 -20.168 1.00 17.53 336 VAL C N 1
ATOM 5374 C CA . VAL B 1 336 ? 9.865 42.004 -20.572 1.00 17.67 336 VAL C CA 1
ATOM 5375 C C . VAL B 1 336 ? 8.764 41.126 -21.146 1.00 17.15 336 VAL C C 1
ATOM 5376 O O . VAL B 1 336 ? 7.602 41.282 -20.793 1.00 18.68 336 VAL C O 1
ATOM 5380 N N . GLU B 1 337 ? 9.127 40.195 -22.017 1.00 15.79 337 GLU C N 1
ATOM 5381 C CA . GLU B 1 337 ? 8.119 39.353 -22.655 1.00 16.79 337 GLU C CA 1
ATOM 5382 C C . GLU B 1 337 ? 8.264 37.884 -22.266 1.00 18.93 337 GLU C C 1
ATOM 5383 O O . GLU B 1 337 ? 9.380 37.387 -22.080 1.00 20.23 337 GLU C O 1
ATOM 5389 N N . PHE B 1 338 ? 7.125 37.208 -22.123 1.00 17.52 338 PHE C N 1
ATOM 5390 C CA . PHE B 1 338 ? 7.072 35.779 -21.812 1.00 18.77 338 PHE C CA 1
ATOM 5391 C C . PHE B 1 338 ? 6.723 35.016 -23.078 1.00 21.79 338 PHE C C 1
ATOM 5392 O O . PHE B 1 338 ? 5.699 35.296 -23.698 1.00 21.27 338 PHE C O 1
ATOM 5400 N N . PRO B 1 339 ? 7.567 34.048 -23.469 1.00 25.26 339 PRO C N 1
ATOM 5401 C CA . PRO B 1 339 ? 7.318 33.261 -24.686 1.00 20.05 339 PRO C CA 1
ATOM 5402 C C . PRO B 1 339 ? 6.292 32.168 -24.435 1.00 20.67 339 PRO C C 1
ATOM 5403 O O . PRO B 1 339 ? 6.538 31.276 -23.624 1.00 20.13 339 PRO C O 1
ATOM 5407 N N . ILE B 1 340 ? 5.156 32.235 -25.125 1.00 17.92 340 ILE C N 1
ATOM 5408 C CA . ILE B 1 340 ? 4.044 31.340 -24.801 1.00 16.95 340 ILE C CA 1
ATOM 5409 C C . ILE B 1 340 ? 4.340 29.868 -25.125 1.00 18.95 340 ILE C C 1
ATOM 5410 O O . ILE B 1 340 ? 4.185 29.006 -24.253 1.00 17.97 340 ILE C O 1
ATOM 5415 N N . ASP B 1 341 ? 4.792 29.568 -26.341 1.00 18.14 341 ASP C N 1
ATOM 5416 C CA . ASP B 1 341 ? 5.084 28.171 -26.677 1.00 18.37 341 ASP C CA 1
ATOM 5417 C C . ASP B 1 341 ? 6.217 27.609 -25.836 1.00 22.50 341 ASP C C 1
ATOM 5418 O O . ASP B 1 341 ? 6.161 26.458 -25.412 1.00 20.08 341 ASP C O 1
ATOM 5423 N N . GLU B 1 342 ? 7.248 28.414 -25.591 1.00 19.86 342 GLU C N 1
ATOM 5424 C CA . GLU B 1 342 ? 8.363 27.933 -24.776 1.00 19.55 342 GLU C CA 1
ATOM 5425 C C . GLU B 1 342 ? 7.959 27.670 -23.314 1.00 20.87 342 GLU C C 1
ATOM 5426 O O . GLU B 1 342 ? 8.436 26.706 -22.698 1.00 19.68 342 GLU C O 1
ATOM 5432 N N . MET B 1 343 ? 7.075 28.495 -22.758 1.00 17.35 343 MET C N 1
ATOM 5433 C CA . MET B 1 343 ? 6.562 28.225 -21.408 1.00 18.25 343 MET C CA 1
ATOM 5434 C C . MET B 1 343 ? 5.836 26.873 -21.360 1.00 18.62 343 MET C C 1
ATOM 5435 O O . MET B 1 343 ? 5.960 26.132 -20.386 1.00 19.21 343 MET C O 1
ATOM 5440 N N . ALA B 1 344 ? 5.080 26.565 -22.411 1.00 18.03 344 ALA C N 1
ATOM 5441 C CA . ALA B 1 344 ? 4.394 25.278 -22.492 1.00 18.39 344 ALA C CA 1
ATOM 5442 C C . ALA B 1 344 ? 5.401 24.128 -22.522 1.00 20.13 344 ALA C C 1
ATOM 5443 O O . ALA B 1 344 ? 5.297 23.172 -21.741 1.00 19.99 344 ALA C O 1
ATOM 5445 N N . GLU B 1 345 ? 6.376 24.238 -23.420 1.00 18.15 345 GLU C N 1
ATOM 5446 C CA . GLU B 1 345 ? 7.407 23.212 -23.568 1.00 21.38 345 GLU C CA 1
ATOM 5447 C C . GLU B 1 345 ? 8.169 22.958 -22.276 1.00 24.96 345 GLU C C 1
ATOM 5448 O O . GLU B 1 345 ? 8.405 21.807 -21.904 1.00 23.14 345 GLU C O 1
ATOM 5454 N N . LEU B 1 346 ? 8.566 24.035 -21.604 1.00 19.70 346 LEU C N 1
ATOM 5455 C CA . LEU B 1 346 ? 9.372 23.924 -20.393 1.00 22.90 346 LEU C CA 1
ATOM 5456 C C . LEU B 1 346 ? 8.608 23.311 -19.223 1.00 28.26 346 LEU C C 1
ATOM 5457 O O . LEU B 1 346 ? 9.219 22.752 -18.314 1.00 28.32 346 LEU C O 1
ATOM 5462 N N . THR B 1 347 ? 7.282 23.418 -19.233 1.00 19.86 347 THR C N 1
ATOM 5463 C CA . THR B 1 347 ? 6.490 22.889 -18.129 1.00 23.17 347 THR C CA 1
ATOM 5464 C C . THR B 1 347 ? 5.700 21.634 -18.502 1.00 24.03 347 THR C C 1
ATOM 5465 O O . THR B 1 347 ? 4.862 21.172 -17.728 1.00 25.29 347 THR C O 1
ATOM 5469 N N . GLY B 1 348 ? 5.976 21.094 -19.682 1.00 20.78 348 GLY C N 1
ATOM 5470 C CA . GLY B 1 348 ? 5.385 19.838 -20.111 1.00 23.55 348 GLY C CA 1
ATOM 5471 C C . GLY B 1 348 ? 3.909 19.958 -20.435 1.00 24.89 348 GLY C C 1
ATOM 5472 O O . GLY B 1 348 ? 3.149 19.007 -20.251 1.00 26.46 348 GLY C O 1
ATOM 5473 N N . THR B 1 349 ? 3.495 21.124 -20.922 1.00 20.08 349 THR C N 1
ATOM 5474 C CA . THR B 1 349 ? 2.103 21.296 -21.323 1.00 19.05 349 THR C CA 1
ATOM 5475 C C . THR B 1 349 ? 2.012 21.867 -22.739 1.00 19.23 349 THR C C 1
ATOM 5476 O O . THR B 1 349 ? 2.944 21.720 -23.545 1.00 18.80 349 THR C O 1
ATOM 5480 N N . ILE B 1 350 ? 0.878 22.476 -23.056 1.00 20.13 350 ILE C N 1
ATOM 5481 C CA . ILE B 1 350 ? 0.619 22.956 -24.413 1.00 19.54 350 ILE C CA 1
ATOM 5482 C C . ILE B 1 350 ? 0.199 24.414 -24.385 1.00 18.25 350 ILE C C 1
ATOM 5483 O O . ILE B 1 350 ? -0.302 24.893 -23.373 1.00 18.19 350 ILE C O 1
ATOM 5488 N N . ASN B 1 351 ? 0.390 25.123 -25.495 1.00 17.99 351 ASN C N 1
ATOM 5489 C CA . ASN B 1 351 ? 0.045 26.542 -25.517 1.00 17.58 351 ASN C CA 1
ATOM 5490 C C . ASN B 1 351 ? -1.421 26.820 -25.132 1.00 18.64 351 ASN C C 1
ATOM 5491 O O . ASN B 1 351 ? -1.701 27.841 -24.499 1.00 18.86 351 ASN C O 1
ATOM 5496 N N . TYR B 1 352 ? -2.342 25.909 -25.468 1.00 17.93 352 TYR C N 1
ATOM 5497 C CA . TYR B 1 352 ? -3.740 26.048 -25.050 1.00 16.01 352 TYR C CA 1
ATOM 5498 C C . TYR B 1 352 ? -3.867 26.371 -23.558 1.00 13.58 352 TYR C C 1
ATOM 5499 O O . TYR B 1 352 ? -4.616 27.260 -23.162 1.00 19.23 352 TYR C O 1
ATOM 5508 N N . GLU B 1 353 ? -3.183 25.587 -22.730 1.00 14.35 353 GLU C N 1
ATOM 5509 C CA . GLU B 1 353 ? -3.313 25.775 -21.288 1.00 16.20 353 GLU C CA 1
ATOM 5510 C C . GLU B 1 353 ? -2.648 27.065 -20.855 1.00 18.10 353 GLU C C 1
ATOM 5511 O O . GLU B 1 353 ? -3.182 27.781 -20.000 1.00 18.77 353 GLU C O 1
ATOM 5517 N N . ILE B 1 354 ? -1.488 27.359 -21.436 1.00 16.87 354 ILE C N 1
ATOM 5518 C CA . ILE B 1 354 ? -0.759 28.572 -21.072 1.00 17.58 354 ILE C CA 1
ATOM 5519 C C . ILE B 1 354 ? -1.628 29.814 -21.280 1.00 19.06 354 ILE C C 1
ATOM 5520 O O . ILE B 1 354 ? -1.700 30.679 -20.408 1.00 17.57 354 ILE C O 1
ATOM 5525 N N . VAL B 1 355 ? -2.292 29.918 -22.431 1.00 15.89 355 VAL C N 1
ATOM 5526 C CA . VAL B 1 355 ? -3.045 31.137 -22.697 1.00 15.21 355 VAL C CA 1
ATOM 5527 C C . VAL B 1 355 ? -4.355 31.185 -21.896 1.00 23.07 355 VAL C C 1
ATOM 5528 O O . VAL B 1 355 ? -4.781 32.269 -21.490 1.00 19.23 355 VAL C O 1
ATOM 5532 N N . CYS B 1 356 ? -4.988 30.034 -21.658 1.00 19.19 356 CYS C N 1
ATOM 5533 C CA . CYS B 1 356 ? -6.192 30.007 -20.822 1.00 16.20 356 CYS C CA 1
ATOM 5534 C C . CYS B 1 356 ? -5.895 30.340 -19.364 1.00 17.96 356 CYS C C 1
ATOM 5535 O O . CYS B 1 356 ? -6.754 30.871 -18.655 1.00 18.65 356 CYS C O 1
ATOM 5538 N N . ALA B 1 357 ? -4.694 29.990 -18.916 1.00 15.15 357 ALA C N 1
ATOM 5539 C CA . ALA B 1 357 ? -4.314 30.183 -17.510 1.00 14.10 357 ALA C CA 1
ATOM 5540 C C . ALA B 1 357 ? -4.049 31.650 -17.150 1.00 16.47 357 ALA C C 1
ATOM 5541 O O . ALA B 1 357 ? -4.030 31.996 -15.968 1.00 18.66 357 ALA C O 1
ATOM 5543 N N . VAL B 1 358 ? -3.822 32.510 -18.143 1.00 17.78 358 VAL C N 1
ATOM 5544 C CA . VAL B 1 358 ? -3.597 33.928 -17.841 1.00 16.72 358 VAL C CA 1
ATOM 5545 C C . VAL B 1 358 ? -4.829 34.441 -17.105 1.00 20.86 358 VAL C C 1
ATOM 5546 O O . VAL B 1 358 ? -5.926 34.429 -17.643 1.00 16.90 358 VAL C O 1
ATOM 5550 N N . SER B 1 359 ? -4.655 34.863 -15.855 1.00 18.73 359 SER C N 1
ATOM 5551 C CA . SER B 1 359 ? -5.800 34.959 -14.938 1.00 16.92 359 SER C CA 1
ATOM 5552 C C . SER B 1 359 ? -6.593 36.255 -15.079 1.00 16.77 359 SER C C 1
ATOM 5553 O O . SER B 1 359 ? -6.212 37.164 -15.824 1.00 17.60 359 SER C O 1
ATOM 5556 N N . LYS B 1 360 ? -7.684 36.365 -14.329 1.00 16.22 360 LYS C N 1
ATOM 5557 C CA . LYS B 1 360 ? -8.513 37.554 -14.450 1.00 19.05 360 LYS C CA 1
ATOM 5558 C C . LYS B 1 360 ? -7.815 38.793 -13.888 1.00 20.04 360 LYS C C 1
ATOM 5559 O O . LYS B 1 360 ? -8.258 39.915 -14.124 1.00 19.36 360 LYS C O 1
ATOM 5565 N N . ARG B 1 361 ? -6.715 38.595 -13.162 1.00 18.02 361 ARG C N 1
ATOM 5566 C CA . ARG B 1 361 ? -5.960 39.729 -12.628 1.00 16.18 361 ARG C CA 1
ATOM 5567 C C . ARG B 1 361 ? -5.147 40.442 -13.712 1.00 19.51 361 ARG C C 1
ATOM 5568 O O . ARG B 1 361 ? -4.722 41.583 -13.535 1.00 18.04 361 ARG C O 1
ATOM 5576 N N . VAL B 1 362 ? -4.927 39.766 -14.834 1.00 17.14 362 VAL C N 1
ATOM 5577 C CA . VAL B 1 362 ? -4.118 40.337 -15.906 1.00 15.79 362 VAL C CA 1
ATOM 5578 C C . VAL B 1 362 ? -5.014 41.057 -16.910 1.00 16.13 362 VAL C C 1
ATOM 5579 O O . VAL B 1 362 ? -5.914 40.438 -17.501 1.00 19.91 362 VAL C O 1
ATOM 5583 N N . PRO B 1 363 ? -4.793 42.371 -17.100 1.00 16.77 363 PRO C N 1
ATOM 5584 C CA . PRO B 1 363 ? -5.614 43.104 -18.067 1.00 17.71 363 PRO C CA 1
ATOM 5585 C C . PRO B 1 363 ? -5.305 42.655 -19.483 1.00 20.54 363 PRO C C 1
ATOM 5586 O O . PRO B 1 363 ? -4.158 42.305 -19.769 1.00 17.88 363 PRO C O 1
ATOM 5590 N N . ARG B 1 364 ? -6.315 42.643 -20.343 1.00 16.81 364 ARG C N 1
ATOM 5591 C CA . ARG B 1 364 ? -6.101 42.481 -21.780 1.00 18.29 364 ARG C CA 1
ATOM 5592 C C . ARG B 1 364 ? -6.163 43.847 -22.450 1.00 20.84 364 ARG C C 1
ATOM 5593 O O . ARG B 1 364 ? -7.139 44.589 -22.286 1.00 18.31 364 ARG C O 1
ATOM 5601 N N . TYR B 1 365 ? -5.108 44.176 -23.190 1.00 19.44 365 TYR C N 1
ATOM 5602 C CA . TYR B 1 365 ? -5.033 45.429 -23.917 1.00 19.71 365 TYR C CA 1
ATOM 5603 C C . TYR B 1 365 ? -5.261 45.143 -25.380 1.00 21.26 365 TYR C C 1
ATOM 5604 O O . TYR B 1 365 ? -4.453 44.468 -26.022 1.00 23.73 365 TYR C O 1
ATOM 5613 N N . TYR B 1 366 ? -6.368 45.636 -25.907 1.00 20.04 366 TYR C N 1
ATOM 5614 C CA . TYR B 1 366 ? -6.726 45.307 -27.277 1.00 24.52 366 TYR C CA 1
ATOM 5615 C C . TYR B 1 366 ? -6.072 46.325 -28.184 1.00 37.71 366 TYR C C 1
ATOM 5616 O O . TYR B 1 366 ? -6.417 47.502 -28.177 1.00 32.70 366 TYR C O 1
ATOM 5625 N N . GLU B 1 367 ? -5.086 45.845 -28.932 1.00 48.87 367 GLU C N 1
ATOM 5626 C CA . GLU B 1 367 ? -4.100 46.695 -29.583 1.00 62.63 367 GLU C CA 1
ATOM 5627 C C . GLU B 1 367 ? -4.710 47.502 -30.722 1.00 76.57 367 GLU C C 1
ATOM 5628 O O . GLU B 1 367 ? -4.211 48.573 -31.077 1.00 80.76 367 GLU C O 1
ATOM 5634 N N . GLU B 1 368 ? -5.809 47.005 -31.275 1.00 87.12 368 GLU C N 1
ATOM 5635 C CA . GLU B 1 368 ? -6.491 47.719 -32.343 1.00 97.49 368 GLU C CA 1
ATOM 5636 C C . GLU B 1 368 ? -8.007 47.676 -32.172 1.00 100.89 368 GLU C C 1
ATOM 5637 O O . GLU B 1 368 ? -8.606 48.605 -31.622 1.00 101.47 368 GLU C O 1
#

Radius of gyration: 27.39 Å; Cα contacts (8 Å, |Δi|>4): 1819; chains: 2; bounding box: 72×72×74 Å

Foldseek 3Di:
DFADDPAFWFKEFALQQLLQLLLQLCVLAPDVLAAEEEECELQQLLQHRQSNVVSNVNNPHQEYEYQAVVSVVVNVVVPNDGAYEHPYDDALVCVVVCVVSRHEYEDADVRNLVSCLVCLVPDDAAHEYEAEDEQDLPDDHHDDLVSLCVRVVVQQPRPRYHHQYYEYEDNCLVPPVDCSVVSSLVVLVVSVVSVVVVVRDHNYYAYAEQSCSQPVSVRSGRYHYYGPCSQPFDPDPVDDGPTDHDHGIWTKWFFQDWDWDAFQDFDDPPSPFTHNGTFIKTKTQAFCLQVQDQLLAQPFWWDDPRDTWHWYGTGDNGMTMTTCRVPVPRDHGGMITGDQQVSQVSNVHGSSSSSSSRHPVHHYHHPD/DFADDPAFWFKEFELQQLLVLLLQLCVLAPDVLAAEEEECELCQLLQHSQSNVVSNVNNPHQAYEYQAVVSVVVNVVVPNDGAYEHPYDDALVCVVVCVVSLHEYEDADVRNLVSCLVPLVDDDAAHEYEAEDEQDLPDDHHDDLVSLCVRCVVQVPRPRYHHQYYEYEDNCLVPPVDCSVVSSLVVLVVSVVSVVVVVRDHNYYAYAEQSCSQPVSVRSGRYHYYGQCSQPFDPDVVDDGPTDGDHGIWTKWFFQDWDWDAFQDFDDPPSPFTHNGTFIKTKTQAFCLQVQDQLLAQPFWWDDPRDTWHWYGTGDNTMTMTTCRVPVPRDHGGMITGDQQVSQVSNVHGSSSSSSSRHPVHHYHHPD

Solvent-accessible surface area: 26287 Å² total; per-residue (Å²): 95,56,72,84,27,65,19,76,0,29,0,50,0,26,44,80,4,0,77,88,2,0,45,24,0,62,91,13,18,106,42,136,79,2,75,2,0,1,5,0,25,8,20,0,5,3,0,2,2,55,19,0,0,47,7,0,52,109,11,29,11,56,8,0,0,0,4,9,6,20,10,0,27,83,0,32,100,59,53,15,159,18,62,0,0,0,24,6,41,6,26,50,127,0,0,144,67,0,36,72,67,103,5,6,0,2,1,11,22,68,43,3,40,65,23,0,42,127,8,1,80,121,30,184,66,71,7,86,0,0,0,4,0,24,3,12,3,2,23,3,2,0,57,73,95,127,58,0,45,80,0,0,46,48,0,62,117,40,153,24,12,62,5,18,0,0,6,1,16,0,3,17,1,45,60,84,166,28,92,15,1,74,71,0,28,57,97,0,75,41,12,7,100,9,0,73,161,74,125,2,123,1,49,8,41,0,0,0,26,3,3,0,0,11,56,20,98,88,4,0,49,43,0,0,10,1,4,2,0,2,0,8,2,71,14,54,56,99,21,152,46,78,36,153,24,73,67,3,0,104,7,24,0,4,2,14,7,60,21,122,7,84,113,36,26,4,0,0,58,31,65,59,53,113,3,97,48,100,46,40,1,0,0,0,12,1,0,12,8,3,19,4,28,24,54,2,21,66,111,0,34,0,48,10,101,86,72,134,0,63,5,10,0,77,1,2,7,13,18,0,0,0,25,2,50,119,6,118,107,12,45,80,44,30,84,2,39,2,21,6,15,75,5,2,103,65,31,65,25,49,5,42,26,14,0,18,41,9,25,81,17,1,0,8,55,62,102,111,96,57,73,82,27,64,20,73,0,26,0,51,0,17,44,65,3,0,76,88,1,0,45,25,0,61,91,12,17,106,44,136,79,2,75,2,0,1,6,0,22,8,21,0,6,3,0,2,2,56,20,0,0,48,7,0,51,111,10,29,11,56,9,0,0,0,4,10,5,20,10,0,27,82,0,33,101,58,53,14,159,18,62,0,0,0,24,6,41,6,25,48,128,0,0,134,67,0,34,72,66,108,5,5,0,2,1,11,22,70,43,2,40,65,24,0,44,125,7,1,86,99,27,189,62,76,7,81,0,0,0,5,0,24,3,11,4,2,19,3,2,0,57,72,92,126,57,0,45,80,0,0,46,48,0,63,116,44,154,26,11,58,5,16,0,0,5,1,16,1,2,18,1,44,60,84,167,28,91,16,1,74,72,0,28,58,95,0,76,41,12,7,90,9,0,73,147,77,124,2,123,1,49,7,39,0,0,0,27,2,3,0,0,11,54,21,99,89,4,0,50,42,0,0,10,1,4,2,0,1,0,8,2,72,15,52,46,100,20,150,45,78,36,153,25,73,68,2,0,107,7,25,0,4,2,14,8,60,20,112,7,85,112,35,26,4,0,0,58,31,66,59,53,114,3,98,48,101,46,36,1,0,0,0,12,2,0,12,8,4,19,3,28,25,54,1,21,67,112,1,27,0,49,9,99,86,73,130,0,62,6,9,0,76,1,2,7,13,18,0,0,0,24,2,49,118,5,116,109,13,45,79,44,29,84,1,40,3,22,6,19,81,4,2,106,64,32,67,19,50,5,43,27,14,0,17,42,9,26,80,17,1,0,8,73,63,95,136

Nearest PDB structures (foldseek):
  5yyc-assembly1_C  TM=1.003E+00  e=4.146E-82  Alkalihalophilus pseudofirmus OF4
  4y2w-assembly1_B  TM=9.308E-01  e=1.308E-44  Caldanaerobacter subterraneus subsp. tengcongensis MB4
  4lus-assembly2_C  TM=9.523E-01  e=7.355E-40  Clostridioides difficile 630
  4luy-assembly1_B  TM=9.491E-01  e=5.428E-40  Clostridioides difficile 630
  4lut-assembly1_B  TM=9.356E-01  e=7.450E-38  Clostridioides difficile 630